Protein 2EHW (pdb70)

Foldseek 3Di:
DLLVLLQVLQVCVVVVPDVVVSVVSCVVNVVCCVVPVLSVQCNPPNDLVSNLVSLVVVLVVLVVVCVVCVPDCVSVVVSVVSVVSVVSVVVVVVVVVVVVVVVVVVVVVVVVPD/DLLVLLQCLQVCVVVPPDCVVSVVSCVVNVPCCVVPVLSVQCNVPNDLVSVLVSLVVVLVVLVVVCVVCVVDCVSVVVSVVSVVSVVSVVVVVVVVVVVVVVVVVVVVCVVPPD/DQLLVLLQVLQVCVVVPHDPVVSVVSVVVCVVCCVVPVLSVQCNVPNDLVSNLVSSVVVLVVLVVVCVVPVPDVVSVVSSVVSVVSVVSVVVVVVVVVVVVVVVVVVVVVVVVPD/DLLLVLLQVQQVCVVVVHDVVVSVVSCVVNVVCCVPQVLSVQCSPPNDLVSVLVSLVVVLVVLVVVCVVCVVDVVSVVSSVVSVVSVVSVVVVVVVVVVVVVVVVVVVVCVVVPD

InterPro domains:
  IPR021577 Protein of unknown function DUF3209 [PF11483] (1-118)

Radius of gyration: 28.46 Å; Cα contacts (8 Å, |Δi|>4): 358; chains: 4; bounding box: 67×84×66 Å

B-factor: mean 35.96, std 12.29, range [9.9, 96.64]

CATH classification: 6.10.140.1220

Nearest PDB structures (foldseek):
  2ehw-assembly4_D  TM=9.996E-01  e=1.198E-13  Thermus thermophilus HB8
  2ehw-assembly3_C  TM=9.979E-01  e=2.001E-13  Thermus thermophilus HB8
  2ehw-assembly4_D  TM=1.009E+00  e=3.141E-15  Thermus thermophilus HB8
  2ehw-assembly3_C  TM=1.000E+00  e=1.182E-13  Thermus thermophilus HB8
  2ehw-assembly4_D  TM=9.993E-01  e=1.026E-13  Thermus thermophilus HB8

Solvent-accessible surface area: 28907 Å² total

Organism: Thermus thermophilus (strain ATCC 27634 / DSM 579 / HB8) (NCBI:txid300852)

Structure (mmCIF, N/CA/C/O backbone):
data_2EHW
#
_entry.id   2EHW
#
_cell.length_a   58.450
_cell.length_b   132.460
_cell.length_c   117.770
_cell.angle_alpha   90.000
_cell.angle_beta   90.000
_cell.angle_gamma   90.000
#
_symmetry.space_group_name_H-M   'C 2 2 21'
#
loop_
_entity.id
_entity.type
_entity.pdbx_description
1 polymer 'Hypothetical protein TTHB059'
2 water water
#
loop_
_atom_site.group_PDB
_atom_site.id
_atom_site.type_symbol
_atom_site.label_atom_id
_atom_site.label_alt_id
_atom_site.label_comp_id
_atom_site.label_asym_id
_atom_site.label_entity_id
_atom_site.label_seq_id
_atom_site.pdbx_PDB_ins_code
_atom_site.Cartn_x
_atom_site.Cartn_y
_atom_site.Cartn_z
_atom_site.occupancy
_atom_site.B_iso_or_equiv
_atom_site.auth_seq_id
_atom_site.auth_comp_id
_atom_site.auth_asym_id
_atom_site.auth_atom_id
_atom_site.pdbx_PDB_model_num
ATOM 1 N N . CYS A 1 3 ? 45.722 52.205 27.163 1.00 44.90 3 CYS A N 1
ATOM 2 C CA . CYS A 1 3 ? 46.236 53.599 27.058 1.00 43.34 3 CYS A CA 1
ATOM 3 C C . CYS A 1 3 ? 45.119 54.578 27.396 1.00 47.57 3 CYS A C 1
ATOM 4 O O . CYS A 1 3 ? 45.158 55.749 27.010 1.00 45.80 3 CYS A O 1
ATOM 7 N N . HIS A 1 4 ? 44.117 54.086 28.117 1.00 38.74 4 HIS A N 1
ATOM 8 C CA . HIS A 1 4 ? 42.986 54.912 28.517 1.00 42.36 4 HIS A CA 1
ATOM 9 C C . HIS A 1 4 ? 43.442 56.148 29.279 1.00 32.67 4 HIS A C 1
ATOM 10 O O . HIS A 1 4 ? 42.793 57.190 29.229 1.00 30.32 4 HIS A O 1
ATOM 17 N N . GLU A 1 5 ? 44.565 56.024 29.979 1.00 34.50 5 GLU A N 1
ATOM 18 C CA . GLU A 1 5 ? 45.115 57.133 30.748 1.00 28.80 5 GLU A CA 1
ATOM 19 C C . GLU A 1 5 ? 45.652 58.212 29.809 1.00 33.14 5 GLU A C 1
ATOM 20 O O . GLU A 1 5 ? 45.488 59.408 30.053 1.00 32.58 5 GLU A O 1
ATOM 26 N N . LEU A 1 6 ? 46.312 57.784 28.740 1.00 28.55 6 LEU A N 1
ATOM 27 C CA . LEU A 1 6 ? 46.863 58.724 27.778 1.00 33.58 6 LEU A CA 1
ATOM 28 C C . LEU A 1 6 ? 45.740 59.442 27.031 1.00 28.62 6 LEU A C 1
ATOM 29 O O . LEU A 1 6 ? 45.813 60.645 26.812 1.00 33.68 6 LEU A O 1
ATOM 34 N N . SER A 1 7 ? 44.698 58.707 26.651 1.00 31.51 7 SER A N 1
ATOM 35 C CA . SER A 1 7 ? 43.562 59.305 25.951 1.00 33.05 7 SER A CA 1
ATOM 36 C C . SER A 1 7 ? 42.896 60.380 26.808 1.00 33.98 7 SER A C 1
ATOM 37 O O . SER A 1 7 ? 42.803 61.543 26.404 1.00 40.01 7 SER A O 1
ATOM 40 N N . ALA A 1 8 ? 42.434 59.981 27.990 1.00 27.77 8 ALA A N 1
ATOM 41 C CA . ALA A 1 8 ? 41.763 60.892 28.911 1.00 22.27 8 ALA A CA 1
ATOM 42 C C . ALA A 1 8 ? 42.587 62.152 29.086 1.00 24.69 8 ALA A C 1
ATOM 43 O O . ALA A 1 8 ? 42.063 63.261 29.064 1.00 31.18 8 ALA A O 1
ATOM 45 N N . LEU A 1 9 ? 43.887 61.971 29.254 1.00 28.82 9 LEU A N 1
ATOM 46 C CA . LEU A 1 9 ? 44.792 63.092 29.436 1.00 29.54 9 LEU A CA 1
ATOM 47 C C . LEU A 1 9 ? 44.859 63.933 28.171 1.00 27.88 9 LEU A C 1
ATOM 48 O O . LEU A 1 9 ? 44.904 65.160 28.240 1.00 25.68 9 LEU A O 1
ATOM 53 N N . ARG A 1 10 ? 44.856 63.283 27.011 1.00 24.99 10 ARG A N 1
ATOM 54 C CA . ARG A 1 10 ? 44.916 64.047 25.779 1.00 23.07 10 ARG A CA 1
ATOM 55 C C . ARG A 1 10 ? 43.638 64.873 25.626 1.00 28.95 10 ARG A C 1
ATOM 56 O O . ARG A 1 10 ? 43.655 65.995 25.116 1.00 22.45 10 ARG A O 1
ATOM 64 N N . ILE A 1 11 ? 42.523 64.318 26.081 1.00 30.43 11 ILE A N 1
ATOM 65 C CA . ILE A 1 11 ? 41.255 65.025 25.992 1.00 28.58 11 ILE A CA 1
ATOM 66 C C . ILE A 1 11 ? 41.281 66.313 26.808 1.00 27.62 11 ILE A C 1
ATOM 67 O O . ILE A 1 11 ? 40.939 67.378 26.301 1.00 30.20 11 ILE A O 1
ATOM 72 N N . ALA A 1 12 ? 41.708 66.224 28.062 1.00 24.69 12 ALA A N 1
ATOM 73 C CA . ALA A 1 12 ? 41.743 67.404 28.925 1.00 24.16 12 ALA A CA 1
ATOM 74 C C . ALA A 1 12 ? 42.653 68.488 28.349 1.00 29.95 12 ALA A C 1
ATOM 75 O O . ALA A 1 12 ? 42.314 69.670 28.357 1.00 26.90 12 ALA A O 1
ATOM 77 N N . ILE A 1 13 ? 43.819 68.089 27.862 1.00 25.38 13 ILE A N 1
ATOM 78 C CA . ILE A 1 13 ? 44.725 69.063 27.301 1.00 28.65 13 ILE A CA 1
ATOM 79 C C . ILE A 1 13 ? 44.107 69.663 26.047 1.00 30.14 13 ILE A C 1
ATOM 80 O O . ILE A 1 13 ? 44.318 70.839 25.744 1.00 26.78 13 ILE A O 1
ATOM 85 N N . GLY A 1 14 ? 43.337 68.842 25.331 1.00 29.33 14 GLY A N 1
ATOM 86 C CA . GLY A 1 14 ? 42.677 69.289 24.118 1.00 29.21 14 GLY A CA 1
ATOM 87 C C . GLY A 1 14 ? 41.635 70.348 24.425 1.00 32.45 14 GLY A C 1
ATOM 88 O O . GLY A 1 14 ? 41.575 71.384 23.762 1.00 31.07 14 GLY A O 1
ATOM 89 N N . GLU A 1 15 ? 40.813 70.089 25.436 1.00 25.96 15 GLU A N 1
ATOM 90 C CA . GLU A 1 15 ? 39.776 71.029 25.844 1.00 24.30 15 GLU A CA 1
ATOM 91 C C . GLU A 1 15 ? 40.440 72.351 26.234 1.00 28.45 15 GLU A C 1
ATOM 92 O O . GLU A 1 15 ? 39.954 73.431 25.900 1.00 31.18 15 GLU A O 1
ATOM 98 N N . LEU A 1 16 ? 41.561 72.255 26.942 1.00 27.33 16 LEU A N 1
ATOM 99 C CA . LEU A 1 16 ? 42.309 73.431 27.371 1.00 31.86 16 LEU A CA 1
ATOM 100 C C . LEU A 1 16 ? 42.846 74.224 26.168 1.00 35.47 16 LEU A C 1
ATOM 101 O O . LEU A 1 16 ? 43.081 75.437 26.259 1.00 26.79 16 LEU A O 1
ATOM 106 N N . LEU A 1 17 ? 43.043 73.521 25.053 1.00 28.29 17 LEU A N 1
ATOM 107 C CA . LEU A 1 17 ? 43.542 74.108 23.811 1.00 26.80 17 LEU A CA 1
ATOM 108 C C . LEU A 1 17 ? 42.394 74.297 22.826 1.00 30.77 17 LEU A C 1
ATOM 109 O O . LEU A 1 17 ? 42.607 74.639 21.656 1.00 28.74 17 LEU A O 1
ATOM 114 N N . GLU A 1 18 ? 41.178 74.055 23.304 1.00 30.07 18 GLU A N 1
ATOM 115 C CA . GLU A 1 18 ? 39.990 74.196 22.478 1.00 36.44 18 GLU A CA 1
ATOM 116 C C . GLU A 1 18 ? 40.081 73.467 21.144 1.00 39.79 18 GLU A C 1
ATOM 117 O O . GLU A 1 18 ? 39.817 74.060 20.105 1.00 42.49 18 GLU A O 1
ATOM 123 N N . LYS A 1 19 ? 40.465 72.197 21.155 1.00 39.22 19 LYS A N 1
ATOM 124 C CA . LYS A 1 19 ? 40.551 71.453 19.905 1.00 37.42 19 LYS A CA 1
ATOM 125 C C . LYS A 1 19 ? 39.139 71.233 19.364 1.00 36.49 19 LYS A C 1
ATOM 126 O O . LYS A 1 19 ? 38.168 71.208 20.120 1.00 35.01 19 LYS A O 1
ATOM 132 N N . GLU A 1 20 ? 39.022 71.105 18.048 1.00 43.23 20 GLU A N 1
ATOM 133 C CA . GLU A 1 20 ? 37.726 70.868 17.434 1.00 41.04 20 GLU A CA 1
ATOM 134 C C . GLU A 1 20 ? 37.331 69.464 17.916 1.00 40.19 20 GLU A C 1
ATOM 135 O O . GLU A 1 20 ? 38.171 68.559 17.968 1.00 40.94 20 GLU A O 1
ATOM 141 N N . ALA A 1 21 ? 36.064 69.294 18.280 1.00 33.30 21 ALA A N 1
ATOM 142 C CA . ALA A 1 21 ? 35.568 68.018 18.799 1.00 37.17 21 ALA A CA 1
ATOM 143 C C . ALA A 1 21 ? 35.992 66.763 18.037 1.00 42.30 21 ALA A C 1
ATOM 144 O O . ALA A 1 21 ? 36.372 65.759 18.648 1.00 41.78 21 ALA A O 1
ATOM 146 N N . HIS A 1 22 ? 35.932 66.810 16.710 1.00 34.04 22 HIS A N 1
ATOM 147 C CA . HIS A 1 22 ? 36.307 65.648 15.919 1.00 36.86 22 HIS A CA 1
ATOM 148 C C . HIS A 1 22 ? 37.749 65.218 16.150 1.00 31.84 22 HIS A C 1
ATOM 149 O O . HIS A 1 22 ? 38.073 64.051 15.981 1.00 36.03 22 HIS A O 1
ATOM 156 N N . ASP A 1 23 ? 38.612 66.155 16.525 1.00 35.46 23 ASP A N 1
ATOM 157 C CA . ASP A 1 23 ? 40.016 65.835 16.782 1.00 36.52 23 ASP A CA 1
ATOM 158 C C . ASP A 1 23 ? 40.195 64.859 17.952 1.00 36.93 23 ASP A C 1
ATOM 159 O O . ASP A 1 23 ? 41.190 64.139 18.020 1.00 35.15 23 ASP A O 1
ATOM 164 N N . LEU A 1 24 ? 39.232 64.837 18.866 1.00 29.79 24 LEU A N 1
ATOM 165 C CA . LEU A 1 24 ? 39.308 63.959 20.029 1.00 38.55 24 LEU A CA 1
ATOM 166 C C . LEU A 1 24 ? 38.309 62.813 19.947 1.00 40.34 24 LEU A C 1
ATOM 167 O O . LEU A 1 24 ? 38.051 62.131 20.934 1.00 44.23 24 LEU A O 1
ATOM 172 N N . LEU A 1 25 ? 37.756 62.602 18.760 1.00 47.15 25 LEU A N 1
ATOM 173 C CA . LEU A 1 25 ? 36.764 61.555 18.544 1.00 44.11 25 LEU A CA 1
ATOM 174 C C . LEU A 1 25 ? 37.142 60.153 19.030 1.00 43.22 25 LEU A C 1
ATOM 175 O O . LEU A 1 25 ? 36.495 59.602 19.915 1.00 38.46 25 LEU A O 1
ATOM 180 N N . HIS A 1 26 ? 38.180 59.569 18.449 1.00 36.86 26 HIS A N 1
ATOM 181 C CA . HIS A 1 26 ? 38.557 58.215 18.826 1.00 47.77 26 HIS A CA 1
ATOM 182 C C . HIS A 1 26 ? 39.026 58.054 20.261 1.00 44.88 26 HIS A C 1
ATOM 183 O O . HIS A 1 26 ? 38.985 56.952 20.812 1.00 42.94 26 HIS A O 1
ATOM 190 N N . GLU A 1 27 ? 39.463 59.145 20.877 1.00 44.35 27 GLU A N 1
ATOM 191 C CA . GLU A 1 27 ? 39.904 59.046 22.253 1.00 40.80 27 GLU A CA 1
ATOM 192 C C . GLU A 1 27 ? 38.690 58.977 23.163 1.00 34.59 27 GLU A C 1
ATOM 193 O O . GLU A 1 27 ? 38.725 58.313 24.194 1.00 34.85 27 GLU A O 1
ATOM 199 N N . ARG A 1 28 ? 37.611 59.652 22.780 1.00 32.80 28 ARG A N 1
ATOM 200 C CA . ARG A 1 28 ? 36.404 59.620 23.596 1.00 34.97 28 ARG A CA 1
ATOM 201 C C . ARG A 1 28 ? 35.676 58.293 23.399 1.00 36.85 28 ARG A C 1
ATOM 202 O O . ARG A 1 28 ? 34.943 57.844 24.282 1.00 39.58 28 ARG A O 1
ATOM 210 N N . GLU A 1 29 ? 35.885 57.659 22.248 1.00 35.38 29 GLU A N 1
ATOM 211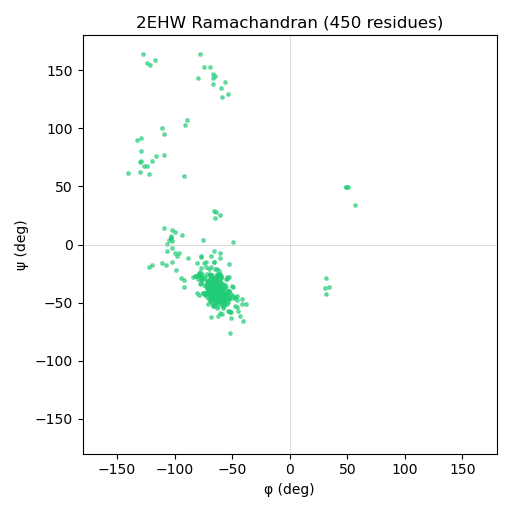 C CA . GLU A 1 29 ? 35.231 56.387 21.965 1.00 42.12 29 GLU A CA 1
ATOM 212 C C . GLU A 1 29 ? 35.870 55.235 22.726 1.00 45.43 29 GLU A C 1
ATOM 213 O O . GLU A 1 29 ? 35.168 54.369 23.247 1.00 49.27 29 GLU A O 1
ATOM 219 N N . GLU A 1 30 ? 37.200 55.225 22.788 1.00 49.48 30 GLU A N 1
ATOM 220 C CA . GLU A 1 30 ? 37.928 54.179 23.505 1.00 46.23 30 GLU A CA 1
ATOM 221 C C . GLU A 1 30 ? 37.640 54.248 24.996 1.00 36.89 30 GLU A C 1
ATOM 222 O O . GLU A 1 30 ? 37.506 53.230 25.670 1.00 43.26 30 GLU A O 1
ATOM 228 N N . LEU A 1 31 ? 37.547 55.468 25.497 1.00 35.64 31 LEU A N 1
ATOM 229 C CA . LEU A 1 31 ? 37.322 55.724 26.914 1.00 38.30 31 LEU A CA 1
ATOM 230 C C . LEU A 1 31 ? 35.892 55.481 27.392 1.00 36.32 31 LEU A C 1
ATOM 231 O O . LEU A 1 31 ? 35.672 54.937 28.474 1.00 40.22 31 LEU A O 1
ATOM 236 N N . ALA A 1 32 ? 34.930 55.899 26.581 1.00 31.14 32 ALA A N 1
ATOM 237 C CA . ALA A 1 32 ? 33.514 55.779 26.904 1.00 34.75 32 ALA A CA 1
ATOM 238 C C . ALA A 1 32 ? 33.070 54.506 27.630 1.00 38.92 32 ALA A C 1
ATOM 239 O O . ALA A 1 32 ? 32.395 54.574 28.657 1.00 33.82 32 ALA A O 1
ATOM 241 N N . PRO A 1 33 ? 33.441 53.327 27.108 1.00 39.58 33 PRO A N 1
ATOM 242 C CA . PRO A 1 33 ? 33.043 52.068 27.745 1.00 42.72 33 PRO A CA 1
ATOM 243 C C . PRO A 1 33 ? 33.644 51.741 29.113 1.00 44.57 33 PRO A C 1
ATOM 244 O O . PRO A 1 33 ? 33.021 51.033 29.906 1.00 44.35 33 PRO A O 1
ATOM 248 N N . VAL A 1 34 ? 34.840 52.247 29.403 1.00 39.54 34 VAL A N 1
ATOM 249 C CA . VAL A 1 34 ? 35.467 51.936 30.684 1.00 44.60 34 VAL A CA 1
ATOM 250 C C . VAL A 1 34 ? 35.255 52.981 31.784 1.00 37.77 34 VAL A C 1
ATOM 251 O O . VAL A 1 34 ? 35.617 52.746 32.934 1.00 42.19 34 VAL A O 1
ATOM 255 N N . LEU A 1 35 ? 34.665 54.122 31.439 1.00 39.11 35 LEU A N 1
ATOM 256 C CA . LEU A 1 35 ? 34.430 55.183 32.419 1.00 38.95 35 LEU A CA 1
ATOM 257 C C . LEU A 1 35 ? 33.534 54.731 33.565 1.00 43.22 35 LEU A C 1
ATOM 258 O O . LEU A 1 35 ? 33.601 55.276 34.673 1.00 39.68 35 LEU A O 1
ATOM 263 N N . GLY A 1 36 ? 32.685 53.746 33.288 1.00 40.52 36 GLY A N 1
ATOM 264 C CA . GLY A 1 36 ? 31.804 53.233 34.315 1.00 41.80 36 GLY A CA 1
ATOM 265 C C . GLY A 1 36 ? 32.616 52.617 35.440 1.00 40.81 36 GLY A C 1
ATOM 266 O O . GLY A 1 36 ? 32.461 52.991 36.601 1.00 36.64 36 GLY A O 1
ATOM 267 N N . GLN A 1 37 ? 33.492 51.679 35.090 1.00 39.08 37 GLN A N 1
ATOM 268 C CA . GLN A 1 37 ? 34.335 51.007 36.068 1.00 40.11 37 GLN A CA 1
ATOM 269 C C . GLN A 1 37 ? 35.459 51.903 36.570 1.00 49.75 37 GLN A C 1
ATOM 270 O O . GLN A 1 37 ? 36.070 51.610 37.605 1.00 49.40 37 GLN A O 1
ATOM 276 N N . ARG A 1 38 ? 35.729 52.997 35.853 1.00 45.54 38 ARG A N 1
ATOM 277 C CA . ARG A 1 38 ? 36.796 53.915 36.256 1.00 46.39 38 ARG A CA 1
ATOM 278 C C . ARG A 1 38 ? 36.418 55.403 36.255 1.00 42.96 38 ARG A C 1
ATOM 279 O O . ARG A 1 38 ? 36.607 56.109 35.260 1.00 40.88 38 ARG A O 1
ATOM 287 N N . PRO A 1 39 ? 35.917 55.900 37.397 1.00 41.61 39 PRO A N 1
ATOM 288 C CA . PRO A 1 39 ? 35.490 57.288 37.598 1.00 39.47 39 PRO A CA 1
ATOM 289 C C . PRO A 1 39 ? 36.617 58.307 37.459 1.00 36.52 39 PRO A C 1
ATOM 290 O O . PRO A 1 39 ? 36.390 59.441 37.046 1.00 32.85 39 PRO A O 1
ATOM 294 N N . GLU A 1 40 ? 37.829 57.902 37.820 1.00 30.25 40 GLU A N 1
ATOM 295 C CA . GLU A 1 40 ? 38.961 58.811 37.754 1.00 38.84 40 GLU A CA 1
ATOM 296 C C . GLU A 1 40 ? 39.244 59.217 36.308 1.00 29.50 40 GLU A C 1
ATOM 297 O O . GLU A 1 40 ? 39.641 60.350 36.044 1.00 33.98 40 GLU A O 1
ATOM 303 N N . LEU A 1 41 ? 39.028 58.295 35.374 1.00 26.93 41 LEU A N 1
ATOM 304 C CA . LEU A 1 41 ? 39.259 58.591 33.967 1.00 27.83 41 LEU A CA 1
ATOM 305 C C . LEU A 1 41 ? 38.298 59.686 33.535 1.00 23.27 41 LEU A C 1
ATOM 306 O O . LEU A 1 41 ? 38.666 60.587 32.779 1.00 35.79 41 LEU A O 1
ATOM 311 N N . LYS A 1 42 ? 37.067 59.621 34.029 1.00 33.25 42 LYS A N 1
ATOM 312 C CA . LYS A 1 42 ? 36.077 60.635 33.691 1.00 31.12 42 LYS A CA 1
ATOM 313 C C . LYS A 1 42 ? 36.494 61.970 34.281 1.00 27.23 42 LYS A C 1
ATOM 314 O O . LYS A 1 42 ? 36.430 62.998 33.614 1.00 25.41 42 LYS A O 1
ATOM 320 N N . ARG A 1 43 ? 36.908 61.954 35.543 1.00 29.44 43 ARG A N 1
ATOM 321 C CA . ARG A 1 43 ? 37.347 63.182 36.200 1.00 29.01 43 ARG A CA 1
ATOM 322 C C . ARG A 1 43 ? 38.564 63.766 35.485 1.00 33.08 43 ARG A C 1
ATOM 323 O O . ARG A 1 43 ? 38.710 64.984 35.401 1.00 26.98 43 ARG A O 1
ATOM 331 N N . LEU A 1 44 ? 39.436 62.890 34.989 1.00 23.44 44 LEU A N 1
ATOM 332 C CA . LEU A 1 44 ? 40.643 63.313 34.280 1.00 22.34 44 LEU A CA 1
ATOM 333 C C . LEU A 1 44 ? 40.303 64.004 32.951 1.00 29.13 44 LEU A C 1
ATOM 334 O O . LEU A 1 44 ? 40.757 65.117 32.688 1.00 26.06 44 LEU A O 1
ATOM 339 N N . ALA A 1 45 ? 39.492 63.346 32.125 1.00 26.32 45 ALA A N 1
ATOM 340 C CA . ALA A 1 45 ? 39.113 63.908 30.833 1.00 27.53 45 ALA A CA 1
ATOM 341 C C . ALA A 1 45 ? 38.389 65.250 30.929 1.00 26.24 45 ALA A C 1
ATOM 342 O O . ALA A 1 45 ? 38.499 66.076 30.027 1.00 30.82 45 ALA A O 1
ATOM 344 N N . GLU A 1 46 ? 37.670 65.483 32.020 1.00 26.76 46 GLU A N 1
ATOM 345 C CA . GLU A 1 46 ? 36.918 66.725 32.160 1.00 24.47 46 GLU A CA 1
ATOM 346 C C . GLU A 1 46 ? 37.512 67.765 33.104 1.00 24.97 46 GLU A C 1
ATOM 347 O O . GLU A 1 46 ? 36.922 68.819 33.326 1.00 27.78 46 GLU A O 1
ATOM 353 N N . ALA A 1 47 ? 38.689 67.485 33.648 1.00 25.51 47 ALA A N 1
ATOM 354 C CA . ALA A 1 47 ? 39.319 68.440 34.544 1.00 27.87 47 ALA A CA 1
ATOM 355 C C . ALA A 1 47 ? 39.446 69.763 33.779 1.00 31.64 47 ALA A C 1
ATOM 356 O O . ALA A 1 47 ? 39.752 69.766 32.580 1.00 31.32 47 ALA A O 1
ATOM 358 N N . LYS A 1 48 ? 39.199 70.872 34.469 1.00 25.41 48 LYS A N 1
ATOM 359 C CA . LYS A 1 48 ? 39.265 72.196 33.856 1.00 32.88 48 LYS A CA 1
ATOM 360 C C . LYS A 1 48 ? 40.443 73.024 34.372 1.00 38.30 48 LYS A C 1
ATOM 361 O O . LYS A 1 48 ? 40.803 74.033 33.769 1.00 38.37 48 LYS A O 1
ATOM 367 N N . THR A 1 49 ? 41.032 72.606 35.488 1.00 26.99 49 THR A N 1
ATOM 368 C CA . THR A 1 49 ? 42.164 73.330 36.067 1.00 31.59 49 THR A CA 1
ATOM 369 C C . THR A 1 49 ? 43.356 72.388 36.148 1.00 28.98 49 THR A C 1
ATOM 370 O O . THR A 1 49 ? 43.181 71.178 36.225 1.00 26.67 49 THR A O 1
ATOM 374 N N . LEU A 1 50 ? 44.562 72.942 36.145 1.00 26.50 50 LEU A N 1
ATOM 375 C CA . LEU A 1 50 ? 45.759 72.119 36.208 1.00 29.06 50 LEU A CA 1
ATOM 376 C C . LEU A 1 50 ? 45.778 71.267 37.478 1.00 27.59 50 LEU A C 1
ATOM 377 O O . LEU A 1 50 ? 45.985 70.050 37.418 1.00 28.45 50 LEU A O 1
ATOM 382 N N . PRO A 1 51 ? 45.529 71.884 38.641 1.00 23.69 51 PRO A N 1
ATOM 383 C CA . PRO A 1 51 ? 45.538 71.086 39.873 1.00 29.18 51 PRO A CA 1
ATOM 384 C C . PRO A 1 51 ? 44.612 69.877 39.776 1.00 23.98 51 PRO A C 1
ATOM 385 O O . PRO A 1 51 ? 45.006 68.749 40.092 1.00 27.11 51 PRO A O 1
ATOM 389 N N . ALA A 1 52 ? 43.378 70.114 39.344 1.00 26.43 52 ALA A N 1
ATOM 390 C CA . ALA A 1 52 ? 42.409 69.030 39.208 1.00 21.61 52 ALA A CA 1
ATOM 391 C C . ALA A 1 52 ? 42.909 68.020 38.190 1.00 20.36 52 ALA A C 1
ATOM 392 O O . ALA A 1 52 ? 42.629 66.826 38.286 1.00 25.67 52 ALA A O 1
ATOM 394 N N . LEU A 1 53 ? 43.648 68.499 37.198 1.00 24.42 53 LEU A N 1
ATOM 395 C CA . LEU A 1 53 ? 44.163 67.595 36.183 1.00 23.95 53 LEU A CA 1
ATOM 396 C C . LEU A 1 53 ? 45.196 66.659 36.817 1.00 22.05 53 LEU A C 1
ATOM 397 O O . LEU A 1 53 ? 45.114 65.448 36.670 1.00 25.71 53 LEU A O 1
ATOM 402 N N . GLU A 1 54 ? 46.155 67.230 37.537 1.00 25.38 54 GLU A N 1
ATOM 403 C CA . GLU A 1 54 ? 47.177 66.434 38.199 1.00 22.48 54 GLU A CA 1
ATOM 404 C C . GLU A 1 54 ? 46.546 65.475 39.209 1.00 21.25 54 GLU A C 1
ATOM 405 O O . GLU A 1 54 ? 46.928 64.314 39.282 1.00 25.19 54 GLU A O 1
ATOM 411 N N . GLU A 1 55 ? 45.577 65.956 39.981 1.00 19.96 55 GLU A N 1
ATOM 412 C CA . GLU A 1 55 ? 44.936 65.098 40.966 1.00 25.43 55 GLU A CA 1
ATOM 413 C C . GLU A 1 55 ? 44.299 63.881 40.299 1.00 22.94 55 GLU A C 1
ATOM 414 O O . GLU A 1 55 ? 44.553 62.750 40.705 1.00 23.23 55 GLU A O 1
ATOM 420 N N . ALA A 1 56 ? 43.486 64.101 39.272 1.00 23.27 56 ALA A N 1
ATOM 421 C CA . ALA A 1 56 ? 42.857 62.979 38.585 1.00 22.34 56 ALA A CA 1
ATOM 422 C C . ALA A 1 56 ? 43.903 62.031 37.997 1.00 27.07 56 ALA A C 1
ATOM 423 O O . ALA A 1 56 ? 43.701 60.811 37.960 1.00 22.97 56 ALA A O 1
ATOM 425 N N . LEU A 1 57 ? 45.022 62.588 37.540 1.00 24.10 57 LEU A N 1
ATOM 426 C CA . LEU A 1 57 ? 46.074 61.760 36.953 1.00 22.41 57 LEU A CA 1
ATOM 427 C C . LEU A 1 57 ? 46.707 60.862 38.014 1.00 24.33 57 LEU A C 1
ATOM 428 O O . LEU A 1 57 ? 46.994 59.695 37.750 1.00 23.89 57 LEU A O 1
ATOM 433 N N . ARG A 1 58 ? 46.917 61.411 39.210 1.00 19.35 58 ARG A N 1
ATOM 434 C CA . ARG A 1 58 ? 47.502 60.638 40.303 1.00 25.51 58 ARG A CA 1
ATOM 435 C C . ARG A 1 58 ? 46.594 59.461 40.635 1.00 21.56 58 ARG A C 1
ATOM 436 O O . ARG A 1 58 ? 47.067 58.356 40.927 1.00 21.01 58 ARG A O 1
ATOM 444 N N . GLU A 1 59 ? 45.288 59.699 40.569 1.00 25.64 59 GLU A N 1
ATOM 445 C CA . GLU A 1 59 ? 44.312 58.645 40.827 1.00 27.03 59 GLU A CA 1
ATOM 446 C C . GLU A 1 59 ? 44.494 57.539 39.795 1.00 25.17 59 GLU A C 1
ATOM 447 O O . GLU A 1 59 ? 44.545 56.357 40.133 1.00 27.74 59 GLU A O 1
ATOM 453 N N . ALA A 1 60 ? 44.601 57.931 38.529 1.00 28.38 60 ALA A N 1
ATOM 454 C CA . ALA A 1 60 ? 44.763 56.966 37.451 1.00 24.20 60 ALA A CA 1
ATOM 455 C C . ALA A 1 60 ? 46.057 56.172 37.587 1.00 25.35 60 ALA A C 1
ATOM 456 O O . ALA A 1 60 ? 46.104 54.992 37.227 1.00 30.06 60 ALA A O 1
ATOM 458 N N . LEU A 1 61 ? 47.105 56.803 38.110 1.00 20.89 61 LEU A N 1
ATOM 459 C CA . LEU A 1 61 ? 48.374 56.105 38.276 1.00 22.97 61 LEU A CA 1
ATOM 460 C C . LEU A 1 61 ? 48.247 55.027 39.354 1.00 22.10 61 LEU A C 1
ATOM 461 O O . LEU A 1 61 ? 48.898 53.991 39.280 1.00 25.02 61 LEU A O 1
ATOM 466 N N . LEU A 1 62 ? 47.395 55.257 40.347 1.00 25.96 62 LEU A N 1
ATOM 467 C CA . LEU A 1 62 ? 47.209 54.259 41.386 1.00 28.80 62 LEU A CA 1
ATOM 468 C C . LEU A 1 62 ? 46.615 53.014 40.741 1.00 30.39 62 LEU A C 1
ATOM 469 O O . LEU A 1 62 ? 47.118 51.906 40.926 1.00 31.81 62 LEU A O 1
ATOM 474 N N . HIS A 1 63 ? 45.554 53.201 39.964 1.00 30.50 63 HIS A N 1
ATOM 475 C CA . HIS A 1 63 ? 44.900 52.074 39.303 1.00 29.48 63 HIS A CA 1
ATOM 476 C C . HIS A 1 63 ? 45.884 51.317 38.420 1.00 21.25 63 HIS A C 1
ATOM 477 O O . HIS A 1 63 ? 45.976 50.096 38.471 1.00 30.24 63 HIS A O 1
ATOM 484 N N . LEU A 1 64 ? 46.633 52.060 37.618 1.00 31.73 64 LEU A N 1
ATOM 485 C CA . LEU A 1 64 ? 47.611 51.472 36.724 1.00 25.31 64 LEU A CA 1
ATOM 486 C C . LEU A 1 64 ? 48.679 50.734 37.528 1.00 27.26 64 LEU A C 1
ATOM 487 O O . LEU A 1 64 ? 49.123 49.649 37.151 1.00 29.16 64 LEU A O 1
ATOM 492 N N . GLU A 1 65 ? 49.088 51.321 38.644 1.00 24.99 65 GLU A N 1
ATOM 493 C CA . GLU A 1 65 ? 50.100 50.694 39.476 1.00 25.74 65 GLU A CA 1
ATOM 494 C C . GLU A 1 65 ? 49.546 49.339 39.935 1.00 28.84 65 GLU A C 1
ATOM 495 O O . GLU A 1 65 ? 50.238 48.326 39.859 1.00 29.90 65 GLU A O 1
ATOM 501 N N . GLU A 1 66 ? 48.291 49.329 40.389 1.00 29.83 66 GLU A N 1
ATOM 502 C CA . GLU A 1 66 ? 47.645 48.102 40.852 1.00 31.23 66 GLU A CA 1
ATOM 503 C C . GLU A 1 66 ? 47.596 47.071 39.728 1.00 34.13 66 GLU A C 1
ATOM 504 O O . GLU A 1 66 ? 47.996 45.922 39.912 1.00 31.88 66 GLU A O 1
ATOM 510 N N . ARG A 1 67 ? 47.106 47.482 38.562 1.00 35.69 67 ARG A N 1
ATOM 511 C CA . ARG A 1 67 ? 47.021 46.562 37.432 1.00 35.91 67 ARG A CA 1
ATOM 512 C C . ARG A 1 67 ? 48.370 45.921 37.145 1.00 31.23 67 ARG A C 1
ATOM 513 O O . ARG A 1 67 ? 48.454 44.717 36.956 1.00 40.29 67 ARG A O 1
ATOM 521 N N . ALA A 1 68 ? 49.422 46.731 37.118 1.00 38.84 68 ALA A N 1
ATOM 522 C CA . ALA A 1 68 ? 50.774 46.243 36.849 1.00 33.38 68 ALA A CA 1
ATOM 523 C C . ALA A 1 68 ? 51.287 45.263 37.901 1.00 38.40 68 ALA A C 1
ATOM 524 O O . ALA A 1 68 ? 52.100 44.388 37.596 1.00 38.50 68 ALA A O 1
ATOM 526 N N . ALA A 1 69 ? 50.827 45.408 39.138 1.00 34.78 69 ALA A N 1
ATOM 527 C CA . ALA A 1 69 ? 51.259 44.508 40.204 1.00 31.57 69 ALA A CA 1
ATOM 528 C C . ALA A 1 69 ? 50.484 43.198 40.123 1.00 30.78 69 ALA A C 1
ATOM 529 O O . ALA A 1 69 ? 50.967 42.154 40.550 1.00 34.19 69 ALA A O 1
ATOM 531 N N . GLN A 1 70 ? 49.281 43.262 39.564 1.00 37.51 70 GLN A N 1
ATOM 532 C CA . GLN A 1 70 ? 48.425 42.090 39.432 1.00 38.49 70 GLN A CA 1
ATOM 533 C C . GLN A 1 70 ? 48.812 41.185 38.264 1.00 42.03 70 GLN A C 1
ATOM 534 O O . GLN A 1 70 ? 48.550 39.985 38.308 1.00 40.44 70 GLN A O 1
ATOM 540 N N . GLU A 1 71 ? 49.431 41.755 37.231 1.00 36.88 71 GLU A N 1
ATOM 541 C CA . GLU A 1 71 ? 49.820 40.991 36.040 1.00 38.44 71 GLU A CA 1
ATOM 542 C C . GLU A 1 71 ? 51.289 41.244 35.674 1.00 43.14 71 GLU A C 1
ATOM 543 O O . GLU A 1 71 ? 51.594 41.732 34.581 1.00 38.23 71 GLU A O 1
ATOM 549 N N . PRO A 1 72 ? 52.217 40.885 36.581 1.00 45.21 72 PRO A N 1
ATOM 550 C CA . PRO A 1 72 ? 53.676 41.033 36.461 1.00 46.51 72 PRO A CA 1
ATOM 551 C C . PRO A 1 72 ? 54.316 40.453 35.203 1.00 51.20 72 PRO A C 1
ATOM 552 O O . PRO A 1 72 ? 55.454 40.782 34.872 1.00 57.03 72 PRO A O 1
ATOM 556 N N . GLU A 1 73 ? 53.594 39.579 34.512 1.00 51.06 73 GLU A N 1
ATOM 557 C CA . GLU A 1 73 ? 54.113 38.957 33.300 1.00 50.31 73 GLU A CA 1
ATOM 558 C C . GLU A 1 73 ? 53.958 39.839 32.070 1.00 48.71 73 GLU A C 1
ATOM 559 O O . GLU A 1 73 ? 54.736 39.730 31.119 1.00 43.84 73 GLU A O 1
ATOM 565 N N . GLU A 1 74 ? 52.956 40.712 32.091 1.00 40.65 74 GLU A N 1
ATOM 566 C CA . GLU A 1 74 ? 52.725 41.607 30.970 1.00 40.70 74 GLU A CA 1
ATOM 567 C C . GLU A 1 74 ? 53.477 42.909 31.192 1.00 43.34 74 GLU A C 1
ATOM 568 O O . GLU A 1 74 ? 53.062 43.746 31.990 1.00 46.81 74 GLU A O 1
ATOM 574 N N . PRO A 1 75 ? 54.613 43.087 30.498 1.00 34.52 75 PRO A N 1
ATOM 575 C CA . PRO A 1 75 ? 55.423 44.300 30.629 1.00 30.61 75 PRO A CA 1
ATOM 576 C C . PRO A 1 75 ? 54.763 45.552 30.062 1.00 37.68 75 PRO A C 1
ATOM 577 O O . PRO A 1 75 ? 55.248 46.667 30.272 1.00 40.21 75 PRO A O 1
ATOM 581 N N . TYR A 1 76 ? 53.652 45.366 29.357 1.00 38.06 76 TYR A N 1
ATOM 582 C CA . TYR A 1 76 ? 52.920 46.484 28.777 1.00 35.32 76 TYR A CA 1
ATOM 583 C C . TYR A 1 76 ? 52.462 47.447 29.868 1.00 30.96 76 TYR A C 1
ATOM 584 O O . TYR A 1 76 ? 52.592 48.655 29.724 1.00 32.49 76 TYR A O 1
ATOM 593 N N . TRP A 1 77 ? 51.919 46.910 30.954 1.00 33.33 77 TRP A N 1
ATOM 594 C CA . TRP A 1 77 ? 51.444 47.748 32.051 1.00 36.74 77 TRP A CA 1
ATOM 595 C C . TRP A 1 77 ? 52.574 48.574 32.637 1.00 35.67 77 TRP A C 1
ATOM 596 O O . TRP A 1 77 ? 52.386 49.736 32.984 1.00 35.61 77 TRP A O 1
ATOM 607 N N . ARG A 1 78 ? 53.747 47.960 32.752 1.00 29.04 78 ARG A N 1
ATOM 608 C CA . ARG A 1 78 ? 54.904 48.638 33.310 1.00 27.67 78 ARG A CA 1
ATOM 609 C C . ARG A 1 78 ? 55.421 49.672 32.313 1.00 32.60 78 ARG A C 1
ATOM 610 O O . ARG A 1 78 ? 56.036 50.675 32.692 1.00 33.57 78 ARG A O 1
ATOM 618 N N . GLY A 1 79 ? 55.138 49.436 31.039 1.00 25.65 79 GLY A N 1
ATOM 619 C CA . GLY A 1 79 ? 55.529 50.379 30.015 1.00 29.77 79 GLY A CA 1
ATOM 620 C C . GLY A 1 79 ? 54.550 51.542 30.032 1.00 27.05 79 GLY A C 1
ATOM 621 O O . GLY A 1 79 ? 54.923 52.688 29.784 1.00 24.42 79 GLY A O 1
ATOM 622 N N . LEU A 1 80 ? 53.287 51.253 30.332 1.00 26.30 80 LEU A N 1
ATOM 623 C CA . LEU A 1 80 ? 52.275 52.305 30.381 1.00 30.09 80 LEU A CA 1
ATOM 624 C C . LEU A 1 80 ? 52.560 53.188 31.600 1.00 26.15 80 LEU A C 1
ATOM 625 O O . LEU A 1 80 ? 52.474 54.411 31.527 1.00 29.99 80 LEU A O 1
ATOM 630 N N . LEU A 1 81 ? 52.936 52.565 32.710 1.00 24.93 81 LEU A N 1
ATOM 631 C CA . LEU A 1 81 ? 53.249 53.309 33.928 1.00 27.36 81 LEU A CA 1
ATOM 632 C C . LEU A 1 81 ? 54.357 54.334 33.687 1.00 19.59 81 LEU A C 1
ATOM 633 O O . LEU A 1 81 ? 54.219 55.503 34.021 1.00 25.84 81 LEU A O 1
ATOM 638 N N . LEU A 1 82 ? 55.451 53.879 33.093 1.00 24.91 82 LEU A N 1
ATOM 639 C CA . LEU A 1 82 ? 56.597 54.722 32.794 1.00 26.10 82 LEU A CA 1
ATOM 640 C C . LEU A 1 82 ? 56.185 55.874 31.866 1.00 28.60 82 LEU A C 1
ATOM 641 O O . LEU A 1 82 ? 56.639 57.005 32.016 1.00 24.31 82 LEU A O 1
ATOM 646 N N . ALA A 1 83 ? 55.309 55.577 30.914 1.00 26.33 83 ALA A N 1
ATOM 647 C CA . ALA A 1 83 ? 54.834 56.578 29.972 1.00 23.65 83 ALA A CA 1
ATOM 648 C C . ALA A 1 83 ? 53.900 57.600 30.630 1.00 26.70 83 ALA A C 1
ATOM 649 O O . ALA A 1 83 ? 53.986 58.799 30.357 1.00 26.71 83 ALA A O 1
ATOM 651 N N . VAL A 1 84 ? 52.993 57.136 31.478 1.00 26.80 84 VAL A N 1
ATOM 652 C CA . VAL A 1 84 ? 52.078 58.063 32.131 1.00 25.31 84 VAL A CA 1
ATOM 653 C C . VAL A 1 84 ? 52.850 58.964 33.092 1.00 26.64 84 VAL A C 1
ATOM 654 O O . VAL A 1 84 ? 52.577 60.161 33.194 1.00 28.16 84 VAL A O 1
ATOM 658 N N . GLU A 1 85 ? 53.833 58.386 33.773 1.00 26.86 85 GLU A N 1
ATOM 659 C CA . GLU A 1 85 ? 54.654 59.130 34.722 1.00 30.10 85 GLU A CA 1
ATOM 660 C C . GLU A 1 85 ? 55.529 60.178 34.047 1.00 27.14 85 GLU A C 1
ATOM 661 O O . GLU A 1 85 ? 55.782 61.237 34.611 1.00 26.80 85 GLU A O 1
ATOM 667 N N . ALA A 1 86 ? 56.008 59.875 32.846 1.00 34.80 86 ALA A N 1
ATOM 668 C CA . ALA A 1 86 ? 56.838 60.824 32.113 1.00 31.35 86 ALA A CA 1
ATOM 669 C C . ALA A 1 86 ? 55.966 62.027 31.802 1.00 23.56 86 ALA A C 1
ATOM 670 O O . ALA A 1 86 ? 56.392 63.172 31.941 1.00 33.06 86 ALA A O 1
ATOM 680 N N . GLU A 1 88 ? 53.282 62.905 33.416 1.00 20.70 88 GLU A N 1
ATOM 681 C CA . GLU A 1 88 ? 52.920 63.593 34.641 1.00 20.33 88 GLU A CA 1
ATOM 682 C C . GLU A 1 88 ? 54.011 64.620 34.871 1.00 23.18 88 GLU A C 1
ATOM 683 O O . GLU A 1 88 ? 53.743 65.765 35.230 1.00 28.29 88 GLU A O 1
ATOM 689 N N . GLY A 1 89 ? 55.251 64.202 34.656 1.00 22.09 89 GLY A N 1
ATOM 690 C CA . GLY A 1 89 ? 56.359 65.117 34.836 1.00 27.30 89 GLY A CA 1
ATOM 691 C C . GLY A 1 89 ? 56.198 66.337 33.951 1.00 24.15 89 GLY A C 1
ATOM 692 O O . GLY A 1 89 ? 56.454 67.459 34.384 1.00 27.19 89 GLY A O 1
ATOM 693 N N . ARG A 1 90 ? 55.763 66.134 32.711 1.00 21.40 90 ARG A N 1
ATOM 694 C CA . ARG A 1 90 ? 55.598 67.266 31.817 1.00 17.07 90 ARG A CA 1
ATOM 695 C C . ARG A 1 90 ? 54.421 68.128 32.225 1.00 23.01 90 ARG A C 1
ATOM 696 O O . ARG A 1 90 ? 54.448 69.345 32.052 1.00 30.21 90 ARG A O 1
ATOM 704 N N . LEU A 1 91 ? 53.390 67.500 32.779 1.00 26.31 91 LEU A N 1
ATOM 705 C CA . LEU A 1 91 ? 52.218 68.241 33.224 1.00 30.83 91 LEU A CA 1
ATOM 706 C C . LEU A 1 91 ? 52.615 69.140 34.396 1.00 24.22 91 LEU A C 1
ATOM 707 O O . LEU A 1 91 ? 52.203 70.302 34.463 1.00 28.24 91 LEU A O 1
ATOM 712 N N . LYS A 1 92 ? 53.419 68.609 35.312 1.00 21.92 92 LYS A N 1
ATOM 713 C CA . LYS A 1 92 ? 53.860 69.395 36.457 1.00 21.41 92 LYS A CA 1
ATOM 714 C C . LYS A 1 92 ? 54.705 70.570 35.968 1.00 21.74 92 LYS A C 1
ATOM 715 O O . LYS A 1 92 ? 54.644 71.666 36.522 1.00 22.63 92 LYS A O 1
ATOM 721 N N . ALA A 1 93 ? 55.488 70.326 34.924 1.00 26.62 93 ALA A N 1
ATOM 722 C CA . ALA A 1 93 ? 56.333 71.352 34.332 1.00 26.17 93 ALA A CA 1
ATOM 723 C C . ALA A 1 93 ? 55.450 72.466 33.759 1.00 28.95 93 ALA A C 1
ATOM 724 O O . ALA A 1 93 ? 55.743 73.651 33.922 1.00 25.75 93 ALA A O 1
ATOM 726 N N . LEU A 1 94 ? 54.369 72.081 33.091 1.00 22.77 94 LEU A N 1
ATOM 727 C CA . LEU A 1 94 ? 53.469 73.069 32.513 1.00 28.57 94 LEU A CA 1
ATOM 728 C C . LEU A 1 94 ? 52.863 73.927 33.633 1.00 27.42 94 LEU A C 1
ATOM 729 O O . LEU A 1 94 ? 52.748 75.154 33.512 1.00 26.48 94 LEU A O 1
ATOM 734 N N . ARG A 1 95 ? 52.494 73.281 34.732 1.00 22.47 95 ARG A N 1
ATOM 735 C CA . ARG A 1 95 ? 51.904 73.997 35.855 1.00 26.19 95 ARG A CA 1
ATOM 736 C C . ARG A 1 95 ? 52.890 74.963 36.501 1.00 19.70 95 ARG A C 1
ATOM 737 O O . ARG A 1 95 ? 52.521 76.084 36.855 1.00 19.34 95 ARG A O 1
ATOM 745 N N . ALA A 1 96 ? 54.140 74.528 36.654 1.00 24.61 96 ALA A N 1
ATOM 746 C CA . ALA A 1 96 ? 55.171 75.375 37.257 1.00 23.41 96 ALA A CA 1
ATOM 747 C C . ALA A 1 96 ? 55.354 76.631 36.412 1.00 23.17 96 ALA A C 1
ATOM 748 O O . ALA A 1 96 ? 55.623 77.723 36.935 1.00 18.41 96 ALA A O 1
ATOM 750 N N . GLU A 1 97 ? 55.201 76.463 35.102 1.00 21.77 97 GLU A N 1
ATOM 751 C CA . GLU A 1 97 ? 55.337 77.569 34.161 1.00 23.98 97 GLU A CA 1
ATOM 752 C C . GLU A 1 97 ? 54.204 78.557 34.319 1.00 21.35 97 GLU A C 1
ATOM 753 O O . GLU A 1 97 ? 54.436 79.767 34.330 1.00 28.63 97 GLU A O 1
ATOM 759 N N . ALA A 1 98 ? 52.981 78.047 34.436 1.00 19.46 98 ALA A N 1
ATOM 760 C CA . ALA A 1 98 ? 51.812 78.902 34.627 1.00 18.16 98 ALA A CA 1
ATOM 761 C C . ALA A 1 98 ? 52.005 79.639 35.946 1.00 21.85 98 ALA A C 1
ATOM 762 O O . ALA A 1 98 ? 51.799 80.852 36.037 1.00 26.76 98 ALA A O 1
ATOM 764 N N . GLU A 1 99 ? 52.414 78.884 36.963 1.00 25.53 99 GLU A N 1
ATOM 765 C CA . GLU A 1 99 ? 52.664 79.417 38.300 1.00 21.57 99 GLU A CA 1
ATOM 766 C C . GLU A 1 99 ? 53.688 80.552 38.228 1.00 25.76 99 GLU A C 1
ATOM 767 O O . GLU A 1 99 ? 53.451 81.648 38.746 1.00 31.77 99 GLU A O 1
ATOM 773 N N . ALA A 1 100 ? 54.814 80.306 37.567 1.00 24.60 100 ALA A N 1
ATOM 774 C CA . ALA A 1 100 ? 55.839 81.334 37.441 1.00 25.68 100 ALA A CA 1
ATOM 775 C C . ALA A 1 100 ? 55.252 82.589 36.799 1.00 25.02 100 ALA A C 1
ATOM 776 O O . ALA A 1 100 ? 55.537 83.707 37.226 1.00 24.11 100 ALA A O 1
ATOM 778 N N . LEU A 1 101 ? 54.439 82.390 35.762 1.00 28.40 101 LEU A N 1
ATOM 779 C CA . LEU A 1 101 ? 53.802 83.487 35.047 1.00 21.67 101 LEU A CA 1
ATOM 780 C C . LEU A 1 101 ? 52.937 84.255 36.025 1.00 25.46 101 LEU A C 1
ATOM 781 O O . LEU A 1 101 ? 52.972 85.483 36.079 1.00 24.40 101 LEU A O 1
ATOM 786 N N . TYR A 1 102 ? 52.170 83.504 36.805 1.00 30.00 102 TYR A N 1
ATOM 787 C CA . TYR A 1 102 ? 51.279 84.060 37.814 1.00 25.74 102 TYR A CA 1
ATOM 788 C C . TYR A 1 102 ? 52.039 84.998 38.753 1.00 26.05 102 TYR A C 1
ATOM 789 O O . TYR A 1 102 ? 51.696 86.171 38.892 1.00 23.47 102 TYR A O 1
ATOM 798 N N . GLN A 1 103 ? 53.085 84.479 39.386 1.00 27.80 103 GLN A N 1
ATOM 799 C CA . GLN A 1 103 ? 53.875 85.276 40.316 1.00 28.39 103 GLN A CA 1
ATOM 800 C C . GLN A 1 103 ? 54.503 86.495 39.652 1.00 26.11 103 GLN A C 1
ATOM 801 O O . GLN A 1 103 ? 54.439 87.594 40.187 1.00 28.71 103 GLN A O 1
ATOM 807 N N . ASP A 1 104 ? 55.105 86.298 38.481 1.00 32.31 104 ASP A N 1
ATOM 808 C CA . ASP A 1 104 ? 55.753 87.395 37.774 1.00 30.23 104 ASP A CA 1
ATOM 809 C C . ASP A 1 104 ? 54.786 88.512 37.386 1.00 27.78 104 ASP A C 1
ATOM 810 O O . ASP A 1 104 ? 55.200 89.653 37.179 1.00 29.07 104 ASP A O 1
ATOM 815 N N . LEU A 1 105 ? 53.500 88.195 37.295 1.00 31.62 105 LEU A N 1
ATOM 816 C CA . LEU A 1 105 ? 52.518 89.217 36.955 1.00 35.47 105 LEU A CA 1
ATOM 817 C C . LEU A 1 105 ? 52.507 90.236 38.089 1.00 40.62 105 LEU A C 1
ATOM 818 O O . LEU A 1 105 ? 52.443 91.449 37.860 1.00 42.21 105 LEU A O 1
ATOM 823 N N . ASP A 1 106 ? 52.604 89.719 39.310 1.00 35.17 106 ASP A N 1
ATOM 824 C CA . ASP A 1 106 ? 52.595 90.526 40.518 1.00 37.03 106 ASP A CA 1
ATOM 825 C C . ASP A 1 106 ? 53.788 91.463 40.674 1.00 31.16 106 ASP A C 1
ATOM 826 O O . ASP A 1 106 ? 53.614 92.648 40.920 1.00 37.42 106 ASP A O 1
ATOM 831 N N . ALA A 1 107 ? 54.998 90.935 40.535 1.00 35.32 107 ALA A N 1
ATOM 832 C CA . ALA A 1 107 ? 56.200 91.752 40.664 1.00 33.95 107 ALA A CA 1
ATOM 833 C C . ALA A 1 107 ? 56.210 92.870 39.618 1.00 34.89 107 ALA A C 1
ATOM 834 O O . ALA A 1 107 ? 56.461 94.035 39.929 1.00 34.25 107 ALA A O 1
ATOM 836 N N . LEU A 1 108 ? 55.941 92.495 38.373 1.00 34.53 108 LEU A N 1
ATOM 837 C CA . LEU A 1 108 ? 55.908 93.434 37.258 1.00 37.91 108 LEU A CA 1
ATOM 838 C C . LEU A 1 108 ? 55.029 94.648 37.598 1.00 35.83 108 LEU A C 1
ATOM 839 O O . LEU A 1 108 ? 55.414 95.800 37.368 1.00 34.21 108 LEU A O 1
ATOM 844 N N . HIS A 1 109 ? 53.847 94.379 38.146 1.00 40.91 109 HIS A N 1
ATOM 845 C CA . HIS A 1 109 ? 52.916 95.429 38.546 1.00 35.71 109 HIS A CA 1
ATOM 846 C C . HIS A 1 109 ? 53.631 96.363 39.520 1.00 41.91 109 HIS A C 1
ATOM 847 O O . HIS A 1 109 ? 53.560 97.589 39.395 1.00 39.27 109 HIS A O 1
ATOM 854 N N . GLY A 1 110 ? 54.319 95.778 40.494 1.00 41.52 110 GLY A N 1
ATOM 855 C CA . GLY A 1 110 ? 55.039 96.584 41.463 1.00 38.70 110 GLY A CA 1
ATOM 856 C C . GLY A 1 110 ? 56.165 97.349 40.800 1.00 35.12 110 GLY A C 1
ATOM 857 O O . GLY A 1 110 ? 56.477 98.473 41.185 1.00 35.33 110 GLY A O 1
ATOM 858 N N . ARG A 1 111 ? 56.772 96.737 39.789 1.00 38.74 111 ARG A N 1
ATOM 859 C CA . ARG A 1 111 ? 57.875 97.362 39.071 1.00 37.11 111 ARG A CA 1
ATOM 860 C C . ARG A 1 111 ? 57.417 98.593 38.286 1.00 35.65 111 ARG A C 1
ATOM 861 O O . ARG A 1 111 ? 58.108 99.607 38.252 1.00 31.55 111 ARG A O 1
ATOM 869 N N . LEU A 1 112 ? 56.253 98.499 37.655 1.00 25.42 112 LEU A N 1
ATOM 870 C CA . LEU A 1 112 ? 55.712 99.612 36.881 1.00 38.63 112 LEU A CA 1
ATOM 871 C C . LEU A 1 112 ? 55.472 100.808 37.774 1.00 37.36 112 LEU A C 1
ATOM 872 O O . LEU A 1 112 ? 55.704 101.952 37.387 1.00 37.89 112 LEU A O 1
ATOM 877 N N . HIS A 1 113 ? 54.982 100.523 38.973 1.00 41.19 113 HIS A N 1
ATOM 878 C CA . HIS A 1 113 ? 54.685 101.553 39.949 1.00 44.76 113 HIS A CA 1
ATOM 879 C C . HIS A 1 113 ? 55.928 102.374 40.269 1.00 42.41 113 HIS A C 1
ATOM 880 O O . HIS A 1 113 ? 55.889 103.602 40.245 1.00 50.94 113 HIS A O 1
ATOM 887 N N . ARG A 1 114 ? 57.031 101.692 40.560 1.00 35.24 114 ARG A N 1
ATOM 888 C CA . ARG A 1 114 ? 58.280 102.366 40.904 1.00 39.64 114 ARG A CA 1
ATOM 889 C C . ARG A 1 114 ? 58.921 103.154 39.761 1.00 42.23 114 ARG A C 1
ATOM 890 O O . ARG A 1 114 ? 59.460 104.238 39.978 1.00 44.42 114 ARG A O 1
ATOM 898 N N . LEU A 1 115 ? 58.864 102.619 38.548 1.00 41.40 115 LEU A N 1
ATOM 899 C CA . LEU A 1 115 ? 59.455 103.297 37.401 1.00 41.59 115 LEU A CA 1
ATOM 900 C C . LEU A 1 115 ? 58.581 104.448 36.909 1.00 47.29 115 LEU A C 1
ATOM 901 O O . LEU A 1 115 ? 59.002 105.243 36.069 1.00 35.12 115 LEU A O 1
ATOM 906 N N . PHE A 1 116 ? 57.364 104.537 37.436 1.00 50.65 116 PHE A N 1
ATOM 907 C CA . PHE A 1 116 ? 56.450 105.597 37.035 1.00 52.37 116 PHE A CA 1
ATOM 908 C C . PHE A 1 116 ? 55.665 106.149 38.224 1.00 57.51 116 PHE A C 1
ATOM 909 O O . PHE A 1 116 ? 54.435 106.081 38.254 1.00 59.70 116 PHE A O 1
ATOM 917 N N . PRO A 1 117 ? 56.372 106.715 39.219 1.00 58.93 117 PRO A N 1
ATOM 918 C CA . PRO A 1 117 ? 55.753 107.285 40.422 1.00 61.22 117 PRO A CA 1
ATOM 919 C C . PRO A 1 117 ? 54.664 108.316 40.124 1.00 59.32 117 PRO A C 1
ATOM 920 O O . PRO A 1 117 ? 54.463 108.610 38.924 1.00 57.97 117 PRO A O 1
ATOM 924 N N . CYS B 1 3 ? 70.113 99.690 23.092 1.00 52.58 3 CYS B N 1
ATOM 925 C CA . CYS B 1 3 ? 69.638 98.391 23.640 1.00 51.89 3 CYS B CA 1
ATOM 926 C C . CYS B 1 3 ? 70.693 97.315 23.430 1.00 55.10 3 CYS B C 1
ATOM 927 O O . CYS B 1 3 ? 70.430 96.282 22.813 1.00 59.63 3 CYS B O 1
ATOM 930 N N . HIS B 1 4 ? 71.891 97.565 23.949 1.00 57.67 4 HIS B N 1
ATOM 931 C CA . HIS B 1 4 ? 72.991 96.617 23.826 1.00 52.35 4 HIS B CA 1
ATOM 932 C C . HIS B 1 4 ? 72.794 95.393 24.722 1.00 48.33 4 HIS B C 1
ATOM 933 O O . HIS B 1 4 ? 73.416 94.351 24.502 1.00 45.67 4 HIS B O 1
ATOM 940 N N . GLU B 1 5 ? 71.938 95.517 25.733 1.00 41.12 5 GLU B N 1
ATOM 941 C CA . GLU B 1 5 ? 71.696 94.399 26.638 1.00 40.40 5 GLU B CA 1
ATOM 942 C C . GLU B 1 5 ? 70.896 93.291 25.960 1.00 36.48 5 GLU B C 1
ATOM 943 O O . GLU B 1 5 ? 71.111 92.111 26.229 1.00 35.08 5 GLU B O 1
ATOM 949 N N . LEU B 1 6 ? 69.995 93.670 25.061 1.00 36.29 6 LEU B N 1
ATOM 950 C CA . LEU B 1 6 ? 69.194 92.689 24.344 1.00 34.45 6 LEU B CA 1
ATOM 951 C C . LEU B 1 6 ? 70.079 92.015 23.292 1.00 30.15 6 LEU B C 1
ATOM 952 O O . LEU B 1 6 ? 69.949 90.818 23.018 1.00 30.30 6 LEU B O 1
ATOM 957 N N . SER B 1 7 ? 70.995 92.783 22.718 1.00 29.09 7 SER B N 1
ATOM 958 C CA . SER B 1 7 ? 71.888 92.238 21.701 1.00 32.38 7 SER B CA 1
ATOM 959 C C . SER B 1 7 ? 72.831 91.213 22.295 1.00 27.90 7 SER B C 1
ATOM 960 O O . SER B 1 7 ? 73.096 90.176 21.689 1.00 34.10 7 SER B O 1
ATOM 963 N N . ALA B 1 8 ? 73.341 91.509 23.482 1.00 24.59 8 ALA B N 1
ATOM 964 C CA . ALA B 1 8 ? 74.256 90.607 24.145 1.00 22.13 8 ALA B CA 1
ATOM 965 C C . ALA B 1 8 ? 73.534 89.352 24.607 1.00 26.69 8 ALA B C 1
ATOM 966 O O . ALA B 1 8 ? 74.083 88.261 24.537 1.00 32.06 8 ALA B O 1
ATOM 968 N N . LEU B 1 9 ? 72.304 89.501 25.083 1.00 35.90 9 LEU B N 1
ATOM 969 C CA . LEU B 1 9 ? 71.548 88.339 25.546 1.00 30.18 9 LEU B CA 1
ATOM 970 C C . LEU B 1 9 ? 71.145 87.478 24.354 1.00 29.09 9 LEU B C 1
ATOM 971 O O . LEU B 1 9 ? 71.051 86.263 24.465 1.00 31.31 9 LEU B O 1
ATOM 976 N N . ARG B 1 10 ? 70.919 88.111 23.210 1.00 27.79 10 ARG B N 1
ATOM 977 C CA . ARG B 1 10 ? 70.534 87.368 22.023 1.00 32.48 10 ARG B CA 1
ATOM 978 C C . ARG B 1 10 ? 71.723 86.542 21.539 1.00 30.13 10 ARG B C 1
ATOM 979 O O . ARG B 1 10 ? 71.557 85.420 21.064 1.00 29.97 10 ARG B O 1
ATOM 987 N N . ILE B 1 11 ? 72.926 87.087 21.674 1.00 26.55 11 ILE B N 1
ATOM 988 C CA . ILE B 1 11 ? 74.113 86.347 21.258 1.00 29.25 11 ILE B CA 1
ATOM 989 C C . ILE B 1 11 ? 74.387 85.161 22.187 1.00 29.99 11 ILE B C 1
ATOM 990 O O . ILE B 1 11 ? 74.806 84.099 21.735 1.00 30.07 11 ILE B O 1
ATOM 995 N N . ALA B 1 12 ? 74.150 85.336 23.480 1.00 17.15 12 ALA B N 1
ATOM 996 C CA . ALA B 1 12 ? 74.394 84.247 24.416 1.00 24.67 12 ALA B CA 1
ATOM 997 C C . ALA B 1 12 ? 73.448 83.079 24.110 1.00 24.83 12 ALA B C 1
ATOM 998 O O . ALA B 1 12 ? 73.889 81.940 23.963 1.00 31.84 12 ALA B O 1
ATOM 1000 N N . ILE B 1 13 ? 72.157 83.373 23.999 1.00 27.75 13 ILE B N 1
ATOM 1001 C CA . ILE B 1 13 ? 71.154 82.359 23.696 1.00 31.37 13 ILE B CA 1
ATOM 1002 C C . ILE B 1 13 ? 71.391 81.784 22.297 1.00 27.82 13 ILE B C 1
ATOM 1003 O O . ILE B 1 13 ? 71.155 80.600 22.052 1.00 31.52 13 ILE B O 1
ATOM 1008 N N . GLY B 1 14 ? 71.862 82.630 21.387 1.00 29.69 14 GLY B N 1
ATOM 1009 C CA . GLY B 1 14 ? 72.140 82.182 20.037 1.00 26.41 14 GLY B CA 1
ATOM 1010 C C . GLY B 1 14 ? 73.188 81.085 20.023 1.00 33.32 14 GLY B C 1
ATOM 1011 O O . GLY B 1 14 ? 73.099 80.143 19.235 1.00 32.32 14 GLY B O 1
ATOM 1012 N N . GLU B 1 15 ? 74.186 81.215 20.892 1.00 30.03 15 GLU B N 1
ATOM 1013 C CA . GLU B 1 15 ? 75.256 80.230 21.001 1.00 34.18 15 GLU B CA 1
ATOM 1014 C C . GLU B 1 15 ? 74.714 78.939 21.602 1.00 35.79 15 GLU B C 1
ATOM 1015 O O . GLU B 1 15 ? 75.159 77.842 21.267 1.00 26.90 15 GLU B O 1
ATOM 1021 N N . LEU B 1 16 ? 73.746 79.082 22.498 1.00 28.39 16 LEU B N 1
ATOM 1022 C CA . LEU B 1 16 ? 73.136 77.931 23.133 1.00 30.42 16 LEU B CA 1
ATOM 1023 C C . LEU B 1 16 ? 72.352 77.133 22.094 1.00 23.92 16 LEU B C 1
ATOM 1024 O O . LEU B 1 16 ? 72.200 75.924 22.209 1.00 27.57 16 LEU B O 1
ATOM 1029 N N . LEU B 1 17 ? 71.856 77.827 21.078 1.00 31.71 17 LEU B N 1
ATOM 1030 C CA . LEU B 1 17 ? 71.071 77.207 20.015 1.00 28.93 17 LEU B CA 1
ATOM 1031 C C . LEU B 1 17 ? 71.909 76.951 18.778 1.00 32.65 17 LEU B C 1
ATOM 1032 O O . LEU B 1 17 ? 71.371 76.611 17.716 1.00 25.82 17 LEU B O 1
ATOM 1037 N N . GLU B 1 18 ? 73.219 77.118 18.924 1.00 22.46 18 GLU B N 1
ATOM 1038 C CA . GLU B 1 18 ? 74.154 76.932 17.822 1.00 30.71 18 GLU B CA 1
ATOM 1039 C C . GLU B 1 18 ? 73.747 77.661 16.548 1.00 28.88 18 GLU B C 1
ATOM 1040 O O . GLU B 1 18 ? 73.723 77.064 15.478 1.00 36.73 18 GLU B O 1
ATOM 1046 N N . LYS B 1 19 ? 73.421 78.947 16.662 1.00 34.73 19 LYS B N 1
ATOM 1047 C CA . LYS B 1 19 ? 73.038 79.743 15.496 1.00 39.26 19 LYS B CA 1
ATOM 1048 C C . LYS B 1 19 ? 74.318 80.037 14.726 1.00 34.17 19 LYS B C 1
ATOM 1049 O O . LYS B 1 19 ? 75.397 80.077 15.306 1.00 46.35 19 LYS B O 1
ATOM 1055 N N . GLU B 1 20 ? 74.210 80.236 13.421 1.00 40.48 20 GLU B N 1
ATOM 1056 C CA . GLU B 1 20 ? 75.398 80.509 12.629 1.00 38.85 20 GLU B CA 1
ATOM 1057 C C . GLU B 1 20 ? 75.842 81.948 12.787 1.00 44.74 20 GLU B C 1
ATOM 1058 O O . GLU B 1 20 ? 75.084 82.798 13.253 1.00 39.75 20 GLU B O 1
ATOM 1064 N N . ALA B 1 21 ? 77.078 82.218 12.386 1.00 45.45 21 ALA B N 1
ATOM 1065 C CA . ALA B 1 21 ? 77.637 83.553 12.501 1.00 45.51 21 ALA B CA 1
ATOM 1066 C C . ALA B 1 21 ? 76.738 84.600 11.868 1.00 43.34 21 ALA B C 1
ATOM 1067 O O . ALA B 1 21 ? 76.518 85.667 12.438 1.00 53.23 21 ALA B O 1
ATOM 1069 N N . HIS B 1 22 ? 76.212 84.284 10.692 1.00 50.54 22 HIS B N 1
ATOM 1070 C CA . HIS B 1 22 ? 75.349 85.209 9.968 1.00 53.99 22 HIS B CA 1
ATOM 1071 C C . HIS B 1 22 ? 74.088 85.635 10.716 1.00 47.54 22 HIS B C 1
ATOM 1072 O O . HIS B 1 22 ? 73.644 86.773 10.579 1.00 47.60 22 HIS B O 1
ATOM 1079 N N . ASP B 1 23 ? 73.520 84.734 11.512 1.00 44.88 23 ASP B N 1
ATOM 1080 C CA . ASP B 1 23 ? 72.307 85.046 12.269 1.00 42.70 23 ASP B CA 1
ATOM 1081 C C . ASP B 1 23 ? 72.538 86.131 13.311 1.00 39.95 23 ASP B C 1
ATOM 1082 O O . ASP B 1 23 ? 71.640 86.918 13.601 1.00 41.66 23 ASP B O 1
ATOM 1087 N N . LEU B 1 24 ? 73.743 86.167 13.869 1.00 34.41 24 LEU B N 1
ATOM 1088 C CA . LEU B 1 24 ? 74.085 87.131 14.910 1.00 37.38 24 LEU B CA 1
ATOM 1089 C C . LEU B 1 24 ? 74.929 88.284 14.373 1.00 41.76 24 LEU B C 1
ATOM 1090 O O . LEU B 1 24 ? 75.390 89.144 15.124 1.00 43.80 24 LEU B O 1
ATOM 1095 N N . LEU B 1 25 ? 75.115 88.294 13.060 1.00 46.17 25 LEU B N 1
ATOM 1096 C CA . LEU B 1 25 ? 75.896 89.321 12.397 1.00 44.46 25 LEU B CA 1
ATOM 1097 C C . LEU B 1 25 ? 75.649 90.710 12.974 1.00 45.42 25 LEU B C 1
ATOM 1098 O O . LEU B 1 25 ? 76.548 91.310 13.568 1.00 47.52 25 LEU B O 1
ATOM 1103 N N . HIS B 1 26 ? 74.429 91.213 12.806 1.00 48.12 26 HIS B N 1
ATOM 1104 C CA . HIS B 1 26 ? 74.065 92.546 13.289 1.00 47.06 26 HIS B CA 1
ATOM 1105 C C . HIS B 1 26 ? 74.405 92.784 14.757 1.00 49.15 26 HIS B C 1
ATOM 1106 O O . HIS B 1 26 ? 75.145 93.716 15.081 1.00 47.57 26 HIS B O 1
ATOM 1113 N N . GLU B 1 27 ? 73.857 91.948 15.639 1.00 42.98 27 GLU B N 1
ATOM 1114 C CA . GLU B 1 27 ? 74.093 92.076 17.079 1.00 40.24 27 GLU B CA 1
ATOM 1115 C C . GLU B 1 27 ? 75.561 92.288 17.428 1.00 34.59 27 GLU B C 1
ATOM 1116 O O . GLU B 1 27 ? 75.904 93.172 18.213 1.00 44.51 27 GLU B O 1
ATOM 1122 N N . ARG B 1 28 ? 76.427 91.469 16.851 1.00 37.17 28 ARG B N 1
ATOM 1123 C CA . ARG B 1 28 ? 77.849 91.575 17.127 1.00 42.89 28 ARG B CA 1
ATOM 1124 C C . ARG B 1 28 ? 78.457 92.879 16.635 1.00 44.73 28 ARG B C 1
ATOM 1125 O O . ARG B 1 28 ? 79.307 93.458 17.310 1.00 42.69 28 ARG B O 1
ATOM 1133 N N . GLU B 1 29 ? 78.022 93.349 15.470 1.00 40.71 29 GLU B N 1
ATOM 1134 C CA . GLU B 1 29 ? 78.542 94.601 14.933 1.00 48.71 29 GLU B CA 1
ATOM 1135 C C . GLU B 1 29 ? 78.083 95.783 15.777 1.00 50.36 29 GLU B C 1
ATOM 1136 O O . GLU B 1 29 ? 78.871 96.674 16.094 1.00 54.81 29 GLU B O 1
ATOM 1142 N N . GLU B 1 30 ? 76.804 95.784 16.138 1.00 53.38 30 GLU B N 1
ATOM 1143 C CA . GLU B 1 30 ? 76.240 96.866 16.933 1.00 54.47 30 GLU B CA 1
ATOM 1144 C C . GLU B 1 30 ? 76.650 96.783 18.396 1.00 57.71 30 GLU B C 1
ATOM 1145 O O . GLU B 1 30 ? 76.208 97.589 19.215 1.00 66.17 30 GLU B O 1
ATOM 1147 N N . LEU B 1 31 ? 77.499 95.814 18.727 1.00 55.08 31 LEU B N 1
ATOM 1148 C CA . LEU B 1 31 ? 77.947 95.631 20.109 1.00 47.23 31 LEU B CA 1
ATOM 1149 C C . LEU B 1 31 ? 79.474 95.708 20.245 1.00 46.84 31 LEU B C 1
ATOM 1150 O O . LEU B 1 31 ? 79.996 95.933 21.333 1.00 45.99 31 LEU B O 1
ATOM 1155 N N . ALA B 1 32 ? 80.179 95.527 19.133 1.00 44.07 32 ALA B N 1
ATOM 1156 C CA . ALA B 1 32 ? 81.636 95.556 19.128 1.00 54.22 32 ALA B CA 1
ATOM 1157 C C . ALA B 1 32 ? 82.267 96.678 19.957 1.00 54.89 32 ALA B C 1
ATOM 1158 O O . ALA B 1 32 ? 83.004 96.410 20.906 1.00 58.05 32 ALA B O 1
ATOM 1160 N N . PRO B 1 33 ? 81.990 97.947 19.615 1.00 57.04 33 PRO B N 1
ATOM 1161 C CA . PRO B 1 33 ? 82.560 99.079 20.355 1.00 57.14 33 PRO B CA 1
ATOM 1162 C C . PRO B 1 33 ? 82.407 99.097 21.885 1.00 63.00 33 PRO B C 1
ATOM 1163 O O . PRO B 1 33 ? 83.364 98.815 22.614 1.00 64.31 33 PRO B O 1
ATOM 1167 N N . VAL B 1 34 ? 81.205 99.423 22.357 1.00 56.20 34 VAL B N 1
ATOM 1168 C CA . VAL B 1 34 ? 80.918 99.533 23.787 1.00 56.58 34 VAL B CA 1
ATOM 1169 C C . VAL B 1 34 ? 81.360 98.368 24.688 1.00 53.45 34 VAL B C 1
ATOM 1170 O O . VAL B 1 34 ? 81.108 98.382 25.898 1.00 52.40 34 VAL B O 1
ATOM 1174 N N . LEU B 1 35 ? 82.018 97.365 24.111 1.00 57.68 35 LEU B N 1
ATOM 1175 C CA . LEU B 1 35 ? 82.484 96.236 24.912 1.00 63.09 35 LEU B CA 1
ATOM 1176 C C . LEU B 1 35 ? 83.570 96.675 25.896 1.00 62.86 35 LEU B C 1
ATOM 1177 O O . LEU B 1 35 ? 83.657 96.157 27.017 1.00 56.78 35 LEU B O 1
ATOM 1182 N N . GLY B 1 36 ? 84.392 97.637 25.480 1.00 63.94 36 GLY B N 1
ATOM 1183 C CA . GLY B 1 36 ? 85.456 98.122 26.344 1.00 54.10 36 GLY B CA 1
ATOM 1184 C C . GLY B 1 36 ? 84.937 98.761 27.621 1.00 56.15 36 GLY B C 1
ATOM 1185 O O . GLY B 1 36 ? 85.232 98.298 28.728 1.00 54.80 36 GLY B O 1
ATOM 1186 N N . GLN B 1 37 ? 84.163 99.832 27.485 1.00 52.39 37 GLN B N 1
ATOM 1187 C CA . GLN B 1 37 ? 83.633 100.512 28.662 1.00 56.57 37 GLN B CA 1
ATOM 1188 C C . GLN B 1 37 ? 82.650 99.635 29.431 1.00 57.08 37 GLN B C 1
ATOM 1189 O O . GLN B 1 37 ? 82.326 99.927 30.582 1.00 62.18 37 GLN B O 1
ATOM 1195 N N . ARG B 1 38 ? 82.178 98.560 28.803 1.00 61.41 38 ARG B N 1
ATOM 1196 C CA . ARG B 1 38 ? 81.231 97.678 29.475 1.00 59.68 38 ARG B CA 1
ATOM 1197 C C . ARG B 1 38 ? 81.597 96.192 29.450 1.00 57.41 38 ARG B C 1
ATOM 1198 O O . ARG B 1 38 ? 81.235 95.464 28.525 1.00 63.35 38 ARG B O 1
ATOM 1206 N N . PRO B 1 39 ? 82.322 95.719 30.478 1.00 54.78 39 PRO B N 1
ATOM 1207 C CA . PRO B 1 39 ? 82.724 94.309 30.567 1.00 53.94 39 PRO B CA 1
ATOM 1208 C C . PRO B 1 39 ? 81.507 93.431 30.907 1.00 50.66 39 PRO B C 1
ATOM 1209 O O . PRO B 1 39 ? 81.520 92.206 30.747 1.00 53.18 39 PRO B O 1
ATOM 1213 N N . GLU B 1 40 ? 80.450 94.091 31.362 1.00 42.99 40 GLU B N 1
ATOM 1214 C CA . GLU B 1 40 ? 79.199 93.437 31.726 1.00 46.18 40 GLU B CA 1
ATOM 1215 C C . GLU B 1 40 ? 78.593 92.746 30.506 1.00 42.29 40 GLU B C 1
ATOM 1216 O O . GLU B 1 40 ? 78.217 91.577 30.557 1.00 45.84 40 GLU B O 1
ATOM 1222 N N . LEU B 1 41 ? 78.500 93.492 29.411 1.00 46.57 41 LEU B N 1
ATOM 1223 C CA . LEU B 1 41 ? 77.933 92.984 28.172 1.00 44.47 41 LEU B CA 1
ATOM 1224 C C . LEU B 1 41 ? 78.826 91.940 27.527 1.00 42.73 41 LEU B C 1
ATOM 1225 O O . LEU B 1 41 ? 78.339 91.058 26.827 1.00 51.93 41 LEU B O 1
ATOM 1230 N N . LYS B 1 42 ? 80.130 92.036 27.752 1.00 42.15 42 LYS B N 1
ATOM 1231 C CA . LYS B 1 42 ? 81.043 91.059 27.169 1.00 36.68 42 LYS B CA 1
ATOM 1232 C C . LYS B 1 42 ? 80.822 89.711 27.850 1.00 33.47 42 LYS B C 1
ATOM 1233 O O . LYS B 1 42 ? 80.673 88.688 27.187 1.00 33.95 42 LYS B O 1
ATOM 1239 N N . ARG B 1 43 ? 80.800 89.713 29.177 1.00 30.31 43 ARG B N 1
ATOM 1240 C CA . ARG B 1 43 ? 80.576 88.480 29.920 1.00 38.94 43 ARG B CA 1
ATOM 1241 C C . ARG B 1 43 ? 79.223 87.882 29.562 1.00 33.25 43 ARG B C 1
ATOM 1242 O O . ARG B 1 43 ? 79.099 86.678 29.378 1.00 34.63 43 ARG B O 1
ATOM 1250 N N . LEU B 1 44 ? 78.212 88.734 29.468 1.00 28.74 44 LEU B N 1
ATOM 1251 C CA . LEU B 1 44 ? 76.877 88.275 29.129 1.00 37.34 44 LEU B CA 1
ATOM 1252 C C . LEU B 1 44 ? 76.903 87.539 27.795 1.00 34.99 44 LEU B C 1
ATOM 1253 O O . LEU B 1 44 ? 76.444 86.406 27.690 1.00 37.79 44 LEU B O 1
ATOM 1258 N N . ALA B 1 45 ? 77.459 88.189 26.779 1.00 32.80 45 ALA B N 1
ATOM 1259 C CA . ALA B 1 45 ? 77.529 87.609 25.446 1.00 29.15 45 ALA B CA 1
ATOM 1260 C C . ALA B 1 45 ? 78.323 86.309 25.398 1.00 28.46 45 ALA B C 1
ATOM 1261 O O . ALA B 1 45 ? 78.088 85.468 24.530 1.00 30.28 45 ALA B O 1
ATOM 1263 N N . GLU B 1 46 ? 79.249 86.136 26.336 1.00 28.52 46 GLU B N 1
ATOM 1264 C CA . GLU B 1 46 ? 80.089 84.948 26.347 1.00 28.86 46 GLU B CA 1
ATOM 1265 C C . GLU B 1 46 ? 79.712 83.867 27.362 1.00 28.30 46 GLU B C 1
ATOM 1266 O O . GLU B 1 46 ? 80.348 82.811 27.414 1.00 32.90 46 GLU B O 1
ATOM 1272 N N . ALA B 1 47 ? 78.694 84.131 28.171 1.00 29.72 47 ALA B N 1
ATOM 1273 C CA . ALA B 1 47 ? 78.258 83.159 29.166 1.00 28.11 47 ALA B CA 1
ATOM 1274 C C . ALA B 1 47 ? 77.856 81.874 28.443 1.00 28.45 47 ALA B C 1
ATOM 1275 O O . ALA B 1 47 ? 77.047 81.911 27.515 1.00 27.48 47 ALA B O 1
ATOM 1277 N N . LYS B 1 48 ? 78.420 80.745 28.863 1.00 30.99 48 LYS B N 1
ATOM 1278 C CA . LYS B 1 48 ? 78.115 79.461 28.237 1.00 35.58 48 LYS B CA 1
ATOM 1279 C C . LYS B 1 48 ? 77.138 78.593 29.034 1.00 33.88 48 LYS B C 1
ATOM 1280 O O . LYS B 1 48 ? 76.598 77.625 28.503 1.00 35.21 48 LYS B O 1
ATOM 1286 N N . THR B 1 49 ? 76.920 78.929 30.303 1.00 33.03 49 THR B N 1
ATOM 1287 C CA . THR B 1 49 ? 76.019 78.151 31.157 1.00 28.69 49 THR B CA 1
ATOM 1288 C C . THR B 1 49 ? 74.826 78.976 31.626 1.00 29.79 49 THR B C 1
ATOM 1289 O O . THR B 1 49 ? 74.886 80.205 31.651 1.00 30.67 49 THR B O 1
ATOM 1293 N N . LEU B 1 50 ? 73.745 78.310 32.018 1.00 24.77 50 LEU B N 1
ATOM 1294 C CA . LEU B 1 50 ? 72.573 79.051 32.459 1.00 21.60 50 LEU B CA 1
ATOM 1295 C C . LEU B 1 50 ? 72.831 79.968 33.663 1.00 20.33 50 LEU B C 1
ATOM 1296 O O . LEU B 1 50 ? 72.443 81.136 33.636 1.00 29.87 50 LEU B O 1
ATOM 1301 N N . PRO B 1 51 ? 73.512 79.477 34.714 1.00 23.20 51 PRO B N 1
ATOM 1302 C CA . PRO B 1 51 ? 73.794 80.320 35.891 1.00 20.37 51 PRO B CA 1
ATOM 1303 C C . PRO B 1 51 ? 74.702 81.520 35.594 1.00 18.06 51 PRO B C 1
ATOM 1304 O O . PRO B 1 51 ? 74.518 82.603 36.151 1.00 21.25 51 PRO B O 1
ATOM 1308 N N . ALA B 1 52 ? 75.701 81.329 34.740 1.00 28.72 52 ALA B N 1
ATOM 1309 C CA . ALA B 1 52 ? 76.592 82.432 34.391 1.00 22.21 52 ALA B CA 1
ATOM 1310 C C . ALA B 1 52 ? 75.811 83.460 33.570 1.00 26.75 52 ALA B C 1
ATOM 1311 O O . ALA B 1 52 ? 76.043 84.664 33.664 1.00 31.10 52 ALA B O 1
ATOM 1313 N N . LEU B 1 53 ? 74.874 82.977 32.763 1.00 32.58 53 LEU B N 1
ATOM 1314 C CA . LEU B 1 53 ? 74.073 83.864 31.938 1.00 26.60 53 LEU B CA 1
ATOM 1315 C C . LEU B 1 53 ? 73.165 84.715 32.825 1.00 27.25 53 LEU B C 1
ATOM 1316 O O . LEU B 1 53 ? 72.931 85.889 32.540 1.00 27.61 53 LEU B O 1
ATOM 1321 N N . GLU B 1 54 ? 72.666 84.131 33.910 1.00 27.68 54 GLU B N 1
ATOM 1322 C CA . GLU B 1 54 ? 71.800 84.878 34.817 1.00 29.22 54 GLU B CA 1
ATOM 1323 C C . GLU B 1 54 ? 72.571 85.934 35.593 1.00 34.60 54 GLU B C 1
ATOM 1324 O O . GLU B 1 54 ? 72.089 87.051 35.786 1.00 35.05 54 GLU B O 1
ATOM 1330 N N . GLU B 1 55 ? 73.770 85.581 36.043 1.00 31.98 55 GLU B N 1
ATOM 1331 C CA . GLU B 1 55 ? 74.569 86.516 36.818 1.00 34.52 55 GLU B CA 1
ATOM 1332 C C . GLU B 1 55 ? 75.031 87.676 35.956 1.00 37.44 55 GLU B C 1
ATOM 1333 O O . GLU B 1 55 ? 75.069 88.812 36.410 1.00 38.03 55 GLU B O 1
ATOM 1339 N N . ALA B 1 56 ? 75.392 87.383 34.715 1.00 30.79 56 ALA B N 1
ATOM 1340 C CA . ALA B 1 56 ? 75.843 88.420 33.804 1.00 29.99 56 ALA B CA 1
ATOM 1341 C C . ALA B 1 56 ? 74.672 89.339 33.454 1.00 32.63 56 ALA B C 1
ATOM 1342 O O . ALA B 1 56 ? 74.810 90.565 33.478 1.00 31.20 56 ALA B O 1
ATOM 1344 N N . LEU B 1 57 ? 73.518 88.753 33.137 1.00 26.11 57 LEU B N 1
ATOM 1345 C CA . LEU B 1 57 ? 72.342 89.556 32.807 1.00 24.92 57 LEU B CA 1
ATOM 1346 C C . LEU B 1 57 ? 71.929 90.419 33.989 1.00 27.88 57 LEU B C 1
ATOM 1347 O O . LEU B 1 57 ? 71.547 91.578 33.819 1.00 26.16 57 LEU B O 1
ATOM 1352 N N . ARG B 1 58 ? 72.001 89.844 35.188 1.00 33.11 58 ARG B N 1
ATOM 1353 C CA . ARG B 1 58 ? 71.634 90.568 36.398 1.00 23.00 58 ARG B CA 1
ATOM 1354 C C . ARG B 1 58 ? 72.553 91.771 36.583 1.00 30.00 58 ARG B C 1
ATOM 1355 O O . ARG B 1 58 ? 72.105 92.858 36.929 1.00 24.38 58 ARG B O 1
ATOM 1363 N N . GLU B 1 59 ? 73.841 91.575 36.336 1.00 34.81 59 GLU B N 1
ATOM 1364 C CA . GLU B 1 59 ? 74.801 92.665 36.480 1.00 37.88 59 GLU B CA 1
ATOM 1365 C C . GLU B 1 59 ? 74.547 93.775 35.472 1.00 40.73 59 GLU B C 1
ATOM 1366 O O . GLU B 1 59 ? 74.759 94.950 35.771 1.00 45.17 59 GLU B O 1
ATOM 1372 N N . ALA B 1 60 ? 74.091 93.413 34.277 1.00 28.87 60 ALA B N 1
ATOM 1373 C CA . ALA B 1 60 ? 73.815 94.417 33.259 1.00 31.39 60 ALA B CA 1
ATOM 1374 C C . ALA B 1 60 ? 72.626 95.250 33.705 1.00 35.04 60 ALA B C 1
ATOM 1375 O O . ALA B 1 60 ? 72.601 96.471 33.527 1.00 32.62 60 ALA B O 1
ATOM 1377 N N . LEU B 1 61 ? 71.640 94.586 34.295 1.00 32.73 61 LEU B N 1
ATOM 1378 C CA . LEU B 1 61 ? 70.451 95.277 34.753 1.00 32.41 61 LEU B CA 1
ATOM 1379 C C . LEU B 1 61 ? 70.748 96.351 35.791 1.00 31.78 61 LEU B C 1
ATOM 1380 O O . LEU B 1 61 ? 70.103 97.400 35.806 1.00 28.37 61 LEU B O 1
ATOM 1385 N N . LEU B 1 62 ? 71.731 96.099 36.647 1.00 36.19 62 LEU B N 1
ATOM 1386 C CA . LEU B 1 62 ? 72.085 97.068 37.670 1.00 35.44 62 LEU B CA 1
ATOM 1387 C C . LEU B 1 62 ? 72.705 98.314 37.044 1.00 35.03 62 LEU B C 1
ATOM 1388 O O . LEU B 1 62 ? 72.569 99.410 37.576 1.00 37.33 62 LEU B O 1
ATOM 1393 N N . HIS B 1 63 ? 73.372 98.149 35.906 1.00 37.92 63 HIS B N 1
ATOM 1394 C CA . HIS B 1 63 ? 73.980 99.279 35.203 1.00 44.56 63 HIS B CA 1
ATOM 1395 C C . HIS B 1 63 ? 72.860 100.100 34.576 1.00 43.18 63 HIS B C 1
ATOM 1396 O O . HIS B 1 63 ? 72.860 101.329 34.628 1.00 44.79 63 HIS B O 1
ATOM 1403 N N . LEU B 1 64 ? 71.895 99.395 33.999 1.00 44.93 64 LEU B N 1
ATOM 1404 C CA . LEU B 1 64 ? 70.754 100.009 33.338 1.00 38.61 64 LEU B CA 1
ATOM 1405 C C . LEU B 1 64 ? 69.842 100.726 34.328 1.00 45.16 64 LEU B C 1
ATOM 1406 O O . LEU B 1 64 ? 69.279 101.780 34.022 1.00 43.03 64 LEU B O 1
ATOM 1411 N N . GLU B 1 65 ? 69.690 100.158 35.518 1.00 45.49 65 GLU B N 1
ATOM 1412 C CA . GLU B 1 65 ? 68.840 100.784 36.515 1.00 43.91 65 GLU B CA 1
ATOM 1413 C C . GLU B 1 65 ? 69.486 102.077 37.013 1.00 44.73 65 GLU B C 1
ATOM 1414 O O . GLU B 1 65 ? 68.799 103.074 37.241 1.00 40.99 65 GLU B O 1
ATOM 1420 N N . GLU B 1 66 ? 70.807 102.058 37.176 1.00 39.39 66 GLU B N 1
ATOM 1421 C CA . GLU B 1 66 ? 71.531 103.239 37.635 1.00 43.88 66 GLU B CA 1
ATOM 1422 C C . GLU B 1 66 ? 71.352 104.336 36.596 1.00 45.85 66 GLU B C 1
ATOM 1423 O O . GLU B 1 66 ? 71.066 105.488 36.932 1.00 40.63 66 GLU B O 1
ATOM 1429 N N . ARG B 1 67 ? 71.510 103.959 35.329 1.00 42.26 67 ARG B N 1
ATOM 1430 C CA . ARG B 1 67 ? 71.368 104.897 34.225 1.00 39.21 67 ARG B CA 1
ATOM 1431 C C . ARG B 1 67 ? 69.976 105.526 34.180 1.00 40.29 67 ARG B C 1
ATOM 1432 O O . ARG B 1 67 ? 69.831 106.682 33.798 1.00 42.28 67 ARG B O 1
ATOM 1440 N N . ALA B 1 68 ? 68.958 104.770 34.577 1.00 36.07 68 ALA B N 1
ATOM 1441 C CA . ALA B 1 68 ? 67.596 105.283 34.573 1.00 36.26 68 ALA B CA 1
ATOM 1442 C C . ALA B 1 68 ? 67.367 106.221 35.756 1.00 38.08 68 ALA B C 1
ATOM 1443 O O . ALA B 1 68 ? 66.534 107.126 35.693 1.00 36.23 68 ALA B O 1
ATOM 1445 N N . ALA B 1 69 ? 68.107 106.004 36.836 1.00 39.87 69 ALA B N 1
ATOM 1446 C CA . ALA B 1 69 ? 67.968 106.838 38.022 1.00 40.41 69 ALA B CA 1
ATOM 1447 C C . ALA B 1 69 ? 68.693 108.158 37.813 1.00 38.43 69 ALA B C 1
ATOM 1448 O O . ALA B 1 69 ? 68.375 109.162 38.443 1.00 40.54 69 ALA B O 1
ATOM 1450 N N . GLN B 1 70 ? 69.666 108.139 36.913 1.00 43.01 70 GLN B N 1
ATOM 1451 C CA . GLN B 1 70 ? 70.461 109.309 36.578 1.00 38.57 70 GLN B CA 1
ATOM 1452 C C . GLN B 1 70 ? 69.725 110.256 35.627 1.00 42.16 70 GLN B C 1
ATOM 1453 O O . GLN B 1 70 ? 69.748 111.476 35.806 1.00 42.81 70 GLN B O 1
ATOM 1459 N N . GLU B 1 71 ? 69.077 109.688 34.613 1.00 43.03 71 GLU B N 1
ATOM 1460 C CA . GLU B 1 71 ? 68.356 110.477 33.622 1.00 38.05 71 GLU B CA 1
ATOM 1461 C C . GLU B 1 71 ? 66.856 110.209 33.617 1.00 44.11 71 GLU B C 1
ATOM 1462 O O . GLU B 1 71 ? 66.346 109.529 32.729 1.00 48.39 71 GLU B O 1
ATOM 1468 N N . PRO B 1 72 ? 66.126 110.757 34.601 1.00 43.55 72 PRO B N 1
ATOM 1469 C CA . PRO B 1 72 ? 64.675 110.583 34.720 1.00 44.24 72 PRO B CA 1
ATOM 1470 C C . PRO B 1 72 ? 63.897 111.195 33.556 1.00 49.03 72 PRO B C 1
ATOM 1471 O O . PRO B 1 72 ? 62.806 110.738 33.220 1.00 55.43 72 PRO B O 1
ATOM 1475 N N . GLU B 1 73 ? 64.460 112.232 32.948 1.00 50.13 73 GLU B N 1
ATOM 1476 C CA . GLU B 1 73 ? 63.812 112.920 31.834 1.00 51.69 73 GLU B CA 1
ATOM 1477 C C . GLU B 1 73 ? 63.668 112.048 30.587 1.00 50.11 73 GLU B C 1
ATOM 1478 O O . GLU B 1 73 ? 62.924 112.391 29.663 1.00 46.43 73 GLU B O 1
ATOM 1484 N N . GLU B 1 74 ? 64.396 110.936 30.556 1.00 50.30 74 GLU B N 1
ATOM 1485 C CA . GLU B 1 74 ? 64.347 110.022 29.422 1.00 40.42 74 GLU B CA 1
ATOM 1486 C C . GLU B 1 74 ? 63.635 108.711 29.757 1.00 39.94 74 GLU B C 1
ATOM 1487 O O . GLU B 1 74 ? 64.245 107.776 30.281 1.00 40.22 74 GLU B O 1
ATOM 1493 N N . PRO B 1 75 ? 62.329 108.624 29.449 1.00 39.83 75 PRO B N 1
ATOM 1494 C CA . PRO B 1 75 ? 61.528 107.426 29.717 1.00 38.85 75 PRO B CA 1
ATOM 1495 C C . PRO B 1 75 ? 62.015 106.162 29.004 1.00 40.59 75 PRO B C 1
ATOM 1496 O O . PRO B 1 75 ? 61.557 105.063 29.309 1.00 43.81 75 PRO B O 1
ATOM 1500 N N . TYR B 1 76 ? 62.934 106.315 28.058 1.00 39.44 76 TYR B N 1
ATOM 1501 C CA . TYR B 1 76 ? 63.461 105.161 27.325 1.00 40.74 76 TYR B CA 1
ATOM 1502 C C . TYR B 1 76 ? 64.186 104.175 28.235 1.00 40.67 76 TYR B C 1
ATOM 1503 O O . TYR B 1 76 ? 64.099 102.961 28.049 1.00 37.95 76 TYR B O 1
ATOM 1512 N N . TRP B 1 77 ? 64.921 104.707 29.205 1.00 43.93 77 TRP B N 1
ATOM 1513 C CA . TRP B 1 77 ? 65.676 103.877 30.133 1.00 40.83 77 TRP B CA 1
ATOM 1514 C C . TRP B 1 77 ? 64.758 102.942 30.900 1.00 37.37 77 TRP B C 1
ATOM 1515 O O . TRP B 1 77 ? 65.046 101.760 31.065 1.00 31.81 77 TRP B O 1
ATOM 1526 N N . ARG B 1 78 ? 63.638 103.477 31.361 1.00 34.23 78 ARG B N 1
ATOM 1527 C CA . ARG B 1 78 ? 62.695 102.677 32.125 1.00 36.26 78 ARG B CA 1
ATOM 1528 C C . ARG B 1 78 ? 61.999 101.650 31.237 1.00 40.41 78 ARG B C 1
ATOM 1529 O O . ARG B 1 78 ? 61.664 100.560 31.691 1.00 37.44 78 ARG B O 1
ATOM 1537 N N . GLY B 1 79 ? 61.805 101.989 29.964 1.00 41.16 79 GLY B N 1
ATOM 1538 C CA . GLY B 1 79 ? 61.184 101.048 29.050 1.00 36.22 79 GLY B CA 1
ATOM 1539 C C . GLY B 1 79 ? 62.110 99.856 28.846 1.00 35.61 79 GLY B C 1
ATOM 1540 O O . GLY B 1 79 ? 61.715 98.698 29.029 1.00 39.94 79 GLY B O 1
ATOM 1541 N N . LEU B 1 80 ? 63.351 100.143 28.475 1.00 21.96 80 LEU B N 1
ATOM 1542 C CA . LEU B 1 80 ? 64.353 99.110 28.252 1.00 30.17 80 LEU B CA 1
ATOM 1543 C C . LEU B 1 80 ? 64.559 98.285 29.521 1.00 32.94 80 LEU B C 1
ATOM 1544 O O . LEU B 1 80 ? 64.572 97.055 29.484 1.00 39.15 80 LEU B O 1
ATOM 1549 N N . LEU B 1 81 ? 64.729 98.974 30.643 1.00 33.84 81 LEU B N 1
ATOM 1550 C CA . LEU B 1 81 ? 64.933 98.315 31.925 1.00 37.26 81 LEU B CA 1
ATOM 1551 C C . LEU B 1 81 ? 63.806 97.310 32.156 1.00 34.31 81 LEU B C 1
ATOM 1552 O O . LEU B 1 81 ? 64.038 96.161 32.517 1.00 36.34 81 LEU B O 1
ATOM 1557 N N . LEU B 1 82 ? 62.582 97.758 31.923 1.00 32.45 82 LEU B N 1
ATOM 1558 C CA . LEU B 1 82 ? 61.410 96.921 32.104 1.00 38.44 82 LEU B CA 1
ATOM 1559 C C . LEU B 1 82 ? 61.473 95.696 31.201 1.00 34.70 82 LEU B C 1
ATOM 1560 O O . LEU B 1 82 ? 61.228 94.580 31.648 1.00 36.76 82 LEU B O 1
ATOM 1565 N N . ALA B 1 83 ? 61.820 95.915 29.935 1.00 33.77 83 ALA B N 1
ATOM 1566 C CA . ALA B 1 83 ? 61.915 94.842 28.949 1.00 32.49 83 ALA B CA 1
ATOM 1567 C C . ALA B 1 83 ? 62.990 93.791 29.250 1.00 35.75 83 ALA B C 1
ATOM 1568 O O . ALA B 1 83 ? 62.769 92.593 29.053 1.00 33.80 83 ALA B O 1
ATOM 1570 N N . VAL B 1 84 ? 64.157 94.225 29.706 1.00 28.08 84 VAL B N 1
ATOM 1571 C CA . VAL B 1 84 ? 65.212 93.274 30.020 1.00 29.77 84 VAL B CA 1
ATOM 1572 C C . VAL B 1 84 ? 64.816 92.471 31.260 1.00 36.51 84 VAL B C 1
ATOM 1573 O O . VAL B 1 84 ? 65.095 91.266 31.349 1.00 26.83 84 VAL B O 1
ATOM 1577 N N . GLU B 1 85 ? 64.149 93.134 32.204 1.00 26.71 85 GLU B N 1
ATOM 1578 C CA . GLU B 1 85 ? 63.700 92.469 33.425 1.00 29.11 85 GLU B CA 1
ATOM 1579 C C . GLU B 1 85 ? 62.707 91.384 33.077 1.00 29.06 85 GLU B C 1
ATOM 1580 O O . GLU B 1 85 ? 62.759 90.291 33.625 1.00 30.58 85 GLU B O 1
ATOM 1586 N N . ALA B 1 86 ? 61.794 91.694 32.167 1.00 36.52 86 ALA B N 1
ATOM 1587 C CA . ALA B 1 86 ? 60.804 90.720 31.737 1.00 35.19 86 ALA B CA 1
ATOM 1588 C C . ALA B 1 86 ? 61.532 89.528 31.127 1.00 29.85 86 ALA B C 1
ATOM 1589 O O . ALA B 1 86 ? 61.197 88.379 31.408 1.00 40.82 86 ALA B O 1
ATOM 1599 N N . GLU B 1 88 ? 64.474 88.671 31.790 1.00 30.83 88 GLU B N 1
ATOM 1600 C CA . GLU B 1 88 ? 65.229 88.040 32.868 1.00 31.29 88 GLU B CA 1
ATOM 1601 C C . GLU B 1 88 ? 64.314 87.014 33.502 1.00 29.88 88 GLU B C 1
ATOM 1602 O O . GLU B 1 88 ? 64.748 85.942 33.906 1.00 24.06 88 GLU B O 1
ATOM 1608 N N . GLY B 1 89 ? 63.035 87.366 33.579 1.00 26.47 89 GLY B N 1
ATOM 1609 C CA . GLY B 1 89 ? 62.054 86.468 34.145 1.00 23.64 89 GLY B CA 1
ATOM 1610 C C . GLY B 1 89 ? 61.953 85.238 33.270 1.00 31.89 89 GLY B C 1
ATOM 1611 O O . GLY B 1 89 ? 61.815 84.121 33.774 1.00 32.84 89 GLY B O 1
ATOM 1612 N N . ARG B 1 90 ? 62.036 85.426 31.957 1.00 23.98 90 ARG B N 1
ATOM 1613 C CA . ARG B 1 90 ? 61.938 84.284 31.065 1.00 34.17 90 ARG B CA 1
ATOM 1614 C C . ARG B 1 90 ? 63.183 83.410 31.135 1.00 31.16 90 ARG B C 1
ATOM 1615 O O . ARG B 1 90 ? 63.101 82.200 30.950 1.00 35.64 90 ARG B O 1
ATOM 1623 N N . LEU B 1 91 ? 64.335 84.015 31.396 1.00 30.77 91 LEU B N 1
ATOM 1624 C CA . LEU B 1 91 ? 65.560 83.235 31.499 1.00 27.68 91 LEU B CA 1
ATOM 1625 C C . LEU B 1 91 ? 65.436 82.331 32.729 1.00 28.50 91 LEU B C 1
ATOM 1626 O O . LEU B 1 91 ? 65.739 81.143 32.651 1.00 24.67 91 LEU B O 1
ATOM 1631 N N . LYS B 1 92 ? 64.977 82.898 33.849 1.00 22.05 92 LYS B N 1
ATOM 1632 C CA . LYS B 1 92 ? 64.772 82.140 35.083 1.00 21.33 92 LYS B CA 1
ATOM 1633 C C . LYS B 1 92 ? 63.845 80.967 34.808 1.00 21.49 92 LYS B C 1
ATOM 1634 O O . LYS B 1 92 ? 64.107 79.851 35.240 1.00 26.01 92 LYS B O 1
ATOM 1640 N N . ALA B 1 93 ? 62.749 81.238 34.100 1.00 21.31 93 ALA B N 1
ATOM 1641 C CA . ALA B 1 93 ? 61.777 80.207 33.769 1.00 27.86 93 ALA B CA 1
ATOM 1642 C C . ALA B 1 93 ? 62.467 79.065 33.027 1.00 23.61 93 ALA B C 1
ATOM 1643 O O . ALA B 1 93 ? 62.251 77.892 33.332 1.00 29.08 93 ALA B O 1
ATOM 1645 N N . LEU B 1 94 ? 63.310 79.424 32.064 1.00 31.11 94 LEU B N 1
ATOM 1646 C CA . LEU B 1 94 ? 64.052 78.450 31.265 1.00 29.58 94 LEU B CA 1
ATOM 1647 C C . LEU B 1 94 ? 65.020 77.612 32.107 1.00 30.10 94 LEU B C 1
ATOM 1648 O O . LEU B 1 94 ? 65.148 76.408 31.905 1.00 29.81 94 LEU B O 1
ATOM 1653 N N . ARG B 1 95 ? 65.722 78.248 33.040 1.00 28.69 95 ARG B N 1
ATOM 1654 C CA . ARG B 1 95 ? 66.644 77.508 33.891 1.00 23.78 95 ARG B CA 1
ATOM 1655 C C . ARG B 1 95 ? 65.846 76.590 34.795 1.00 20.96 95 ARG B C 1
ATOM 1656 O O . ARG B 1 95 ? 66.253 75.458 35.047 1.00 26.90 95 ARG B O 1
ATOM 1664 N N . ALA B 1 96 ? 64.718 77.085 35.295 1.00 22.59 96 ALA B N 1
ATOM 1665 C CA . ALA B 1 96 ? 63.864 76.282 36.170 1.00 24.41 96 ALA B CA 1
ATOM 1666 C C . ALA B 1 96 ? 63.397 75.047 35.401 1.00 24.06 96 ALA B C 1
ATOM 1667 O O . ALA B 1 96 ? 63.300 73.956 35.960 1.00 24.60 96 ALA B O 1
ATOM 1669 N N . GLU B 1 97 ? 63.119 75.224 34.112 1.00 22.22 97 GLU B N 1
ATOM 1670 C CA . GLU B 1 97 ? 62.689 74.116 33.264 1.00 22.55 97 GLU B CA 1
ATOM 1671 C C . GLU B 1 97 ? 63.824 73.097 33.141 1.00 19.11 97 GLU B C 1
ATOM 1672 O O . GLU B 1 97 ? 63.601 71.899 33.257 1.00 22.68 97 GLU B O 1
ATOM 1678 N N . ALA B 1 98 ? 65.043 73.585 32.930 1.00 23.35 98 ALA B N 1
ATOM 1679 C CA . ALA B 1 98 ? 66.226 72.725 32.806 1.00 20.79 98 ALA B CA 1
ATOM 1680 C C . ALA B 1 98 ? 66.493 72.036 34.133 1.00 22.83 98 ALA B C 1
ATOM 1681 O O . ALA B 1 98 ? 66.913 70.874 34.181 1.00 21.31 98 ALA B O 1
ATOM 1683 N N . GLU B 1 99 ? 66.255 72.776 35.210 1.00 20.33 99 GLU B N 1
ATOM 1684 C CA . GLU B 1 99 ? 66.443 72.271 36.565 1.00 20.77 99 GLU B CA 1
ATOM 1685 C C . GLU B 1 99 ? 65.473 71.108 36.797 1.00 24.50 99 GLU B C 1
ATOM 1686 O O . GLU B 1 99 ? 65.859 70.060 37.308 1.00 23.90 99 GLU B O 1
ATOM 1692 N N . ALA B 1 100 ? 64.214 71.285 36.407 1.00 24.48 100 ALA B N 1
ATOM 1693 C CA . ALA B 1 100 ? 63.218 70.225 36.573 1.00 24.88 100 ALA B CA 1
ATOM 1694 C C . ALA B 1 100 ? 63.579 68.964 35.768 1.00 24.67 100 ALA B C 1
ATOM 1695 O O . ALA B 1 100 ? 63.462 67.837 36.258 1.00 23.69 100 ALA B O 1
ATOM 1697 N N . LEU B 1 101 ? 64.003 69.161 34.526 1.00 23.26 101 LEU B N 1
ATOM 1698 C CA . LEU B 1 101 ? 64.369 68.045 33.664 1.00 25.31 101 LEU B CA 1
ATOM 1699 C C . LEU B 1 101 ? 65.519 67.252 34.275 1.00 17.60 101 LEU B C 1
ATOM 1700 O O . LEU B 1 101 ? 65.518 66.023 34.261 1.00 25.56 101 LEU B O 1
ATOM 1705 N N . TYR B 1 102 ? 66.491 67.969 34.821 1.00 26.44 102 TYR B N 1
ATOM 1706 C CA . TYR B 1 102 ? 67.650 67.355 35.455 1.00 22.39 102 TYR B CA 1
ATOM 1707 C C . TYR B 1 102 ? 67.227 66.470 36.629 1.00 27.14 102 TYR B C 1
ATOM 1708 O O . TYR B 1 102 ? 67.766 65.378 36.819 1.00 26.98 102 TYR B O 1
ATOM 1717 N N . GLN B 1 103 ? 66.259 66.931 37.415 1.00 26.80 103 GLN B N 1
ATOM 1718 C CA . GLN B 1 103 ? 65.791 66.147 38.556 1.00 32.65 103 GLN B CA 1
ATOM 1719 C C . GLN B 1 103 ? 64.975 64.933 38.128 1.00 26.21 103 GLN B C 1
ATOM 1720 O O . GLN B 1 103 ? 65.169 63.839 38.644 1.00 28.02 103 GLN B O 1
ATOM 1726 N N . ASP B 1 104 ? 64.059 65.114 37.184 1.00 27.35 104 ASP B N 1
ATOM 1727 C CA . ASP B 1 104 ? 63.245 63.988 36.746 1.00 30.02 104 ASP B CA 1
ATOM 1728 C C . ASP B 1 104 ? 64.103 62.905 36.079 1.00 30.22 104 ASP B C 1
ATOM 1729 O O . ASP B 1 104 ? 63.796 61.715 36.193 1.00 30.73 104 ASP B O 1
ATOM 1734 N N . LEU B 1 105 ? 65.181 63.312 35.406 1.00 23.08 105 LEU B N 1
ATOM 1735 C CA . LEU B 1 105 ? 66.082 62.352 34.773 1.00 27.28 105 LEU B CA 1
ATOM 1736 C C . LEU B 1 105 ? 66.500 61.327 35.814 1.00 30.64 105 LEU B C 1
ATOM 1737 O O . LEU B 1 105 ? 66.494 60.123 35.550 1.00 35.59 105 LEU B O 1
ATOM 1742 N N . ASP B 1 106 ? 66.864 61.813 36.999 1.00 30.01 106 ASP B N 1
ATOM 1743 C CA . ASP B 1 106 ? 67.282 60.942 38.094 1.00 26.23 106 ASP B CA 1
ATOM 1744 C C . ASP B 1 106 ? 66.105 60.110 38.609 1.00 26.74 106 ASP B C 1
ATOM 1745 O O . ASP B 1 106 ? 66.226 58.906 38.799 1.00 24.53 106 ASP B O 1
ATOM 1750 N N . ALA B 1 107 ? 64.967 60.753 38.852 1.00 30.19 107 ALA B N 1
ATOM 1751 C CA . ALA B 1 107 ? 63.809 60.010 39.336 1.00 35.17 107 ALA B CA 1
ATOM 1752 C C . ALA B 1 107 ? 63.482 58.890 38.347 1.00 33.27 107 ALA B C 1
ATOM 1753 O O . ALA B 1 107 ? 63.249 57.752 38.753 1.00 44.38 107 ALA B O 1
ATOM 1755 N N . LEU B 1 108 ? 63.484 59.215 37.055 1.00 33.78 108 LEU B N 1
ATOM 1756 C CA . LEU B 1 108 ? 63.189 58.238 36.004 1.00 36.37 108 LEU B CA 1
ATOM 1757 C C . LEU B 1 108 ? 64.137 57.046 36.099 1.00 33.16 108 LEU B C 1
ATOM 1758 O O . LEU B 1 108 ? 63.762 55.905 35.822 1.00 42.74 108 LEU B O 1
ATOM 1763 N N . HIS B 1 109 ? 65.372 57.316 36.488 1.00 36.11 109 HIS B N 1
ATOM 1764 C CA . HIS B 1 109 ? 66.362 56.259 36.655 1.00 45.39 109 HIS B CA 1
ATOM 1765 C C . HIS B 1 109 ? 65.848 55.294 37.728 1.00 45.41 109 HIS B C 1
ATOM 1766 O O . HIS B 1 109 ? 65.998 54.079 37.613 1.00 47.83 109 HIS B O 1
ATOM 1773 N N . GLY B 1 110 ? 65.232 55.848 38.768 1.00 49.45 110 GLY B N 1
ATOM 1774 C CA . GLY B 1 110 ? 64.705 55.027 39.846 1.00 44.61 110 GLY B CA 1
ATOM 1775 C C . GLY B 1 110 ? 63.562 54.145 39.388 1.00 42.85 110 GLY B C 1
ATOM 1776 O O . GLY B 1 110 ? 63.580 52.932 39.593 1.00 37.42 110 GLY B O 1
ATOM 1777 N N . ARG B 1 111 ? 62.567 54.766 38.762 1.00 43.96 111 ARG B N 1
ATOM 1778 C CA . ARG B 1 111 ? 61.391 54.060 38.251 1.00 42.82 111 ARG B CA 1
ATOM 1779 C C . ARG B 1 111 ? 61.775 52.889 37.360 1.00 36.78 111 ARG B C 1
ATOM 1780 O O . ARG B 1 111 ? 61.384 51.753 37.596 1.00 35.18 111 ARG B O 1
ATOM 1788 N N . LEU B 1 112 ? 62.532 53.196 36.317 1.00 42.19 112 LEU B N 1
ATOM 1789 C CA . LEU B 1 112 ? 62.969 52.206 35.349 1.00 43.90 112 LEU B CA 1
ATOM 1790 C C . LEU B 1 112 ? 63.534 50.953 36.006 1.00 46.90 112 LEU B C 1
ATOM 1791 O O . LEU B 1 112 ? 63.183 49.834 35.627 1.00 50.20 112 LEU B O 1
ATOM 1796 N N . HIS B 1 113 ? 64.393 51.132 37.005 1.00 48.52 113 HIS B N 1
ATOM 1797 C CA . HIS B 1 113 ? 64.988 49.989 37.680 1.00 47.97 113 HIS B CA 1
ATOM 1798 C C . HIS B 1 113 ? 64.073 49.273 38.672 1.00 51.16 113 HIS B C 1
ATOM 1799 O O . HIS B 1 113 ? 64.398 48.187 39.147 1.00 53.18 113 HIS B O 1
ATOM 1806 N N . ARG B 1 114 ? 62.927 49.869 38.982 1.00 49.63 114 ARG B N 1
ATOM 1807 C CA . ARG B 1 114 ? 61.973 49.231 39.885 1.00 48.73 114 ARG B CA 1
ATOM 1808 C C . ARG B 1 114 ? 60.989 48.410 39.054 1.00 48.84 114 ARG B C 1
ATOM 1809 O O . ARG B 1 114 ? 60.574 47.328 39.453 1.00 44.83 114 ARG B O 1
ATOM 1817 N N . LEU B 1 115 ? 60.640 48.939 37.884 1.00 48.55 115 LEU B N 1
ATOM 1818 C CA . LEU B 1 115 ? 59.700 48.293 36.973 1.00 47.16 115 LEU B CA 1
ATOM 1819 C C . LEU B 1 115 ? 60.322 47.179 36.130 1.00 48.65 115 LEU B C 1
ATOM 1820 O O . LEU B 1 115 ? 59.707 46.133 35.929 1.00 42.02 115 LEU B O 1
ATOM 1825 N N . PHE B 1 116 ? 61.531 47.408 35.624 1.00 46.73 116 PHE B N 1
ATOM 1826 C CA . PHE B 1 116 ? 62.188 46.402 34.804 1.00 51.17 116 PHE B CA 1
ATOM 1827 C C . PHE B 1 116 ? 63.552 45.962 35.328 1.00 52.66 116 PHE B C 1
ATOM 1828 O O . PHE B 1 116 ? 64.564 46.114 34.639 1.00 53.67 116 PHE B O 1
ATOM 1836 N N . PRO B 1 117 ? 63.598 45.407 36.551 1.00 53.93 117 PRO B N 1
ATOM 1837 C CA . PRO B 1 117 ? 64.867 44.954 37.130 1.00 55.79 117 PRO B CA 1
ATOM 1838 C C . PRO B 1 117 ? 65.601 44.003 36.190 1.00 58.16 117 PRO B C 1
ATOM 1839 O O . PRO B 1 117 ? 64.907 43.118 35.635 1.00 57.05 117 PRO B O 1
ATOM 1851 N N . ALA C 1 2 ? 58.008 93.789 61.111 1.00 62.95 2 ALA C N 1
ATOM 1852 C CA . ALA C 1 2 ? 57.916 92.482 61.742 1.00 60.39 2 ALA C CA 1
ATOM 1853 C C . ALA C 1 2 ? 58.483 91.422 60.804 1.00 56.88 2 ALA C C 1
ATOM 1854 O O . ALA C 1 2 ? 58.759 91.693 59.633 1.00 55.96 2 ALA C O 1
ATOM 1856 N N . CYS C 1 3 ? 58.656 90.216 61.329 1.00 44.02 3 CYS C N 1
ATOM 1857 C CA . CYS C 1 3 ? 59.191 89.109 60.550 1.00 37.41 3 CYS C CA 1
ATOM 1858 C C . CYS C 1 3 ? 58.164 87.990 60.502 1.00 33.87 3 CYS C C 1
ATOM 1859 O O . CYS C 1 3 ? 58.337 86.946 61.140 1.00 36.68 3 CYS C O 1
ATOM 1862 N N . HIS C 1 4 ? 57.091 88.216 59.749 1.00 29.37 4 HIS C N 1
ATOM 1863 C CA . HIS C 1 4 ? 56.028 87.230 59.626 1.00 27.92 4 HIS C CA 1
ATOM 1864 C C . HIS C 1 4 ? 56.557 85.935 59.022 1.00 25.35 4 HIS C C 1
ATOM 1865 O O . HIS C 1 4 ? 56.107 84.857 59.379 1.00 28.99 4 HIS C O 1
ATOM 1872 N N . GLU C 1 5 ? 57.523 86.040 58.119 1.00 25.62 5 GLU C N 1
ATOM 1873 C CA . GLU C 1 5 ? 58.063 84.852 57.488 1.00 21.21 5 GLU C CA 1
ATOM 1874 C C . GLU C 1 5 ? 58.686 83.897 58.491 1.00 24.16 5 GLU C C 1
ATOM 1875 O O . GLU C 1 5 ? 58.486 82.683 58.387 1.00 31.91 5 GLU C O 1
ATOM 1881 N N . LEU C 1 6 ? 59.441 84.423 59.452 1.00 22.24 6 LEU C N 1
ATOM 1882 C CA . LEU C 1 6 ? 60.067 83.558 60.449 1.00 25.81 6 LEU C CA 1
ATOM 1883 C C . LEU C 1 6 ? 59.008 82.902 61.327 1.00 25.63 6 LEU C C 1
ATOM 1884 O O . LEU C 1 6 ? 59.046 81.691 61.563 1.00 28.02 6 LEU C O 1
ATOM 1889 N N . SER C 1 7 ? 58.062 83.712 61.795 1.00 26.21 7 SER C N 1
ATOM 1890 C CA . SER C 1 7 ? 56.976 83.234 62.647 1.00 29.00 7 SER C CA 1
ATOM 1891 C C . SER C 1 7 ? 56.197 82.095 61.979 1.00 25.59 7 SER C C 1
ATOM 1892 O O . SER C 1 7 ? 55.924 81.079 62.609 1.00 34.69 7 SER C O 1
ATOM 1895 N N . ALA C 1 8 ? 55.834 82.276 60.711 1.00 22.41 8 ALA C N 1
ATOM 1896 C CA . ALA C 1 8 ? 55.077 81.259 59.986 1.00 19.95 8 ALA C CA 1
ATOM 1897 C C . ALA C 1 8 ? 55.895 79.984 59.841 1.00 21.38 8 ALA C C 1
ATOM 1898 O O . ALA C 1 8 ? 55.392 78.887 60.053 1.00 25.85 8 ALA C O 1
ATOM 1900 N N . LEU C 1 9 ? 57.162 80.133 59.480 1.00 19.53 9 LEU C N 1
ATOM 1901 C CA . LEU C 1 9 ? 58.035 78.982 59.329 1.00 18.14 9 LEU C CA 1
ATOM 1902 C C . LEU C 1 9 ? 58.208 78.270 60.670 1.00 16.43 9 LEU C C 1
ATOM 1903 O O . LEU C 1 9 ? 58.214 77.049 60.727 1.00 20.68 9 LEU C O 1
ATOM 1908 N N . ARG C 1 10 ? 58.330 79.034 61.750 1.00 19.28 10 ARG C N 1
ATOM 1909 C CA . ARG C 1 10 ? 58.513 78.438 63.069 1.00 22.09 10 ARG C CA 1
ATOM 1910 C C . ARG C 1 10 ? 57.276 77.651 63.482 1.00 20.57 10 ARG C C 1
ATOM 1911 O O . ARG C 1 10 ? 57.366 76.593 64.097 1.00 24.48 10 ARG C O 1
ATOM 1919 N N . ILE C 1 11 ? 56.111 78.166 63.129 1.00 27.00 11 ILE C N 1
ATOM 1920 C CA . ILE C 1 11 ? 54.883 77.478 63.461 1.00 23.52 11 ILE C CA 1
ATOM 1921 C C . ILE C 1 11 ? 54.805 76.146 62.737 1.00 20.23 11 ILE C C 1
ATOM 1922 O O . ILE C 1 11 ? 54.494 75.127 63.355 1.00 28.31 11 ILE C O 1
ATOM 1927 N N . ALA C 1 12 ? 55.109 76.157 61.440 1.00 14.57 12 ALA C N 1
ATOM 1928 C CA . ALA C 1 12 ? 55.075 74.949 60.618 1.00 22.56 12 ALA C CA 1
ATOM 1929 C C . ALA C 1 12 ? 56.018 73.896 61.173 1.00 16.90 12 ALA C C 1
ATOM 1930 O O . ALA C 1 12 ? 55.658 72.744 61.306 1.00 23.35 12 ALA C O 1
ATOM 1932 N N . ILE C 1 13 ? 57.234 74.298 61.498 1.00 20.44 13 ILE C N 1
ATOM 1933 C CA . ILE C 1 13 ? 58.183 73.360 62.052 1.00 15.07 13 ILE C CA 1
ATOM 1934 C C . ILE C 1 13 ? 57.709 72.929 63.440 1.00 15.57 13 ILE C C 1
ATOM 1935 O O . ILE C 1 13 ? 57.911 71.790 63.845 1.00 22.48 13 ILE C O 1
ATOM 1940 N N . GLY C 1 14 ? 57.052 73.833 64.157 1.00 16.84 14 GLY C N 1
ATOM 1941 C CA . GLY C 1 14 ? 56.541 73.482 65.467 1.00 14.52 14 GLY C CA 1
ATOM 1942 C C . GLY C 1 14 ? 55.507 72.364 65.392 1.00 21.31 14 GLY C C 1
ATOM 1943 O O . GLY C 1 14 ? 55.528 71.438 66.203 1.00 19.78 14 GLY C O 1
ATOM 1944 N N . GLU C 1 15 ? 54.595 72.449 64.425 1.00 19.99 15 GLU C N 1
ATOM 1945 C CA . GLU C 1 15 ? 53.567 71.426 64.257 1.00 25.05 15 GLU C CA 1
ATOM 1946 C C . GLU C 1 15 ? 54.177 70.083 63.866 1.00 21.61 15 GLU C C 1
ATOM 1947 O O . GLU C 1 15 ? 53.671 69.035 64.233 1.00 25.62 15 GLU C O 1
ATOM 1953 N N . LEU C 1 16 ? 55.271 70.120 63.120 1.00 25.18 16 LEU C N 1
ATOM 1954 C CA . LEU C 1 16 ? 55.933 68.889 62.712 1.00 27.06 16 LEU C CA 1
ATOM 1955 C C . LEU C 1 16 ? 56.564 68.257 63.949 1.00 25.93 16 LEU C C 1
ATOM 1956 O O . LEU C 1 16 ? 56.692 67.034 64.062 1.00 22.10 16 LEU C O 1
ATOM 1961 N N . LEU C 1 17 ? 56.955 69.108 64.883 1.00 27.54 17 LEU C N 1
ATOM 1962 C CA . LEU C 1 17 ? 57.564 68.636 66.113 1.00 28.30 17 LEU C CA 1
ATOM 1963 C C . LEU C 1 17 ? 56.510 68.474 67.201 1.00 27.37 17 LEU C C 1
ATOM 1964 O O . LEU C 1 17 ? 56.833 68.234 68.359 1.00 18.06 17 LEU C O 1
ATOM 1969 N N . GLU C 1 18 ? 55.246 68.617 66.813 1.00 27.16 18 GLU C N 1
ATOM 1970 C CA . GLU C 1 18 ? 54.142 68.471 67.750 1.00 28.87 18 GLU C CA 1
ATOM 1971 C C . GLU C 1 18 ? 54.249 69.418 68.957 1.00 29.73 18 GLU C C 1
ATOM 1972 O O . GLU C 1 18 ? 53.850 69.063 70.062 1.00 25.19 18 GLU C O 1
ATOM 1978 N N . LYS C 1 19 ? 54.790 70.619 68.742 1.00 29.46 19 LYS C N 1
ATOM 1979 C CA . LYS C 1 19 ? 54.923 71.597 69.821 1.00 30.91 19 LYS C CA 1
ATOM 1980 C C . LYS C 1 19 ? 53.532 72.058 70.262 1.00 25.27 19 LYS C C 1
ATOM 1981 O O . LYS C 1 19 ? 52.623 72.210 69.445 1.00 31.47 19 LYS C O 1
ATOM 1987 N N . GLU C 1 20 ? 53.374 72.292 71.555 1.00 22.39 20 GLU C N 1
ATOM 1988 C CA . GLU C 1 20 ? 52.092 72.715 72.110 1.00 29.89 20 GLU C CA 1
ATOM 1989 C C . GLU C 1 20 ? 51.653 74.099 71.659 1.00 26.44 20 GLU C C 1
ATOM 1990 O O . GLU C 1 20 ? 52.478 74.984 71.450 1.00 31.94 20 GLU C O 1
ATOM 1996 N N . ALA C 1 21 ? 50.343 74.280 71.527 1.00 28.67 21 ALA C N 1
ATOM 1997 C CA . ALA C 1 21 ? 49.780 75.553 71.078 1.00 30.29 21 ALA C CA 1
ATOM 1998 C C . ALA C 1 21 ? 50.219 76.762 71.902 1.00 26.47 21 ALA C C 1
ATOM 1999 O O . ALA C 1 21 ? 50.313 77.869 71.376 1.00 31.43 21 ALA C O 1
ATOM 2001 N N . HIS C 1 22 ? 50.502 76.567 73.185 1.00 26.79 22 HIS C N 1
ATOM 2002 C CA . HIS C 1 22 ? 50.912 77.698 74.002 1.00 26.09 22 HIS C CA 1
ATOM 2003 C C . HIS C 1 22 ? 52.366 78.113 73.767 1.00 25.22 22 HIS C C 1
ATOM 2004 O O . HIS C 1 22 ? 52.751 79.233 74.081 1.00 29.59 22 HIS C O 1
ATOM 2011 N N . ASP C 1 23 ? 53.176 77.214 73.221 1.00 29.19 23 ASP C N 1
ATOM 2012 C CA . ASP C 1 23 ? 54.564 77.553 72.913 1.00 26.79 23 ASP C CA 1
ATOM 2013 C C . ASP C 1 23 ? 54.592 78.335 71.587 1.00 31.85 23 ASP C C 1
ATOM 2014 O O . ASP C 1 23 ? 55.582 78.987 71.254 1.00 29.21 23 ASP C O 1
ATOM 2019 N N . LEU C 1 24 ? 53.498 78.266 70.837 1.00 23.37 24 LEU C N 1
ATOM 2020 C CA . LEU C 1 24 ? 53.409 78.948 69.549 1.00 24.67 24 LEU C CA 1
ATOM 2021 C C . LEU C 1 24 ? 52.511 80.183 69.574 1.00 29.45 24 LEU C C 1
ATOM 2022 O O . LEU C 1 24 ? 52.345 80.850 68.556 1.00 36.48 24 LEU C O 1
ATOM 2027 N N . LEU C 1 25 ? 51.936 80.484 70.734 1.00 36.26 25 LEU C N 1
ATOM 2028 C CA . LEU C 1 25 ? 51.035 81.624 70.882 1.00 34.71 25 LEU C CA 1
ATOM 2029 C C . LEU C 1 25 ? 51.498 82.929 70.243 1.00 29.31 25 LEU C C 1
ATOM 2030 O O . LEU C 1 25 ? 50.793 83.498 69.411 1.00 28.19 25 LEU C O 1
ATOM 2035 N N . HIS C 1 26 ? 52.673 83.410 70.639 1.00 35.26 26 HIS C N 1
ATOM 2036 C CA . HIS C 1 26 ? 53.189 84.669 70.110 1.00 33.80 26 HIS C CA 1
ATOM 2037 C C . HIS C 1 26 ? 53.319 84.683 68.592 1.00 41.15 26 HIS C C 1
ATOM 2038 O O . HIS C 1 26 ? 52.956 85.673 67.944 1.00 34.62 26 HIS C O 1
ATOM 2045 N N . GLU C 1 27 ? 53.830 83.591 68.022 1.00 36.17 27 GLU C N 1
ATOM 2046 C CA . GLU C 1 27 ? 53.982 83.508 66.580 1.00 31.91 27 GLU C CA 1
ATOM 2047 C C . GLU C 1 27 ? 52.613 83.651 65.946 1.00 26.87 27 GLU C C 1
ATOM 2048 O O . GLU C 1 27 ? 52.446 84.379 64.977 1.00 29.95 27 GLU C O 1
ATOM 2054 N N . ARG C 1 28 ? 51.626 82.963 66.508 1.00 29.53 28 ARG C N 1
ATOM 2055 C CA . ARG C 1 28 ? 50.275 83.025 65.975 1.00 28.36 28 ARG C CA 1
ATOM 2056 C C . ARG C 1 28 ? 49.611 84.388 66.155 1.00 31.02 28 ARG C C 1
ATOM 2057 O O . ARG C 1 28 ? 48.839 84.808 65.303 1.00 32.97 28 ARG C O 1
ATOM 2065 N N . GLU C 1 29 ? 49.902 85.082 67.249 1.00 29.45 29 GLU C N 1
ATOM 2066 C CA . GLU C 1 29 ? 49.291 86.392 67.458 1.00 38.48 29 GLU C CA 1
ATOM 2067 C C . GLU C 1 29 ? 49.917 87.416 66.517 1.00 35.83 29 GLU C C 1
ATOM 2068 O O . GLU C 1 29 ? 49.240 88.308 66.018 1.00 37.96 29 GLU C O 1
ATOM 2074 N N . GLU C 1 30 ? 51.213 87.273 66.270 1.00 37.15 30 GLU C N 1
ATOM 2075 C CA . GLU C 1 30 ? 51.926 88.196 65.398 1.00 40.94 30 GLU C CA 1
ATOM 2076 C C . GLU C 1 30 ? 51.526 88.082 63.921 1.00 41.16 30 GLU C C 1
ATOM 2077 O O . GLU C 1 30 ? 51.663 89.045 63.169 1.00 46.14 30 GLU C O 1
ATOM 2083 N N . LEU C 1 31 ? 51.032 86.911 63.515 1.00 42.55 31 LEU C N 1
ATOM 2084 C CA . LEU C 1 31 ? 50.625 86.660 62.127 1.00 35.60 31 LEU C CA 1
ATOM 2085 C C . LEU C 1 31 ? 49.163 86.942 61.800 1.00 34.46 31 LEU C C 1
ATOM 2086 O O . LEU C 1 31 ? 48.828 87.288 60.665 1.00 39.35 31 LEU C O 1
ATOM 2091 N N . ALA C 1 32 ? 48.295 86.772 62.789 1.00 35.22 32 ALA C N 1
ATOM 2092 C CA . ALA C 1 32 ? 46.858 86.970 62.615 1.00 40.37 32 ALA C CA 1
ATOM 2093 C C . ALA C 1 32 ? 46.450 88.192 61.783 1.00 43.46 32 ALA C C 1
ATOM 2094 O O . ALA C 1 32 ? 45.595 88.087 60.895 1.00 47.12 32 ALA C O 1
ATOM 2096 N N . PRO C 1 33 ? 47.046 89.367 62.057 1.00 46.83 33 PRO C N 1
ATOM 2097 C CA . PRO C 1 33 ? 46.707 90.585 61.304 1.00 49.22 33 PRO C CA 1
ATOM 2098 C C . PRO C 1 33 ? 47.112 90.616 59.832 1.00 45.14 33 PRO C C 1
ATOM 2099 O O . PRO C 1 33 ? 46.477 91.304 59.032 1.00 47.68 33 PRO C O 1
ATOM 2103 N N . VAL C 1 34 ? 48.152 89.872 59.468 1.00 44.18 34 VAL C N 1
ATOM 2104 C CA . VAL C 1 34 ? 48.613 89.863 58.083 1.00 41.37 34 VAL C CA 1
ATOM 2105 C C . VAL C 1 34 ? 48.124 88.691 57.230 1.00 42.50 34 VAL C C 1
ATOM 2106 O O . VAL C 1 34 ? 48.307 88.700 56.010 1.00 45.90 34 VAL C O 1
ATOM 2110 N N . LEU C 1 35 ? 47.499 87.696 57.856 1.00 40.08 35 LEU C N 1
ATOM 2111 C CA . LEU C 1 35 ? 47.026 86.520 57.123 1.00 41.28 35 LEU C CA 1
ATOM 2112 C C . LEU C 1 35 ? 46.012 86.791 56.016 1.00 45.91 35 LEU C C 1
ATOM 2113 O O . LEU C 1 35 ? 46.062 86.159 54.960 1.00 49.96 35 LEU C O 1
ATOM 2118 N N . GLY C 1 36 ? 45.083 87.710 56.252 1.00 48.79 36 GLY C N 1
ATOM 2119 C CA . GLY C 1 36 ? 44.103 88.013 55.224 1.00 47.30 36 GLY C CA 1
ATOM 2120 C C . GLY C 1 36 ? 44.784 88.660 54.034 1.00 44.56 36 GLY C C 1
ATOM 2121 O O . GLY C 1 36 ? 44.447 88.394 52.882 1.00 49.22 36 GLY C O 1
ATOM 2122 N N . GLN C 1 37 ? 45.765 89.507 54.319 1.00 43.85 37 GLN C N 1
ATOM 2123 C CA . GLN C 1 37 ? 46.501 90.202 53.278 1.00 38.98 37 GLN C CA 1
ATOM 2124 C C . GLN C 1 37 ? 47.530 89.290 52.617 1.00 44.36 37 GLN C C 1
ATOM 2125 O O . GLN C 1 37 ? 47.888 89.486 51.451 1.00 41.11 37 GLN C O 1
ATOM 2128 N N . ARG C 1 38 ? 48.002 88.286 53.353 1.00 37.06 38 ARG C N 1
ATOM 2129 C CA . ARG C 1 38 ? 49.021 87.397 52.818 1.00 33.34 38 ARG C CA 1
ATOM 2130 C C . ARG C 1 38 ? 48.718 85.912 52.927 1.00 37.39 38 ARG C C 1
ATOM 2131 O O . ARG C 1 38 ? 49.217 85.229 53.818 1.00 32.66 38 ARG C O 1
ATOM 2139 N N . PRO C 1 39 ? 47.901 85.389 51.998 1.00 38.17 39 PRO C N 1
ATOM 2140 C CA . PRO C 1 39 ? 47.509 83.976 51.958 1.00 34.45 39 PRO C CA 1
ATOM 2141 C C . PRO C 1 39 ? 48.704 83.025 52.111 1.00 35.76 39 PRO C C 1
ATOM 2142 O O . PRO C 1 39 ? 48.649 82.051 52.866 1.00 25.47 39 PRO C O 1
ATOM 2146 N N . GLU C 1 40 ? 49.781 83.318 51.385 1.00 31.27 40 GLU C N 1
ATOM 2147 C CA . GLU C 1 40 ? 50.976 82.482 51.411 1.00 34.98 40 GLU C CA 1
ATOM 2148 C C . GLU C 1 40 ? 51.510 82.251 52.824 1.00 32.04 40 GLU C C 1
ATOM 2149 O O . GLU C 1 40 ? 51.940 81.147 53.149 1.00 34.39 40 GLU C O 1
ATOM 2155 N N . LEU C 1 41 ? 51.483 83.280 53.662 1.00 28.67 41 LEU C N 1
ATOM 2156 C CA . LEU C 1 41 ? 51.955 83.138 55.039 1.00 24.11 41 LEU C CA 1
ATOM 2157 C C . LEU C 1 41 ? 51.083 82.147 55.807 1.00 30.87 41 LEU C C 1
ATOM 2158 O O . LEU C 1 41 ? 51.565 81.419 56.682 1.00 31.39 41 LEU C O 1
ATOM 2163 N N . LYS C 1 42 ? 49.796 82.128 55.481 1.00 20.94 42 LYS C N 1
ATOM 2164 C CA . LYS C 1 42 ? 48.864 81.216 56.130 1.00 31.56 42 LYS C CA 1
ATOM 2165 C C . LYS C 1 42 ? 49.135 79.795 55.651 1.00 24.40 42 LYS C C 1
ATOM 2166 O O . LYS C 1 42 ? 49.035 78.856 56.427 1.00 26.95 42 LYS C O 1
ATOM 2172 N N . ARG C 1 43 ? 49.476 79.640 54.373 1.00 26.38 43 ARG C N 1
ATOM 2173 C CA . ARG C 1 43 ? 49.773 78.314 53.827 1.00 30.43 43 ARG C CA 1
ATOM 2174 C C . ARG C 1 43 ? 51.082 77.792 54.408 1.00 23.32 43 ARG C C 1
ATOM 2175 O O . ARG C 1 43 ? 51.264 76.588 54.546 1.00 29.50 43 ARG C O 1
ATOM 2183 N N . LEU C 1 44 ? 51.994 78.701 54.737 1.00 23.55 44 LEU C N 1
ATOM 2184 C CA . LEU C 1 44 ? 53.280 78.319 55.316 1.00 22.96 44 LEU C CA 1
ATOM 2185 C C . LEU C 1 44 ? 53.040 77.758 56.708 1.00 22.73 44 LEU C C 1
ATOM 2186 O O . LEU C 1 44 ? 53.330 76.594 56.982 1.00 19.49 44 LEU C O 1
ATOM 2191 N N . ALA C 1 45 ? 52.500 78.604 57.583 1.00 25.38 45 ALA C N 1
ATOM 2192 C CA . ALA C 1 45 ? 52.218 78.216 58.961 1.00 23.38 45 ALA C CA 1
ATOM 2193 C C . ALA C 1 45 ? 51.395 76.943 59.047 1.00 18.64 45 ALA C C 1
ATOM 2194 O O . ALA C 1 45 ? 51.492 76.204 60.022 1.00 23.92 45 ALA C O 1
ATOM 2196 N N . GLU C 1 46 ? 50.593 76.681 58.022 1.00 17.73 46 GLU C N 1
ATOM 2197 C CA . GLU C 1 46 ? 49.735 75.499 58.025 1.00 24.51 46 GLU C CA 1
ATOM 2198 C C . GLU C 1 46 ? 50.243 74.330 57.178 1.00 26.78 46 GLU C C 1
ATOM 2199 O O . GLU C 1 46 ? 49.563 73.314 57.059 1.00 27.99 46 GLU C O 1
ATOM 2205 N N . ALA C 1 47 ? 51.428 74.474 56.588 1.00 25.68 47 ALA C N 1
ATOM 2206 C CA . ALA C 1 47 ? 51.998 73.416 55.756 1.00 18.66 47 ALA C CA 1
ATOM 2207 C C . ALA C 1 47 ? 52.167 72.158 56.612 1.00 22.77 47 ALA C C 1
ATOM 2208 O O . ALA C 1 47 ? 52.649 72.238 57.740 1.00 27.62 47 ALA C O 1
ATOM 2210 N N . LYS C 1 48 ? 51.763 71.004 56.085 1.00 23.16 48 LYS C N 1
ATOM 2211 C CA . LYS C 1 48 ? 51.857 69.748 56.823 1.00 25.17 48 LYS C CA 1
ATOM 2212 C C . LYS C 1 48 ? 52.946 68.782 56.341 1.00 31.69 48 LYS C C 1
ATOM 2213 O O . LYS C 1 48 ? 53.308 67.852 57.060 1.00 34.28 48 LYS C O 1
ATOM 2219 N N . THR C 1 49 ? 53.443 68.992 55.122 1.00 26.16 49 THR C N 1
ATOM 2220 C CA . THR C 1 49 ? 54.491 68.156 54.544 1.00 25.88 49 THR C CA 1
ATOM 2221 C C . THR C 1 49 ? 55.676 69.035 54.140 1.00 25.03 49 THR C C 1
ATOM 2222 O O . THR C 1 49 ? 55.513 70.231 53.877 1.00 27.30 49 THR C O 1
ATOM 2226 N N . LEU C 1 50 ? 56.863 68.446 54.068 1.00 16.64 50 LEU C N 1
ATOM 2227 C CA . LEU C 1 50 ? 58.037 69.224 53.704 1.00 23.74 50 LEU C CA 1
ATOM 2228 C C . LEU C 1 50 ? 57.907 69.923 52.360 1.00 23.07 50 LEU C C 1
ATOM 2229 O O . LEU C 1 50 ? 58.296 71.082 52.231 1.00 27.06 50 LEU C O 1
ATOM 2234 N N . PRO C 1 51 ? 57.347 69.243 51.348 1.00 24.39 51 PRO C N 1
ATOM 2235 C CA . PRO C 1 51 ? 57.197 69.875 50.035 1.00 16.57 51 PRO C CA 1
ATOM 2236 C C . PRO C 1 51 ? 56.252 71.069 50.073 1.00 19.21 51 PRO C C 1
ATOM 2237 O O . PRO C 1 51 ? 56.527 72.104 49.480 1.00 19.99 51 PRO C O 1
ATOM 2241 N N . ALA C 1 52 ? 55.127 70.922 50.766 1.00 26.24 52 ALA C N 1
ATOM 2242 C CA . ALA C 1 52 ? 54.166 72.012 50.865 1.00 23.48 52 ALA C CA 1
ATOM 2243 C C . ALA C 1 52 ? 54.797 73.163 51.634 1.00 22.46 52 ALA C C 1
ATOM 2244 O O . ALA C 1 52 ? 54.505 74.325 51.386 1.00 21.75 52 ALA C O 1
ATOM 2246 N N . LEU C 1 53 ? 55.666 72.828 52.577 1.00 21.37 53 LEU C N 1
ATOM 2247 C CA . LEU C 1 53 ? 56.317 73.838 53.387 1.00 20.09 53 LEU C CA 1
ATOM 2248 C C . LEU C 1 53 ? 57.327 74.595 52.538 1.00 21.52 53 LEU C C 1
ATOM 2249 O O . LEU C 1 53 ? 57.459 75.806 52.646 1.00 21.77 53 LEU C O 1
ATOM 2254 N N . GLU C 1 54 ? 58.023 73.875 51.668 1.00 27.25 54 GLU C N 1
ATOM 2255 C CA . GLU C 1 54 ? 59.007 74.505 50.798 1.00 24.33 54 GLU C CA 1
ATOM 2256 C C . GLU C 1 54 ? 58.334 75.426 49.802 1.00 24.12 54 GLU C C 1
ATOM 2257 O O . GLU C 1 54 ? 58.797 76.536 49.565 1.00 21.34 54 GLU C O 1
ATOM 2263 N N . GLU C 1 55 ? 57.223 74.968 49.230 1.00 25.10 55 GLU C N 1
ATOM 2264 C CA . GLU C 1 55 ? 56.493 75.770 48.259 1.00 23.11 55 GLU C CA 1
ATOM 2265 C C . GLU C 1 55 ? 55.931 77.065 48.852 1.00 26.25 55 GLU C C 1
ATOM 2266 O O . GLU C 1 55 ? 55.985 78.113 48.214 1.00 29.26 55 GLU C O 1
ATOM 2272 N N . ALA C 1 56 ? 55.385 77.001 50.061 1.00 23.42 56 ALA C N 1
ATOM 2273 C CA . ALA C 1 56 ? 54.841 78.200 50.688 1.00 19.69 56 ALA C CA 1
ATOM 2274 C C . ALA C 1 56 ? 55.976 79.167 51.070 1.00 27.21 56 ALA C C 1
ATOM 2275 O O . ALA C 1 56 ? 55.849 80.382 50.911 1.00 24.52 56 ALA C O 1
ATOM 2277 N N . LEU C 1 57 ? 57.084 78.627 51.573 1.00 23.86 57 LEU C N 1
ATOM 2278 C CA . LEU C 1 57 ? 58.211 79.470 51.953 1.00 24.52 57 LEU C CA 1
ATOM 2279 C C . LEU C 1 57 ? 58.810 80.172 50.726 1.00 22.28 57 LEU C C 1
ATOM 2280 O O . LEU C 1 57 ? 59.170 81.349 50.790 1.00 24.45 57 LEU C O 1
ATOM 2285 N N . ARG C 1 58 ? 58.932 79.446 49.620 1.00 21.33 58 ARG C N 1
ATOM 2286 C CA . ARG C 1 58 ? 59.462 80.023 48.385 1.00 25.03 58 ARG C CA 1
ATOM 2287 C C . ARG C 1 58 ? 58.562 81.205 48.026 1.00 25.27 58 ARG C C 1
ATOM 2288 O O . ARG C 1 58 ? 59.031 82.290 47.697 1.00 21.98 58 ARG C O 1
ATOM 2296 N N . GLU C 1 59 ? 57.254 80.977 48.100 1.00 28.38 59 GLU C N 1
ATOM 2297 C CA . GLU C 1 59 ? 56.275 82.007 47.792 1.00 27.14 59 GLU C CA 1
ATOM 2298 C C . GLU C 1 59 ? 56.437 83.216 48.721 1.00 29.95 59 GLU C C 1
ATOM 2299 O O . GLU C 1 59 ? 56.457 84.363 48.268 1.00 25.60 59 GLU C O 1
ATOM 2305 N N . ALA C 1 60 ? 56.545 82.950 50.021 1.00 23.62 60 ALA C N 1
ATOM 2306 C CA . ALA C 1 60 ? 56.700 84.011 51.010 1.00 22.36 60 ALA C CA 1
ATOM 2307 C C . ALA C 1 60 ? 57.948 84.831 50.755 1.00 22.27 60 ALA C C 1
ATOM 2308 O O . ALA C 1 60 ? 57.946 86.041 50.954 1.00 23.85 60 ALA C O 1
ATOM 2310 N N . LEU C 1 61 ? 59.018 84.172 50.319 1.00 23.22 61 LEU C N 1
ATOM 2311 C CA . LEU C 1 61 ? 60.275 84.867 50.066 1.00 17.18 61 LEU C CA 1
ATOM 2312 C C . LEU C 1 61 ? 60.230 85.853 48.907 1.00 22.34 61 LEU C C 1
ATOM 2313 O O . LEU C 1 61 ? 60.762 86.948 49.014 1.00 26.41 61 LEU C O 1
ATOM 2318 N N . LEU C 1 62 ? 59.605 85.490 47.792 1.00 30.43 62 LEU C N 1
ATOM 2319 C CA . LEU C 1 62 ? 59.581 86.440 46.690 1.00 31.70 62 LEU C CA 1
ATOM 2320 C C . LEU C 1 62 ? 58.708 87.646 47.010 1.00 32.86 62 LEU C C 1
ATOM 2321 O O . LEU C 1 62 ? 58.925 88.736 46.482 1.00 33.55 62 LEU C O 1
ATOM 2326 N N . HIS C 1 63 ? 57.730 87.463 47.893 1.00 36.97 63 HIS C N 1
ATOM 2327 C CA . HIS C 1 63 ? 56.899 88.587 48.297 1.00 28.13 63 HIS C CA 1
ATOM 2328 C C . HIS C 1 63 ? 57.806 89.488 49.127 1.00 28.49 63 HIS C C 1
ATOM 2329 O O . HIS C 1 63 ? 57.780 90.710 48.993 1.00 31.70 63 HIS C O 1
ATOM 2336 N N . LEU C 1 64 ? 58.623 88.867 49.970 1.00 23.59 64 LEU C N 1
ATOM 2337 C CA . LEU C 1 64 ? 59.568 89.591 50.809 1.00 29.51 64 LEU C CA 1
ATOM 2338 C C . LEU C 1 64 ? 60.551 90.376 49.935 1.00 26.57 64 LEU C C 1
ATOM 2339 O O . LEU C 1 64 ? 60.870 91.538 50.220 1.00 26.00 64 LEU C O 1
ATOM 2344 N N . GLU C 1 65 ? 61.026 89.739 48.868 1.00 30.14 65 GLU C N 1
ATOM 2345 C CA . GLU C 1 65 ? 61.962 90.383 47.948 1.00 33.23 65 GLU C CA 1
ATOM 2346 C C . GLU C 1 65 ? 61.289 91.607 47.319 1.00 35.22 65 GLU C C 1
ATOM 2347 O O . GLU C 1 65 ? 61.918 92.648 47.120 1.00 31.00 65 GLU C O 1
ATOM 2353 N N . GLU C 1 66 ? 60.002 91.468 47.014 1.00 37.95 66 GLU C N 1
ATOM 2354 C CA . GLU C 1 66 ? 59.210 92.552 46.437 1.00 39.52 66 GLU C CA 1
ATOM 2355 C C . GLU C 1 66 ? 59.116 93.675 47.466 1.00 35.85 66 GLU C C 1
ATOM 2356 O O . GLU C 1 66 ? 59.309 94.844 47.144 1.00 37.19 66 GLU C O 1
ATOM 2362 N N . ARG C 1 67 ? 58.833 93.311 48.713 1.00 30.55 67 ARG C N 1
ATOM 2363 C CA . ARG C 1 67 ? 58.727 94.302 49.776 1.00 31.90 67 ARG C CA 1
ATOM 2364 C C . ARG C 1 67 ? 60.040 95.055 49.982 1.00 32.71 67 ARG C C 1
ATOM 2365 O O . ARG C 1 67 ? 60.040 96.191 50.456 1.00 38.45 67 ARG C O 1
ATOM 2373 N N . ALA C 1 68 ? 61.153 94.419 49.625 1.00 33.68 68 ALA C N 1
ATOM 2374 C CA . ALA C 1 68 ? 62.476 95.026 49.763 1.00 32.58 68 ALA C CA 1
ATOM 2375 C C . ALA C 1 68 ? 62.770 95.967 48.604 1.00 29.79 68 ALA C C 1
ATOM 2376 O O . ALA C 1 68 ? 63.552 96.899 48.736 1.00 34.88 68 ALA C O 1
ATOM 2378 N N . ALA C 1 69 ? 62.156 95.711 47.458 1.00 37.64 69 ALA C N 1
ATOM 2379 C CA . ALA C 1 69 ? 62.369 96.564 46.295 1.00 36.65 69 ALA C CA 1
ATOM 2380 C C . ALA C 1 69 ? 61.559 97.844 46.478 1.00 38.94 69 ALA C C 1
ATOM 2381 O O . ALA C 1 69 ? 61.952 98.911 46.011 1.00 34.82 69 ALA C O 1
ATOM 2383 N N . GLN C 1 70 ? 60.426 97.716 47.169 1.00 34.34 70 GLN C N 1
ATOM 2384 C CA . GLN C 1 70 ? 59.529 98.835 47.437 1.00 36.24 70 GLN C CA 1
ATOM 2385 C C . GLN C 1 70 ? 60.158 99.835 48.402 1.00 39.76 70 GLN C C 1
ATOM 2386 O O . GLN C 1 70 ? 59.983 101.046 48.254 1.00 40.85 70 GLN C O 1
ATOM 2392 N N . GLU C 1 71 ? 60.882 99.333 49.396 1.00 36.27 71 GLU C N 1
ATOM 2393 C CA . GLU C 1 71 ? 61.521 100.213 50.371 1.00 30.99 71 GLU C CA 1
ATOM 2394 C C . GLU C 1 71 ? 63.013 99.916 50.405 1.00 32.13 71 GLU C C 1
ATOM 2395 O O . GLU C 1 71 ? 63.534 99.424 51.400 1.00 39.74 71 GLU C O 1
ATOM 2401 N N . PRO C 1 72 ? 63.719 100.224 49.304 1.00 34.67 72 PRO C N 1
ATOM 2402 C CA . PRO C 1 72 ? 65.158 100.026 49.103 1.00 41.27 72 PRO C CA 1
ATOM 2403 C C . PRO C 1 72 ? 66.030 100.575 50.223 1.00 40.32 72 PRO C C 1
ATOM 2404 O O . PRO C 1 72 ? 67.061 99.993 50.559 1.00 39.77 72 PRO C O 1
ATOM 2408 N N . GLU C 1 73 ? 65.608 101.696 50.796 1.00 42.04 73 GLU C N 1
ATOM 2409 C CA . GLU C 1 73 ? 66.356 102.349 51.865 1.00 38.84 73 GLU C CA 1
ATOM 2410 C C . GLU C 1 73 ? 66.372 101.616 53.210 1.00 43.55 73 GLU C C 1
ATOM 2411 O O . GLU C 1 73 ? 67.255 101.860 54.036 1.00 43.43 73 GLU C O 1
ATOM 2417 N N . GLU C 1 74 ? 65.408 100.730 53.444 1.00 35.33 74 GLU C N 1
ATOM 2418 C CA . GLU C 1 74 ? 65.362 100.019 54.717 1.00 37.93 74 GLU C CA 1
ATOM 2419 C C . GLU C 1 74 ? 66.165 98.715 54.698 1.00 38.34 74 GLU C C 1
ATOM 2420 O O . GLU C 1 74 ? 65.762 97.725 54.084 1.00 32.70 74 GLU C O 1
ATOM 2426 N N . PRO C 1 75 ? 67.325 98.709 55.374 1.00 37.65 75 PRO C N 1
ATOM 2427 C CA . PRO C 1 75 ? 68.212 97.545 55.454 1.00 33.28 75 PRO C CA 1
ATOM 2428 C C . PRO C 1 75 ? 67.519 96.316 56.026 1.00 33.50 75 PRO C C 1
ATOM 2429 O O . PRO C 1 75 ? 67.755 95.193 55.573 1.00 33.26 75 PRO C O 1
ATOM 2433 N N . TYR C 1 76 ? 66.668 96.536 57.025 1.00 33.64 76 TYR C N 1
ATOM 2434 C CA . TYR C 1 76 ? 65.945 95.446 57.676 1.00 30.91 76 TYR C CA 1
ATOM 2435 C C . TYR C 1 76 ? 65.422 94.411 56.688 1.00 37.47 76 TYR C C 1
ATOM 2436 O O . TYR C 1 76 ? 65.658 93.214 56.854 1.00 35.35 76 TYR C O 1
ATOM 2445 N N . TRP C 1 77 ? 64.715 94.879 55.663 1.00 33.34 77 TRP C N 1
ATOM 2446 C CA . TRP C 1 77 ? 64.128 93.999 54.659 1.00 32.78 77 TRP C CA 1
ATOM 2447 C C . TRP C 1 77 ? 65.134 93.056 54.027 1.00 31.35 77 TRP C C 1
ATOM 2448 O O . TRP C 1 77 ? 64.856 91.874 53.838 1.00 32.07 77 TRP C O 1
ATOM 2459 N N . ARG C 1 78 ? 66.303 93.583 53.696 1.00 29.54 78 ARG C N 1
ATOM 2460 C CA . ARG C 1 78 ? 67.334 92.771 53.085 1.00 24.68 78 ARG C CA 1
ATOM 2461 C C . ARG C 1 78 ? 68.018 91.872 54.114 1.00 24.14 78 ARG C C 1
ATOM 2462 O O . ARG C 1 78 ? 68.481 90.777 53.787 1.00 26.06 78 ARG C O 1
ATOM 2470 N N . GLY C 1 79 ? 68.075 92.334 55.359 1.00 27.10 79 GLY C N 1
ATOM 2471 C CA . GLY C 1 79 ? 68.671 91.534 56.412 1.00 22.77 79 GLY C CA 1
ATOM 2472 C C . GLY C 1 79 ? 67.738 90.354 56.648 1.00 28.89 79 GLY C C 1
ATOM 2473 O O . GLY C 1 79 ? 68.177 89.222 56.858 1.00 26.87 79 GLY C O 1
ATOM 2474 N N . LEU C 1 80 ? 66.438 90.630 56.597 1.00 22.44 80 LEU C N 1
ATOM 2475 C CA . LEU C 1 80 ? 65.413 89.609 56.787 1.00 22.21 80 LEU C CA 1
ATOM 2476 C C . LEU C 1 80 ? 65.441 88.605 55.632 1.00 25.61 80 LEU C C 1
ATOM 2477 O O . LEU C 1 80 ? 65.364 87.391 55.834 1.00 21.94 80 LEU C O 1
ATOM 2482 N N . LEU C 1 81 ? 65.558 89.119 54.413 1.00 23.65 81 LEU C N 1
ATOM 2483 C CA . LEU C 1 81 ? 65.590 88.260 53.240 1.00 24.62 81 LEU C CA 1
ATOM 2484 C C . LEU C 1 81 ? 66.818 87.356 53.248 1.00 24.92 81 LEU C C 1
ATOM 2485 O O . LEU C 1 81 ? 66.723 86.154 52.976 1.00 22.00 81 LEU C O 1
ATOM 2490 N N . LEU C 1 82 ? 67.971 87.936 53.564 1.00 17.92 82 LEU C N 1
ATOM 2491 C CA . LEU C 1 82 ? 69.207 87.177 53.589 1.00 19.33 82 LEU C CA 1
ATOM 2492 C C . LEU C 1 82 ? 69.074 86.018 54.569 1.00 20.34 82 LEU C C 1
ATOM 2493 O O . LEU C 1 82 ? 69.480 84.904 54.280 1.00 25.48 82 LEU C O 1
ATOM 2498 N N . ALA C 1 83 ? 68.481 86.288 55.725 1.00 25.70 83 ALA C N 1
ATOM 2499 C CA . ALA C 1 83 ? 68.312 85.281 56.763 1.00 25.83 83 ALA C CA 1
ATOM 2500 C C . ALA C 1 83 ? 67.244 84.216 56.480 1.00 31.88 83 ALA C C 1
ATOM 2501 O O . ALA C 1 83 ? 67.454 83.031 56.743 1.00 28.93 83 ALA C O 1
ATOM 2503 N N . VAL C 1 84 ? 66.087 84.617 55.974 1.00 22.82 84 VAL C N 1
ATOM 2504 C CA . VAL C 1 84 ? 65.071 83.615 55.715 1.00 23.99 84 VAL C CA 1
ATOM 2505 C C . VAL C 1 84 ? 65.536 82.680 54.605 1.00 21.55 84 VAL C C 1
ATOM 2506 O O . VAL C 1 84 ? 65.274 81.480 54.656 1.00 20.73 84 VAL C O 1
ATOM 2510 N N . GLU C 1 85 ? 66.243 83.224 53.615 1.00 20.19 85 GLU C N 1
ATOM 2511 C CA . GLU C 1 85 ? 66.749 82.397 52.523 1.00 17.25 85 GLU C CA 1
ATOM 2512 C C . GLU C 1 85 ? 67.724 81.376 53.108 1.00 25.99 85 GLU C C 1
ATOM 2513 O O . GLU C 1 85 ? 67.749 80.222 52.685 1.00 24.81 85 GLU C O 1
ATOM 2519 N N . ALA C 1 86 ? 68.522 81.797 54.092 1.00 26.10 86 ALA C N 1
ATOM 2520 C CA . ALA C 1 86 ? 69.469 80.884 54.725 1.00 24.02 86 ALA C CA 1
ATOM 2521 C C . ALA C 1 86 ? 68.689 79.776 55.427 1.00 24.26 86 ALA C C 1
ATOM 2522 O O . ALA C 1 86 ? 69.116 78.622 55.447 1.00 24.13 86 ALA C O 1
ATOM 2532 N N . GLU C 1 88 ? 65.745 78.762 54.461 1.00 14.20 88 GLU C N 1
ATOM 2533 C CA . GLU C 1 88 ? 65.163 77.957 53.396 1.00 16.76 88 GLU C CA 1
ATOM 2534 C C . GLU C 1 88 ? 66.214 76.917 53.016 1.00 19.50 88 GLU C C 1
ATOM 2535 O O . GLU C 1 88 ? 65.888 75.770 52.711 1.00 15.25 88 GLU C O 1
ATOM 2541 N N . GLY C 1 89 ? 67.477 77.337 53.039 1.00 14.31 89 GLY C N 1
ATOM 2542 C CA . GLY C 1 89 ? 68.563 76.427 52.735 1.00 13.46 89 GLY C CA 1
ATOM 2543 C C . GLY C 1 89 ? 68.587 75.287 53.741 1.00 21.68 89 GLY C C 1
ATOM 2544 O O . GLY C 1 89 ? 68.821 74.129 53.380 1.00 26.43 89 GLY C O 1
ATOM 2545 N N . ARG C 1 90 ? 68.330 75.600 55.006 1.00 19.23 90 ARG C N 1
ATOM 2546 C CA . ARG C 1 90 ? 68.326 74.564 56.037 1.00 23.22 90 ARG C CA 1
ATOM 2547 C C . ARG C 1 90 ? 67.134 73.620 55.882 1.00 19.91 90 ARG C C 1
ATOM 2548 O O . ARG C 1 90 ? 67.255 72.416 56.082 1.00 24.70 90 ARG C O 1
ATOM 2556 N N . LEU C 1 91 ? 65.983 74.173 55.524 1.00 24.70 91 LEU C N 1
ATOM 2557 C CA . LEU C 1 91 ? 64.783 73.373 55.319 1.00 19.45 91 LEU C CA 1
ATOM 2558 C C . LEU C 1 91 ? 65.030 72.415 54.151 1.00 23.44 91 LEU C C 1
ATOM 2559 O O . LEU C 1 91 ? 64.642 71.246 54.192 1.00 17.66 91 LEU C O 1
ATOM 2564 N N . LYS C 1 92 ? 65.690 72.912 53.109 1.00 23.17 92 LYS C N 1
ATOM 2565 C CA . LYS C 1 92 ? 65.992 72.071 51.960 1.00 22.82 92 LYS C CA 1
ATOM 2566 C C . LYS C 1 92 ? 66.882 70.905 52.378 1.00 21.78 92 LYS C C 1
ATOM 2567 O O . LYS C 1 92 ? 66.701 69.788 51.901 1.00 23.10 92 LYS C O 1
ATOM 2573 N N . ALA C 1 93 ? 67.853 71.178 53.252 1.00 20.70 93 ALA C N 1
ATOM 2574 C CA . ALA C 1 93 ? 68.763 70.147 53.741 1.00 16.07 93 ALA C CA 1
ATOM 2575 C C . ALA C 1 93 ? 67.977 69.135 54.550 1.00 18.89 93 ALA C C 1
ATOM 2576 O O . ALA C 1 93 ? 68.239 67.936 54.479 1.00 23.22 93 ALA C O 1
ATOM 2578 N N . LEU C 1 94 ? 67.004 69.626 55.315 1.00 18.16 94 LEU C N 1
ATOM 2579 C CA . LEU C 1 94 ? 66.169 68.765 56.137 1.00 18.38 94 LEU C CA 1
ATOM 2580 C C . LEU C 1 94 ? 65.406 67.785 55.242 1.00 17.51 94 LEU C C 1
ATOM 2581 O O . LEU C 1 94 ? 65.381 66.580 55.499 1.00 18.41 94 LEU C O 1
ATOM 2586 N N . ARG C 1 95 ? 64.806 68.302 54.181 1.00 16.28 95 ARG C N 1
ATOM 2587 C CA . ARG C 1 95 ? 64.056 67.467 53.252 1.00 15.94 95 ARG C CA 1
ATOM 2588 C C . ARG C 1 95 ? 64.956 66.461 52.543 1.00 21.77 95 ARG C C 1
ATOM 2589 O O . ARG C 1 95 ? 64.574 65.299 52.362 1.00 25.85 95 ARG C O 1
ATOM 2597 N N . ALA C 1 96 ? 66.139 66.906 52.119 1.00 16.01 96 ALA C N 1
ATOM 2598 C CA . ALA C 1 96 ? 67.068 66.008 51.442 1.00 18.19 96 ALA C CA 1
ATOM 2599 C C . ALA C 1 96 ? 67.391 64.845 52.366 1.00 14.76 96 ALA C C 1
ATOM 2600 O O . ALA C 1 96 ? 67.496 63.714 51.933 1.00 21.89 96 ALA C O 1
ATOM 2602 N N . GLU C 1 97 ? 67.535 65.130 53.652 1.00 17.94 97 GLU C N 1
ATOM 2603 C CA . GLU C 1 97 ? 67.837 64.094 54.638 1.00 16.85 97 GLU C CA 1
ATOM 2604 C C . GLU C 1 97 ? 66.685 63.087 54.739 1.00 20.79 97 GLU C C 1
ATOM 2605 O O . GLU C 1 97 ? 66.907 61.879 54.811 1.00 19.86 97 GLU C O 1
ATOM 2611 N N . ALA C 1 98 ? 65.453 63.595 54.738 1.00 21.20 98 ALA C N 1
ATOM 2612 C CA . ALA C 1 98 ? 64.257 62.756 54.804 1.00 17.45 98 ALA C CA 1
ATOM 2613 C C . ALA C 1 98 ? 64.167 61.895 53.542 1.00 17.68 98 ALA C C 1
ATOM 2614 O O . ALA C 1 98 ? 63.771 60.733 53.601 1.00 23.85 98 ALA C O 1
ATOM 2616 N N . GLU C 1 99 ? 64.521 62.487 52.407 1.00 18.05 99 GLU C N 1
ATOM 2617 C CA . GLU C 1 99 ? 64.512 61.807 51.111 1.00 19.91 99 GLU C CA 1
ATOM 2618 C C . GLU C 1 99 ? 65.515 60.642 51.065 1.00 26.24 99 GLU C C 1
ATOM 2619 O O . GLU C 1 99 ? 65.222 59.571 50.522 1.00 24.22 99 GLU C O 1
ATOM 2625 N N . ALA C 1 100 ? 66.707 60.880 51.610 1.00 16.35 100 ALA C N 1
ATOM 2626 C CA . ALA C 1 100 ? 67.765 59.873 51.661 1.00 22.63 100 ALA C CA 1
ATOM 2627 C C . ALA C 1 100 ? 67.295 58.698 52.518 1.00 17.76 100 ALA C C 1
ATOM 2628 O O . ALA C 1 100 ? 67.424 57.543 52.127 1.00 25.18 100 ALA C O 1
ATOM 2630 N N . LEU C 1 101 ? 66.756 59.004 53.694 1.00 22.52 101 LEU C N 1
ATOM 2631 C CA . LEU C 1 101 ? 66.253 57.977 54.600 1.00 21.12 101 LEU C CA 1
ATOM 2632 C C . LEU C 1 101 ? 65.168 57.152 53.888 1.00 20.66 101 LEU C C 1
ATOM 2633 O O . LEU C 1 101 ? 65.156 55.920 53.934 1.00 18.11 101 LEU C O 1
ATOM 2638 N N . TYR C 1 102 ? 64.256 57.852 53.234 1.00 21.15 102 TYR C N 1
ATOM 2639 C CA . TYR C 1 102 ? 63.191 57.216 52.473 1.00 21.70 102 TYR C CA 1
ATOM 2640 C C . TYR C 1 102 ? 63.803 56.236 51.451 1.00 14.74 102 TYR C C 1
ATOM 2641 O O . TYR C 1 102 ? 63.424 55.075 51.393 1.00 13.26 102 TYR C O 1
ATOM 2650 N N . GLN C 1 103 ? 64.761 56.692 50.658 1.00 17.08 103 GLN C N 1
ATOM 2651 C CA . GLN C 1 103 ? 65.368 55.801 49.666 1.00 22.14 103 GLN C CA 1
ATOM 2652 C C . GLN C 1 103 ? 66.068 54.608 50.323 1.00 23.71 103 GLN C C 1
ATOM 2653 O O . GLN C 1 103 ? 65.880 53.459 49.909 1.00 22.25 103 GLN C O 1
ATOM 2659 N N . ASP C 1 104 ? 66.859 54.875 51.358 1.00 16.47 104 ASP C N 1
ATOM 2660 C CA . ASP C 1 104 ? 67.595 53.805 52.029 1.00 23.30 104 ASP C CA 1
ATOM 2661 C C . ASP C 1 104 ? 66.699 52.770 52.699 1.00 20.83 104 ASP C C 1
ATOM 2662 O O . ASP C 1 104 ? 67.073 51.605 52.816 1.00 21.06 104 ASP C O 1
ATOM 2667 N N . LEU C 1 105 ? 65.519 53.183 53.147 1.00 26.07 105 LEU C N 1
ATOM 2668 C CA . LEU C 1 105 ? 64.618 52.223 53.773 1.00 22.54 105 LEU C CA 1
ATOM 2669 C C . LEU C 1 105 ? 64.283 51.158 52.733 1.00 19.34 105 LEU C C 1
ATOM 2670 O O . LEU C 1 105 ? 64.295 49.966 53.031 1.00 28.12 105 LEU C O 1
ATOM 2675 N N . ASP C 1 106 ? 63.988 51.584 51.510 1.00 23.51 106 ASP C N 1
ATOM 2676 C CA . ASP C 1 106 ? 63.646 50.629 50.453 1.00 26.77 106 ASP C CA 1
ATOM 2677 C C . ASP C 1 106 ? 64.851 49.759 50.123 1.00 27.29 106 ASP C C 1
ATOM 2678 O O . ASP C 1 106 ? 64.729 48.543 49.947 1.00 28.32 106 ASP C O 1
ATOM 2683 N N . ALA C 1 107 ? 66.019 50.389 50.041 1.00 29.60 107 ALA C N 1
ATOM 2684 C CA . ALA C 1 107 ? 67.241 49.659 49.752 1.00 31.39 107 ALA C CA 1
ATOM 2685 C C . ALA C 1 107 ? 67.471 48.614 50.851 1.00 34.33 107 ALA C C 1
ATOM 2686 O O . ALA C 1 107 ? 67.786 47.457 50.563 1.00 31.87 107 ALA C O 1
ATOM 2688 N N . LEU C 1 108 ? 67.302 49.018 52.109 1.00 29.58 108 LEU C N 1
ATOM 2689 C CA . LEU C 1 108 ? 67.492 48.096 53.225 1.00 31.47 108 LEU C CA 1
ATOM 2690 C C . LEU C 1 108 ? 66.520 46.922 53.141 1.00 31.58 108 LEU C C 1
ATOM 2691 O O . LEU C 1 108 ? 66.835 45.814 53.577 1.00 27.20 108 LEU C O 1
ATOM 2696 N N . HIS C 1 109 ? 65.337 47.174 52.584 1.00 29.79 109 HIS C N 1
ATOM 2697 C CA . HIS C 1 109 ? 64.324 46.135 52.415 1.00 28.46 109 HIS C CA 1
ATOM 2698 C C . HIS C 1 109 ? 64.877 45.059 51.491 1.00 32.40 109 HIS C C 1
ATOM 2699 O O . HIS C 1 109 ? 64.766 43.865 51.767 1.00 40.76 109 HIS C O 1
ATOM 2706 N N . GLY C 1 110 ? 65.480 45.491 50.393 1.00 28.01 110 GLY C N 1
ATOM 2707 C CA . GLY C 1 110 ? 66.056 44.549 49.461 1.00 29.19 110 GLY C CA 1
ATOM 2708 C C . GLY C 1 110 ? 67.168 43.732 50.089 1.00 35.77 110 GLY C C 1
ATOM 2709 O O . GLY C 1 110 ? 67.130 42.503 50.042 1.00 41.23 110 GLY C O 1
ATOM 2710 N N . ARG C 1 111 ? 68.152 44.400 50.689 1.00 28.83 111 ARG C N 1
ATOM 2711 C CA . ARG C 1 111 ? 69.271 43.693 51.308 1.00 31.86 111 ARG C CA 1
ATOM 2712 C C . ARG C 1 111 ? 68.804 42.667 52.332 1.00 25.95 111 ARG C C 1
ATOM 2713 O O . ARG C 1 111 ? 69.380 41.589 52.467 1.00 30.52 111 ARG C O 1
ATOM 2721 N N . LEU C 1 112 ? 67.745 43.004 53.049 1.00 33.40 112 LEU C N 1
ATOM 2722 C CA . LEU C 1 112 ? 67.218 42.114 54.069 1.00 28.21 112 LEU C CA 1
ATOM 2723 C C . LEU C 1 112 ? 66.837 40.754 53.493 1.00 29.43 112 LEU C C 1
ATOM 2724 O O . LEU C 1 112 ? 67.296 39.721 53.976 1.00 29.02 112 LEU C O 1
ATOM 2729 N N . HIS C 1 113 ? 66.019 40.753 52.445 1.00 30.76 113 HIS C N 1
ATOM 2730 C CA . HIS C 1 113 ? 65.585 39.505 51.825 1.00 38.59 113 HIS C CA 1
ATOM 2731 C C . HIS C 1 113 ? 66.732 38.743 51.170 1.00 37.93 113 HIS C C 1
ATOM 2732 O O . HIS C 1 113 ? 66.706 37.518 51.087 1.00 37.94 113 HIS C O 1
ATOM 2739 N N . ARG C 1 114 ? 67.736 39.479 50.712 1.00 39.42 114 ARG C N 1
ATOM 2740 C CA . ARG C 1 114 ? 68.894 38.892 50.053 1.00 41.32 114 ARG C CA 1
ATOM 2741 C C . ARG C 1 114 ? 69.800 38.198 51.061 1.00 40.34 114 ARG C C 1
ATOM 2742 O O . ARG C 1 114 ? 70.304 37.104 50.808 1.00 40.15 114 ARG C O 1
ATOM 2750 N N . LEU C 1 115 ? 70.001 38.840 52.206 1.00 36.92 115 LEU C N 1
ATOM 2751 C CA . LEU C 1 115 ? 70.860 38.291 53.254 1.00 40.36 115 LEU C CA 1
ATOM 2752 C C . LEU C 1 115 ? 70.200 37.215 54.112 1.00 40.25 115 LEU C C 1
ATOM 2753 O O . LEU C 1 115 ? 70.872 36.325 54.626 1.00 35.23 115 LEU C O 1
ATOM 2758 N N . PHE C 1 116 ? 68.889 37.298 54.279 1.00 42.95 116 PHE C N 1
ATOM 2759 C CA .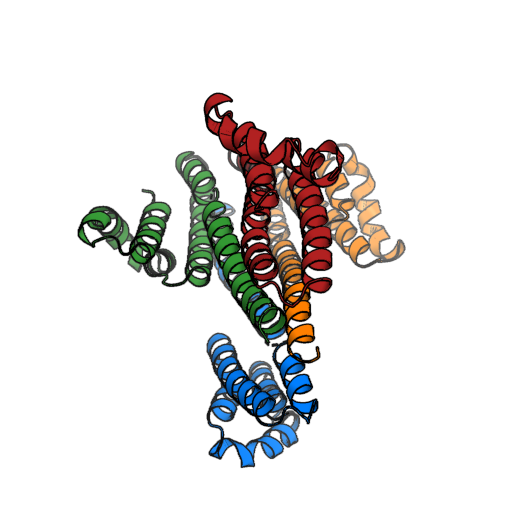 PHE C 1 116 ? 68.189 36.313 55.089 1.00 48.40 116 PHE C CA 1
ATOM 2760 C C . PHE C 1 116 ? 67.037 35.702 54.305 1.00 53.30 116 PHE C C 1
ATOM 2761 O O . PHE C 1 116 ? 65.866 35.915 54.629 1.00 51.80 116 PHE C O 1
ATOM 2769 N N . PRO C 1 117 ? 67.361 34.935 53.249 1.00 56.25 117 PRO C N 1
ATOM 2770 C CA . PRO C 1 117 ? 66.352 34.288 52.409 1.00 55.60 117 PRO C CA 1
ATOM 2771 C C . PRO C 1 117 ? 65.468 33.329 53.200 1.00 58.58 117 PRO C C 1
ATOM 2772 O O . PRO C 1 117 ? 64.558 32.754 52.562 1.00 67.88 117 PRO C O 1
ATOM 2776 N N . ALA D 1 2 ? 83.590 40.359 66.484 1.00 47.55 2 ALA D N 1
ATOM 2777 C CA . ALA D 1 2 ? 84.568 40.741 65.413 1.00 55.22 2 ALA D CA 1
ATOM 2778 C C . ALA D 1 2 ? 84.067 41.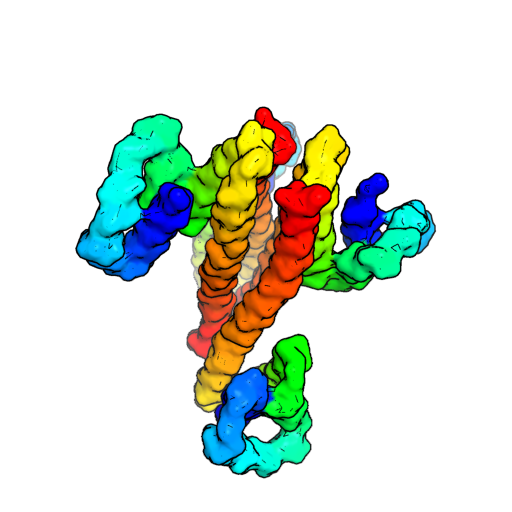919 64.580 1.00 51.70 2 ALA D C 1
ATOM 2779 O O . ALA D 1 2 ? 84.139 41.873 63.344 1.00 48.50 2 ALA D O 1
ATOM 2781 N N . CYS D 1 3 ? 83.577 42.968 65.245 1.00 50.70 3 CYS D N 1
ATOM 2782 C CA . CYS D 1 3 ? 83.068 44.144 64.546 1.00 46.26 3 CYS D CA 1
ATOM 2783 C C . CYS D 1 3 ? 84.136 45.204 64.338 1.00 43.93 3 CYS D C 1
ATOM 2784 O O . CYS D 1 3 ? 83.996 46.347 64.775 1.00 41.73 3 CYS D O 1
ATOM 2787 N N . HIS D 1 4 ? 85.199 44.816 63.644 1.00 40.09 4 HIS D N 1
ATOM 2788 C CA . HIS D 1 4 ? 86.308 45.713 63.360 1.00 38.99 4 HIS D CA 1
ATOM 2789 C C . HIS D 1 4 ? 85.899 46.904 62.492 1.00 38.61 4 HIS D C 1
ATOM 2790 O O . HIS D 1 4 ? 86.476 47.982 62.605 1.00 40.45 4 HIS D O 1
ATOM 2797 N N . GLU D 1 5 ? 84.899 46.713 61.636 1.00 38.14 5 GLU D N 1
ATOM 2798 C CA . GLU D 1 5 ? 84.438 47.788 60.769 1.00 35.60 5 GLU D CA 1
ATOM 2799 C C . GLU D 1 5 ? 83.921 48.968 61.583 1.00 33.00 5 GLU D C 1
ATOM 2800 O O . GLU D 1 5 ? 84.244 50.123 61.296 1.00 29.85 5 GLU D O 1
ATOM 2806 N N . LEU D 1 6 ? 83.113 48.675 62.600 1.00 32.87 6 LEU D N 1
ATOM 2807 C CA . LEU D 1 6 ? 82.543 49.719 63.448 1.00 31.80 6 LEU D CA 1
ATOM 2808 C C . LEU D 1 6 ? 83.607 50.422 64.281 1.00 30.10 6 LEU D C 1
ATOM 2809 O O . LEU D 1 6 ? 83.600 51.646 64.397 1.00 37.31 6 LEU D O 1
ATOM 2814 N N . SER D 1 7 ? 84.519 49.653 64.863 1.00 34.76 7 SER D N 1
ATOM 2815 C CA . SER D 1 7 ? 85.577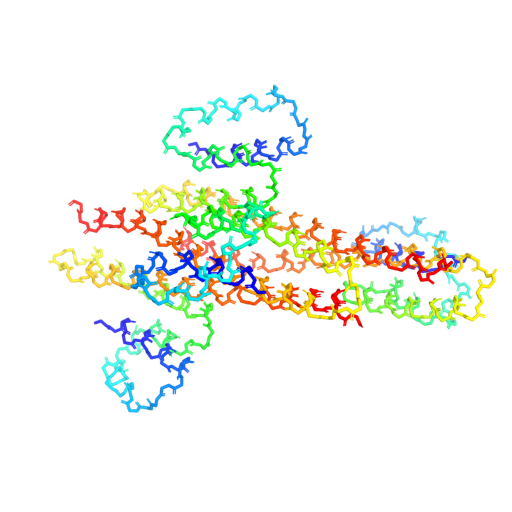 50.238 65.681 1.00 32.02 7 SER D CA 1
ATOM 2816 C C . SER D 1 7 ? 86.369 51.232 64.855 1.00 31.06 7 SER D C 1
ATOM 2817 O O . SER D 1 7 ? 86.609 52.358 65.288 1.00 27.23 7 SER D O 1
ATOM 2820 N N . ALA D 1 8 ? 86.766 50.813 63.658 1.00 26.91 8 ALA D N 1
ATOM 2821 C CA . ALA D 1 8 ? 87.553 51.672 62.774 1.00 24.27 8 ALA D CA 1
ATOM 2822 C C . ALA D 1 8 ? 86.805 52.948 62.437 1.00 27.16 8 ALA D C 1
ATOM 2823 O O . ALA D 1 8 ? 87.365 54.044 62.485 1.00 30.08 8 ALA D O 1
ATOM 2825 N N . LEU D 1 9 ? 85.536 52.794 62.084 1.00 30.53 9 LEU D N 1
ATOM 2826 C CA . LEU D 1 9 ? 84.709 53.926 61.737 1.00 26.19 9 LEU D CA 1
ATOM 2827 C C . LEU D 1 9 ? 84.556 54.817 62.965 1.00 33.75 9 LEU D C 1
ATOM 2828 O O . LEU D 1 9 ? 84.643 56.041 62.867 1.00 31.93 9 LEU D O 1
ATOM 2833 N N . ARG D 1 10 ? 84.363 54.205 64.130 1.00 29.96 10 ARG D N 1
ATOM 2834 C CA . ARG D 1 10 ? 84.211 54.980 65.359 1.00 30.55 10 ARG D CA 1
ATOM 2835 C C . ARG D 1 10 ? 85.470 55.776 65.668 1.00 28.08 10 ARG D C 1
ATOM 2836 O O . ARG D 1 10 ? 85.415 56.863 66.230 1.00 26.40 10 ARG D O 1
ATOM 2844 N N . ILE D 1 11 ? 86.614 55.225 65.295 1.00 33.98 11 ILE D N 1
ATOM 2845 C CA . ILE D 1 11 ? 87.884 55.894 65.530 1.00 22.11 11 ILE D CA 1
ATOM 2846 C C . ILE D 1 11 ? 88.039 57.106 64.620 1.00 22.31 11 ILE D C 1
ATOM 2847 O O . ILE D 1 11 ? 88.335 58.205 65.085 1.00 25.47 11 ILE D O 1
ATOM 2852 N N . ALA D 1 12 ? 87.828 56.899 63.326 1.00 17.78 12 ALA D N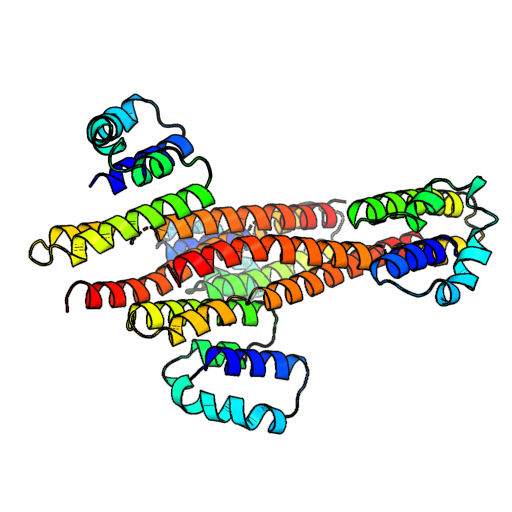 1
ATOM 2853 C CA . ALA D 1 12 ? 87.946 57.968 62.347 1.00 20.81 12 ALA D CA 1
ATOM 2854 C C . ALA D 1 12 ? 87.022 59.133 62.689 1.00 23.45 12 ALA D C 1
ATOM 2855 O O . ALA D 1 12 ? 87.409 60.294 62.580 1.00 20.85 12 ALA D O 1
ATOM 2857 N N . ILE D 1 13 ? 85.798 58.824 63.106 1.00 31.74 13 ILE D N 1
ATOM 2858 C CA . ILE D 1 13 ? 84.858 59.878 63.476 1.00 31.22 13 ILE D CA 1
ATOM 2859 C C . ILE D 1 13 ? 85.356 60.543 64.749 1.00 24.74 13 ILE D C 1
ATOM 2860 O O . ILE D 1 13 ? 85.295 61.771 64.890 1.00 30.67 13 ILE D O 1
ATOM 2865 N N . GLY D 1 14 ? 85.850 59.732 65.678 1.00 18.60 14 GLY D N 1
ATOM 2866 C CA . GLY D 1 14 ? 86.366 60.280 66.922 1.00 17.20 14 GLY D CA 1
ATOM 2867 C C . GLY D 1 14 ? 87.425 61.343 66.676 1.00 19.08 14 GLY D C 1
ATOM 2868 O O . GLY D 1 14 ? 87.453 62.376 67.344 1.00 24.35 14 GLY D O 1
ATOM 2869 N N . GLU D 1 15 ? 88.304 61.085 65.712 1.00 25.31 15 GLU D N 1
ATOM 2870 C CA . GLU D 1 15 ? 89.364 62.021 65.363 1.00 18.86 15 GLU D CA 1
ATOM 2871 C C . GLU D 1 15 ? 88.779 63.308 64.788 1.00 23.42 15 GLU D C 1
ATOM 2872 O O . GLU D 1 15 ? 89.212 64.404 65.135 1.00 22.03 15 GLU D O 1
ATOM 2878 N N . LEU D 1 16 ? 87.787 63.170 63.912 1.00 23.07 16 LEU D N 1
ATOM 2879 C CA . LEU D 1 16 ? 87.136 64.325 63.311 1.00 17.05 16 LEU D CA 1
ATOM 2880 C C . LEU D 1 16 ? 86.488 65.177 64.411 1.00 25.95 16 LEU D C 1
ATOM 2881 O O . LEU D 1 16 ? 86.329 66.384 64.259 1.00 23.53 16 LEU D O 1
ATOM 2886 N N . LEU D 1 17 ? 86.137 64.533 65.525 1.00 22.90 17 LEU D N 1
ATOM 2887 C CA . LEU D 1 17 ? 85.494 65.204 66.655 1.00 25.38 17 LEU D CA 1
ATOM 2888 C C . LEU D 1 17 ? 86.445 65.492 67.815 1.00 28.27 17 LEU D C 1
ATOM 2889 O O . LEU D 1 17 ? 86.000 65.844 68.910 1.00 27.85 17 LEU D O 1
ATOM 2894 N N . GLU D 1 18 ? 87.747 65.341 67.575 1.00 25.49 18 GLU D N 1
ATOM 2895 C CA . GLU D 1 18 ? 88.766 65.577 68.597 1.00 29.61 18 GLU D CA 1
ATOM 2896 C C . GLU D 1 18 ? 88.485 64.887 69.937 1.00 31.96 18 GLU D C 1
ATOM 2897 O O . GLU D 1 18 ? 88.558 65.507 70.996 1.00 38.05 18 GLU D O 1
ATOM 2903 N N . LYS D 1 19 ? 88.169 63.598 69.884 1.00 35.89 19 LYS D N 1
ATOM 2904 C CA . LYS D 1 19 ? 87.905 62.832 71.093 1.00 22.81 19 LYS D CA 1
ATOM 2905 C C . LYS D 1 19 ? 89.246 62.445 71.721 1.00 34.34 19 LYS D C 1
ATOM 2906 O O . LYS D 1 19 ? 90.218 62.164 71.011 1.00 35.08 19 LYS D O 1
ATOM 2912 N N . GLU D 1 20 ? 89.309 62.440 73.048 1.00 32.15 20 GLU D N 1
ATOM 2913 C CA . GLU D 1 20 ? 90.550 62.079 73.720 1.00 39.20 20 GLU D CA 1
ATOM 2914 C C . GLU D 1 20 ? 90.860 60.620 73.415 1.00 40.20 20 GLU D C 1
ATOM 2915 O O . GLU D 1 20 ? 89.953 59.798 73.293 1.00 39.23 20 GLU D O 1
ATOM 2921 N N . ALA D 1 21 ? 92.145 60.307 73.287 1.00 44.05 21 ALA D N 1
ATOM 2922 C CA . ALA D 1 21 ? 92.586 58.952 72.978 1.00 39.01 21 ALA D CA 1
ATOM 2923 C C . ALA D 1 21 ? 92.126 57.902 73.989 1.00 39.44 21 ALA D C 1
ATOM 2924 O O . ALA D 1 21 ? 91.857 56.761 73.617 1.00 35.67 21 ALA D O 1
ATOM 2926 N N . HIS D 1 22 ? 92.028 58.279 75.262 1.00 40.16 22 HIS D N 1
ATOM 2927 C CA . HIS D 1 22 ? 91.603 57.329 76.287 1.00 45.72 22 HIS D CA 1
ATOM 2928 C C . HIS D 1 22 ? 90.178 56.843 76.059 1.00 44.00 22 HIS D C 1
ATOM 2929 O O . HIS D 1 22 ? 89.789 55.794 76.564 1.00 49.03 22 HIS D O 1
ATOM 2936 N N . ASP D 1 23 ? 89.399 57.611 75.303 1.00 48.71 23 ASP D N 1
ATOM 2937 C CA . ASP D 1 23 ? 88.013 57.248 75.008 1.00 42.18 23 ASP D CA 1
ATOM 2938 C C . ASP D 1 23 ? 87.945 56.185 73.912 1.00 34.64 23 ASP D C 1
ATOM 2939 O O . ASP D 1 23 ? 86.983 55.427 73.830 1.00 34.87 23 ASP D O 1
ATOM 2944 N N . LEU D 1 24 ? 88.977 56.132 73.078 1.00 35.54 24 LEU D N 1
ATOM 2945 C CA . LEU D 1 24 ? 89.011 55.188 71.973 1.00 39.99 24 LEU D CA 1
ATOM 2946 C C . LEU D 1 24 ? 89.901 53.977 72.217 1.00 41.67 24 LEU D C 1
ATOM 2947 O O . LEU D 1 24 ? 90.090 53.153 71.323 1.00 35.20 24 LEU D O 1
ATOM 2952 N N . LEU D 1 25 ? 90.432 53.863 73.430 1.00 42.92 25 LEU D N 1
ATOM 2953 C CA . LEU D 1 25 ? 91.316 52.752 73.757 1.00 42.86 25 LEU D CA 1
ATOM 2954 C C . LEU D 1 25 ? 90.764 51.374 73.405 1.00 40.31 25 LEU D C 1
ATOM 2955 O O . LEU D 1 25 ? 91.377 50.636 72.634 1.00 37.50 25 LEU D O 1
ATOM 2960 N N . HIS D 1 26 ? 89.606 51.026 73.950 1.00 41.05 26 HIS D N 1
ATOM 2961 C CA . HIS D 1 26 ? 89.018 49.719 73.678 1.00 44.38 26 HIS D CA 1
ATOM 2962 C C . HIS D 1 26 ? 88.933 49.392 72.178 1.00 47.28 26 HIS D C 1
ATOM 2963 O O . HIS D 1 26 ? 89.229 48.263 71.774 1.00 46.21 26 HIS D O 1
ATOM 2970 N N . GLU D 1 27 ? 88.540 50.370 71.358 1.00 42.04 27 GLU D N 1
ATOM 2971 C CA . GLU D 1 27 ? 88.438 50.154 69.915 1.00 32.95 27 GLU D CA 1
ATOM 2972 C C . GLU D 1 27 ? 89.805 49.985 69.254 1.00 35.56 27 GLU D C 1
ATOM 2973 O O . GLU D 1 27 ? 89.952 49.212 68.311 1.00 33.38 27 GLU D O 1
ATOM 2979 N N . ARG D 1 28 ? 90.810 50.705 69.737 1.00 34.86 28 ARG D N 1
ATOM 2980 C CA . ARG D 1 28 ? 92.136 50.575 69.149 1.00 36.24 28 ARG D CA 1
ATOM 2981 C C . ARG D 1 28 ? 92.712 49.216 69.511 1.00 33.20 28 ARG D C 1
ATOM 2982 O O . ARG D 1 28 ? 93.453 48.617 68.732 1.00 36.18 28 ARG D O 1
ATOM 2990 N N . GLU D 1 29 ? 92.339 48.727 70.691 1.00 35.14 29 GLU D N 1
ATOM 2991 C CA . GLU D 1 29 ? 92.809 47.441 71.196 1.00 39.01 29 GLU D CA 1
ATOM 2992 C C . GLU D 1 29 ? 92.161 46.247 70.513 1.00 46.36 29 GLU D C 1
ATOM 2993 O O . GLU D 1 29 ? 92.769 45.183 70.402 1.00 50.79 29 GLU D O 1
ATOM 2999 N N . GLU D 1 30 ? 90.927 46.414 70.054 1.00 40.63 30 GLU D N 1
ATOM 3000 C CA . GLU D 1 30 ? 90.254 45.317 69.380 1.00 37.51 30 GLU D CA 1
ATOM 3001 C C . GLU D 1 30 ? 90.553 45.334 67.890 1.00 35.35 30 GLU D C 1
ATOM 3002 O O . GLU D 1 30 ? 90.281 44.356 67.173 1.00 40.56 30 GLU D O 1
ATOM 3008 N N . LEU D 1 31 ? 91.148 46.427 67.428 1.00 39.83 31 LEU D N 1
ATOM 3009 C CA . LEU D 1 31 ? 91.492 46.569 66.020 1.00 43.31 31 LEU D CA 1
ATOM 3010 C C . LEU D 1 31 ? 92.971 46.238 65.803 1.00 42.30 31 LEU D C 1
ATOM 3011 O O . LEU D 1 31 ? 93.391 45.893 64.697 1.00 46.17 31 LEU D O 1
ATOM 3016 N N . ALA D 1 32 ? 93.749 46.339 66.876 1.00 42.57 32 ALA D N 1
ATOM 3017 C CA . ALA D 1 32 ? 95.187 46.087 66.841 1.00 45.73 32 ALA D CA 1
ATOM 3018 C C . ALA D 1 32 ? 95.658 44.811 66.138 1.00 41.80 32 ALA D C 1
ATOM 3019 O O . ALA D 1 32 ? 96.512 44.870 65.260 1.00 50.95 32 ALA D O 1
ATOM 3021 N N . PRO D 1 33 ? 95.117 43.645 66.515 1.00 41.03 33 PRO D N 1
ATOM 3022 C CA . PRO D 1 33 ? 95.526 42.379 65.896 1.00 45.09 33 PRO D CA 1
ATOM 3023 C C . PRO D 1 33 ? 95.220 42.132 64.407 1.00 46.09 33 PRO D C 1
ATOM 3024 O O . PRO D 1 33 ? 95.664 41.129 63.848 1.00 43.35 33 PRO D O 1
ATOM 3028 N N . VAL D 1 34 ? 94.485 43.032 63.756 1.00 51.28 34 VAL D N 1
ATOM 3029 C CA . VAL D 1 34 ? 94.166 42.836 62.340 1.00 47.10 34 VAL D CA 1
ATOM 3030 C C . VAL D 1 34 ? 94.671 43.928 61.399 1.00 49.45 34 VAL D C 1
ATOM 3031 O O . VAL D 1 34 ? 94.750 43.712 60.188 1.00 47.92 34 VAL D O 1
ATOM 3035 N N . LEU D 1 35 ? 95.017 45.092 61.939 1.00 48.56 35 LEU D N 1
ATOM 3036 C CA . LEU D 1 35 ? 95.494 46.183 61.091 1.00 56.94 35 LEU D CA 1
ATOM 3037 C C . LEU D 1 35 ? 96.578 45.751 60.111 1.00 56.48 35 LEU D C 1
ATOM 3038 O O . LEU D 1 35 ? 96.622 46.232 58.977 1.00 61.47 35 LEU D O 1
ATOM 3043 N N . GLY D 1 36 ? 97.450 44.845 60.541 1.00 57.46 36 GLY D N 1
ATOM 3044 C CA . GLY D 1 36 ? 98.505 44.377 59.658 1.00 54.04 36 GLY D CA 1
ATOM 3045 C C . GLY D 1 36 ? 97.975 43.653 58.431 1.00 57.03 36 GLY D C 1
ATOM 3046 O O . GLY D 1 36 ? 98.433 43.892 57.314 1.00 59.34 36 GLY D O 1
ATOM 3047 N N . GLN D 1 37 ? 96.993 42.782 58.646 1.00 54.25 37 GLN D N 1
ATOM 3048 C CA . GLN D 1 37 ? 96.379 41.987 57.584 1.00 48.74 37 GLN D CA 1
ATOM 3049 C C . GLN D 1 37 ? 95.265 42.700 56.814 1.00 51.38 37 GLN D C 1
ATOM 3050 O O . GLN D 1 37 ? 95.029 42.395 55.648 1.00 49.21 37 GLN D O 1
ATOM 3056 N N . ARG D 1 38 ? 94.581 43.642 57.460 1.00 52.14 38 ARG D N 1
ATOM 3057 C CA . ARG D 1 38 ? 93.465 44.351 56.825 1.00 44.54 38 ARG D CA 1
ATOM 3058 C C . ARG D 1 38 ? 93.799 45.801 56.497 1.00 42.26 38 ARG D C 1
ATOM 3059 O O . ARG D 1 38 ? 93.367 46.719 57.190 1.00 38.90 38 ARG D O 1
ATOM 3067 N N . PRO D 1 39 ? 94.562 46.026 55.420 1.00 45.70 39 PRO D N 1
ATOM 3068 C CA . PRO D 1 39 ? 94.948 47.378 55.013 1.00 47.46 39 PRO D CA 1
ATOM 3069 C C . PRO D 1 39 ? 93.808 48.398 55.021 1.00 51.52 39 PRO D C 1
ATOM 3070 O O . PRO D 1 39 ? 93.925 49.455 55.646 1.00 53.30 39 PRO D O 1
ATOM 3074 N N . GLU D 1 40 ? 92.711 48.084 54.332 1.00 45.84 40 GLU D N 1
ATOM 3075 C CA . GLU D 1 40 ? 91.590 49.013 54.261 1.00 41.77 40 GLU D CA 1
ATOM 3076 C C . GLU D 1 40 ? 91.111 49.471 55.638 1.00 36.58 40 GLU D C 1
ATOM 3077 O O . GLU D 1 40 ? 90.791 50.646 55.819 1.00 38.30 40 GLU D O 1
ATOM 3083 N N . LEU D 1 41 ? 91.068 48.558 56.605 1.00 28.39 41 LEU D N 1
ATOM 3084 C CA . LEU D 1 41 ? 90.639 48.923 57.950 1.00 31.38 41 LEU D CA 1
ATOM 3085 C C . LEU D 1 41 ? 91.593 49.965 58.532 1.00 35.24 41 LEU D C 1
ATOM 3086 O O . LEU D 1 41 ? 91.177 50.848 59.289 1.00 36.08 41 LEU D O 1
ATOM 3091 N N . LYS D 1 42 ? 92.870 49.870 58.171 1.00 33.27 42 LYS D N 1
ATOM 3092 C CA . LYS D 1 42 ? 93.850 50.828 58.647 1.00 33.03 42 LYS D CA 1
ATOM 3093 C C . LYS D 1 42 ? 93.524 52.150 57.976 1.00 30.37 42 LYS D C 1
ATOM 3094 O O . LYS D 1 42 ? 93.570 53.207 58.601 1.00 30.54 42 LYS D O 1
ATOM 3100 N N . ARG D 1 43 ? 93.183 52.080 56.696 1.00 26.25 43 ARG D N 1
ATOM 3101 C CA . ARG D 1 43 ? 92.851 53.273 55.934 1.00 29.46 43 ARG D CA 1
ATOM 3102 C C . ARG D 1 43 ? 91.601 53.936 56.516 1.00 28.69 43 ARG D C 1
ATOM 3103 O O . ARG D 1 43 ? 91.561 55.156 56.688 1.00 28.08 43 ARG D O 1
ATOM 3111 N N . LEU D 1 44 ? 90.595 53.124 56.831 1.00 24.92 44 LEU D N 1
ATOM 3112 C CA . LEU D 1 44 ? 89.350 53.625 57.405 1.00 25.61 44 LEU D CA 1
ATOM 3113 C C . LEU D 1 44 ? 89.636 54.361 58.716 1.00 22.81 44 LEU D C 1
ATOM 3114 O O . LEU D 1 44 ? 89.344 55.550 58.852 1.00 27.52 44 LEU D O 1
ATOM 3119 N N . ALA D 1 45 ? 90.224 53.657 59.677 1.00 22.02 45 ALA D N 1
ATOM 3120 C CA . ALA D 1 45 ? 90.550 54.250 60.971 1.00 25.09 45 ALA D CA 1
ATOM 3121 C C . ALA D 1 45 ? 91.402 55.517 60.870 1.00 27.24 45 ALA D C 1
ATOM 3122 O O . ALA D 1 45 ? 91.323 56.387 61.734 1.00 26.17 45 ALA D O 1
ATOM 3124 N N . GLU D 1 46 ? 92.205 55.626 59.815 1.00 29.10 46 GLU D N 1
ATOM 3125 C CA . GLU D 1 46 ? 93.077 56.787 59.636 1.00 34.53 46 GLU D CA 1
ATOM 3126 C C . GLU D 1 46 ? 92.565 57.856 58.663 1.00 32.25 46 GLU D C 1
ATOM 3127 O O . GLU D 1 46 ? 93.157 58.923 58.545 1.00 24.07 46 GLU D O 1
ATOM 3133 N N . ALA D 1 47 ? 91.468 57.576 57.969 1.00 32.99 47 ALA D N 1
ATOM 3134 C CA . ALA D 1 47 ? 90.913 58.545 57.031 1.00 24.40 47 ALA D CA 1
ATOM 3135 C C . ALA D 1 47 ? 90.689 59.893 57.727 1.00 29.51 47 ALA D C 1
ATOM 3136 O O . ALA D 1 47 ? 90.076 59.960 58.797 1.00 26.94 47 ALA D O 1
ATOM 3138 N N . LYS D 1 48 ? 91.186 60.965 57.114 1.00 26.26 48 LYS D N 1
ATOM 3139 C CA . LYS D 1 48 ? 91.052 62.304 57.686 1.00 34.10 48 LYS D CA 1
ATOM 3140 C C . LYS D 1 48 ? 90.031 63.186 56.970 1.00 34.43 48 LYS D C 1
ATOM 3141 O O . LYS D 1 48 ? 89.754 64.298 57.412 1.00 36.52 48 LYS D O 1
ATOM 3147 N N . THR D 1 49 ? 89.475 62.692 55.866 1.00 27.57 49 THR D N 1
ATOM 3148 C CA . THR D 1 49 ? 88.475 63.443 55.113 1.00 30.21 49 THR D CA 1
ATOM 3149 C C . THR D 1 49 ? 87.241 62.572 54.897 1.00 22.85 49 THR D C 1
ATOM 3150 O O . THR D 1 49 ? 87.292 61.356 55.064 1.00 22.82 49 THR D O 1
ATOM 3154 N N . LEU D 1 50 ? 86.126 63.189 54.529 1.00 28.97 50 LEU D N 1
ATOM 3155 C CA . LEU D 1 50 ? 84.907 62.424 54.323 1.00 26.94 50 LEU D CA 1
ATOM 3156 C C . LEU D 1 50 ? 84.975 61.480 53.119 1.00 23.92 50 LEU D C 1
ATOM 3157 O O . LEU D 1 50 ? 84.458 60.367 53.169 1.00 27.79 50 LEU D O 1
ATOM 3162 N N . PRO D 1 51 ? 85.622 61.905 52.026 1.00 24.65 51 PRO D N 1
ATOM 3163 C CA . PRO D 1 51 ? 85.708 61.024 50.858 1.00 17.75 51 PRO D CA 1
ATOM 3164 C C . PRO D 1 51 ? 86.561 59.795 51.128 1.00 25.42 51 PRO D C 1
ATOM 3165 O O . PRO D 1 51 ? 86.216 58.686 50.704 1.00 26.31 51 PRO D O 1
ATOM 3169 N N . ALA D 1 52 ? 87.677 59.995 51.826 1.00 20.59 52 ALA D N 1
ATOM 3170 C CA . ALA D 1 52 ? 88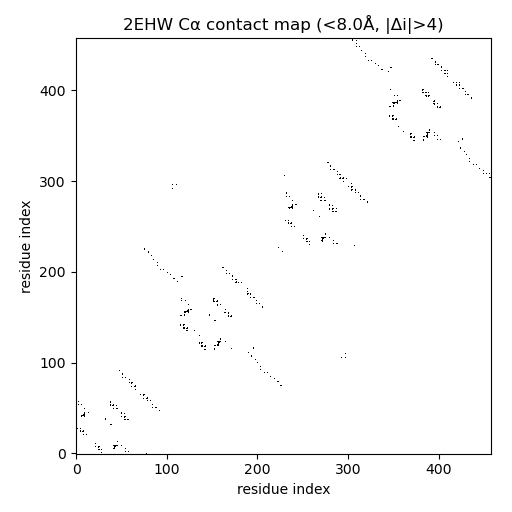.575 58.894 52.158 1.00 25.37 52 ALA D CA 1
ATOM 3171 C C . ALA D 1 52 ? 87.869 57.943 53.115 1.00 28.91 52 ALA D C 1
ATOM 3172 O O . ALA D 1 52 ? 88.037 56.729 53.046 1.00 35.17 52 ALA D O 1
ATOM 3174 N N . LEU D 1 53 ? 87.076 58.507 54.014 1.00 24.50 53 LEU D N 1
ATOM 3175 C CA . LEU D 1 53 ? 86.338 57.702 54.968 1.00 20.87 53 LEU D CA 1
ATOM 3176 C C . LEU D 1 53 ? 85.341 56.845 54.178 1.00 23.08 53 LEU D C 1
ATOM 3177 O O . LEU D 1 53 ? 85.213 55.649 54.426 1.00 20.10 53 LEU D O 1
ATOM 3182 N N . GLU D 1 54 ? 84.657 57.444 53.206 1.00 14.71 54 GLU D N 1
ATOM 3183 C CA . GLU D 1 54 ? 83.701 56.680 52.407 1.00 24.66 54 GLU D CA 1
ATOM 3184 C C . GLU D 1 54 ? 84.378 55.589 51.593 1.00 24.86 54 GLU D C 1
ATOM 3185 O O . GLU D 1 54 ? 83.942 54.444 51.605 1.00 30.77 54 GLU D O 1
ATOM 3191 N N . GLU D 1 55 ? 85.446 55.940 50.884 1.00 28.87 55 GLU D N 1
ATOM 3192 C CA . GLU D 1 55 ? 86.146 54.958 50.081 1.00 19.83 55 GLU D CA 1
ATOM 3193 C C . GLU D 1 55 ? 86.658 53.783 50.914 1.00 21.61 55 GLU D C 1
ATOM 3194 O O . GLU D 1 55 ? 86.516 52.628 50.518 1.00 21.03 55 GLU D O 1
ATOM 3200 N N . ALA D 1 56 ? 87.254 54.064 52.066 1.00 20.71 56 ALA D N 1
ATOM 3201 C CA . ALA D 1 56 ? 87.752 52.982 52.901 1.00 21.82 56 ALA D CA 1
ATOM 3202 C C . ALA D 1 56 ? 86.584 52.109 53.374 1.00 25.69 56 ALA D C 1
ATOM 3203 O O . ALA D 1 56 ? 86.652 50.874 53.310 1.00 19.02 56 ALA D O 1
ATOM 3205 N N . LEU D 1 57 ? 85.502 52.742 53.828 1.00 25.80 57 LEU D N 1
ATOM 3206 C CA . LEU D 1 57 ? 84.358 51.973 54.298 1.00 28.25 57 LEU D CA 1
ATOM 3207 C C . LEU D 1 57 ? 83.787 51.093 53.188 1.00 28.37 57 LEU D C 1
ATOM 3208 O O . LEU D 1 57 ? 83.439 49.937 53.436 1.00 22.92 57 LEU D O 1
ATOM 3213 N N . ARG D 1 58 ? 83.701 51.627 51.972 1.00 20.66 58 ARG D N 1
ATOM 3214 C CA . ARG D 1 58 ? 83.177 50.855 50.840 1.00 28.19 58 ARG D CA 1
ATOM 3215 C C . ARG D 1 58 ? 84.021 49.598 50.645 1.00 28.89 58 ARG D C 1
ATOM 3216 O O . ARG D 1 58 ? 83.500 48.490 50.505 1.00 27.66 58 ARG D O 1
ATOM 3224 N N . GLU D 1 59 ? 85.334 49.792 50.630 1.00 33.89 59 GLU D N 1
ATOM 3225 C CA . GLU D 1 59 ? 86.291 48.707 50.478 1.00 28.96 59 GLU D CA 1
ATOM 3226 C C . GLU D 1 59 ? 86.133 47.671 51.609 1.00 26.62 59 GLU D C 1
ATOM 3227 O O . GLU D 1 59 ? 86.230 46.464 51.382 1.00 27.05 59 GLU D O 1
ATOM 3233 N N . ALA D 1 60 ? 85.870 48.123 52.827 1.00 22.04 60 ALA D N 1
ATOM 3234 C CA . ALA D 1 60 ? 85.700 47.166 53.919 1.00 21.38 60 ALA D CA 1
ATOM 3235 C C . ALA D 1 60 ? 84.406 46.383 53.753 1.00 19.11 60 ALA D C 1
ATOM 3236 O O . ALA D 1 60 ? 84.326 45.212 54.108 1.00 24.91 60 ALA D O 1
ATOM 3238 N N . LEU D 1 61 ? 83.380 47.036 53.225 1.00 21.90 61 LEU D N 1
ATOM 3239 C CA . LEU D 1 61 ? 82.108 46.362 53.019 1.00 24.59 61 LEU D CA 1
ATOM 3240 C C . LEU D 1 61 ? 82.219 45.286 51.943 1.00 22.13 61 LEU D C 1
ATOM 3241 O O . LEU D 1 61 ? 81.543 44.264 52.017 1.00 24.93 61 LEU D O 1
ATOM 3246 N N . LEU D 1 62 ? 83.070 45.514 50.948 1.00 20.79 62 LEU D N 1
ATOM 3247 C CA . LEU D 1 62 ? 83.253 44.533 49.886 1.00 25.66 62 LEU D CA 1
ATOM 3248 C C . LEU D 1 62 ? 83.894 43.287 50.478 1.00 30.03 62 LEU D C 1
ATOM 3249 O O . LEU D 1 62 ? 83.439 42.165 50.235 1.00 31.48 62 LEU D O 1
ATOM 3254 N N . HIS D 1 63 ? 84.943 43.495 51.271 1.00 32.72 63 HIS D N 1
ATOM 3255 C CA . HIS D 1 63 ? 85.650 42.399 51.922 1.00 31.28 63 HIS D CA 1
ATOM 3256 C C . HIS D 1 63 ? 84.695 41.641 52.841 1.00 34.30 63 HIS D C 1
ATOM 3257 O O . HIS D 1 63 ? 84.649 40.406 52.832 1.00 34.19 63 HIS D O 1
ATOM 3264 N N . LEU D 1 64 ? 83.923 42.387 53.623 1.00 22.88 64 LEU D N 1
ATOM 3265 C CA . LEU D 1 64 ? 82.975 41.780 54.539 1.00 20.85 64 LEU D CA 1
ATOM 3266 C C . LEU D 1 64 ? 81.903 40.981 53.805 1.00 22.31 64 LEU D C 1
ATOM 3267 O O . LEU D 1 64 ? 81.505 39.908 54.260 1.00 27.38 64 LEU D O 1
ATOM 3272 N N . GLU D 1 65 ? 81.430 41.489 52.671 1.00 28.03 65 GLU D N 1
ATOM 3273 C CA . GLU D 1 65 ? 80.408 40.760 51.929 1.00 32.00 65 GLU D CA 1
ATOM 3274 C C . GLU D 1 65 ? 80.977 39.459 51.372 1.00 27.58 65 GLU D C 1
ATOM 3275 O O . GLU D 1 65 ? 80.293 38.445 51.315 1.00 29.05 65 GLU D O 1
ATOM 3281 N N . GLU D 1 66 ? 82.237 39.492 50.957 1.00 37.41 66 GLU D N 1
ATOM 3282 C CA . GLU D 1 66 ? 82.865 38.292 50.442 1.00 36.85 66 GLU D CA 1
ATOM 3283 C C . GLU D 1 66 ? 82.968 37.255 51.571 1.00 36.67 66 GLU D C 1
ATOM 3284 O O . GLU D 1 66 ? 82.760 36.066 51.349 1.00 38.30 66 GLU D O 1
ATOM 3290 N N . ARG D 1 67 ? 83.265 37.709 52.786 1.00 34.62 67 ARG D N 1
ATOM 3291 C CA . ARG D 1 67 ? 83.379 36.797 53.925 1.00 32.54 67 ARG D CA 1
ATOM 3292 C C . ARG D 1 67 ? 82.033 36.164 54.211 1.00 30.42 67 ARG D C 1
ATOM 3293 O O . ARG D 1 67 ? 81.934 34.965 54.438 1.00 36.70 67 ARG D O 1
ATOM 3301 N N . ALA D 1 68 ? 80.992 36.983 54.212 1.00 34.04 68 ALA D N 1
ATOM 3302 C CA . ALA D 1 68 ? 79.656 36.486 54.460 1.00 27.89 68 ALA D CA 1
ATOM 3303 C C . ALA D 1 68 ? 79.273 35.485 53.377 1.00 33.98 68 ALA D C 1
ATOM 3304 O O . ALA D 1 68 ? 78.585 34.503 53.654 1.00 37.61 68 ALA D O 1
ATOM 3306 N N . ALA D 1 69 ? 79.718 35.727 52.146 1.00 34.25 69 ALA D N 1
ATOM 3307 C CA . ALA D 1 69 ? 79.402 34.821 51.044 1.00 33.61 69 ALA D CA 1
ATOM 3308 C C . ALA D 1 69 ? 80.101 33.478 51.232 1.00 37.20 69 ALA D C 1
ATOM 3309 O O . ALA D 1 69 ? 79.518 32.420 50.984 1.00 40.41 69 ALA D O 1
ATOM 3311 N N . GLN D 1 70 ? 81.348 33.532 51.689 1.00 41.57 70 GLN D N 1
ATOM 3312 C CA . GLN D 1 70 ? 82.152 32.337 51.908 1.00 39.07 70 GLN D CA 1
ATOM 3313 C C . GLN D 1 70 ? 81.645 31.491 53.068 1.00 39.62 70 GLN D C 1
ATOM 3314 O O . GLN D 1 70 ? 81.859 30.280 53.101 1.00 38.09 70 GLN D O 1
ATOM 3320 N N . GLU D 1 71 ? 80.965 32.127 54.012 1.00 32.28 71 GLU D N 1
ATOM 3321 C CA . GLU D 1 71 ? 80.449 31.424 55.177 1.00 35.81 71 GLU D CA 1
ATOM 3322 C C . GLU D 1 71 ? 78.967 31.701 55.438 1.00 32.02 71 GLU D C 1
ATOM 3323 O O . GLU D 1 71 ? 78.605 32.389 56.392 1.00 36.76 71 GLU D O 1
ATOM 3329 N N . PRO D 1 72 ? 78.088 31.155 54.589 1.00 38.09 72 PRO D N 1
ATOM 3330 C CA . PRO D 1 72 ? 76.637 31.344 54.726 1.00 34.92 72 PRO D CA 1
ATOM 3331 C C . PRO D 1 72 ? 76.108 30.886 56.093 1.00 42.23 72 PRO D C 1
ATOM 3332 O O . PRO D 1 72 ? 75.219 31.512 56.671 1.00 37.96 72 PRO D O 1
ATOM 3336 N N . GLU D 1 73 ? 76.674 29.794 56.599 1.00 46.82 73 GLU D N 1
ATOM 3337 C CA . GLU D 1 73 ? 76.273 29.208 57.877 1.00 45.41 73 GLU D CA 1
ATOM 3338 C C . GLU D 1 73 ? 76.435 30.097 59.107 1.00 49.15 73 GLU D C 1
ATOM 3339 O O . GLU D 1 73 ? 76.006 29.723 60.200 1.00 45.97 73 GLU D O 1
ATOM 3345 N N . GLU D 1 74 ? 77.055 31.259 58.940 1.00 43.10 74 GLU D N 1
ATOM 3346 C CA . GLU D 1 74 ? 77.281 32.160 60.061 1.00 41.02 74 GLU D CA 1
ATOM 3347 C C . GLU D 1 74 ? 76.437 33.434 59.963 1.00 39.21 74 GLU D C 1
ATOM 3348 O O . GLU D 1 74 ? 76.791 34.367 59.248 1.00 39.52 74 GLU D O 1
ATOM 3354 N N . PRO D 1 75 ? 75.316 33.495 60.695 1.00 36.16 75 PRO D N 1
ATOM 3355 C CA . PRO D 1 75 ? 74.466 34.685 60.640 1.00 32.41 75 PRO D CA 1
ATOM 3356 C C . PRO D 1 75 ? 75.159 35.976 61.061 1.00 31.11 75 PRO D C 1
ATOM 3357 O O . PRO D 1 75 ? 74.795 37.054 60.608 1.00 34.81 75 PRO D O 1
ATOM 3361 N N . TYR D 1 76 ? 76.160 35.856 61.926 1.00 40.14 76 TYR D N 1
ATOM 3362 C CA . TYR D 1 76 ? 76.896 37.013 62.423 1.00 29.19 76 TYR D CA 1
ATOM 3363 C C . TYR D 1 76 ? 77.452 37.917 61.324 1.00 33.86 76 TYR D C 1
ATOM 3364 O O . TYR D 1 76 ? 77.430 39.145 61.468 1.00 31.34 76 TYR D O 1
ATOM 3373 N N . TRP D 1 77 ? 77.959 37.323 60.241 1.00 31.12 77 TRP D N 1
ATOM 3374 C CA . TRP D 1 77 ? 78.525 38.107 59.138 1.00 26.57 77 TRP D CA 1
ATOM 3375 C C . TRP D 1 77 ? 77.446 38.918 58.426 1.00 28.82 77 TRP D C 1
ATOM 3376 O O . TRP D 1 77 ? 77.683 40.048 58.007 1.00 25.95 77 TRP D O 1
ATOM 3387 N N . ARG D 1 78 ? 76.262 38.337 58.281 1.00 28.11 78 ARG D N 1
ATOM 3388 C CA . ARG D 1 78 ? 75.171 39.028 57.603 1.00 27.24 78 ARG D CA 1
ATOM 3389 C C . ARG D 1 78 ? 74.559 40.060 58.547 1.00 27.72 78 ARG D C 1
ATOM 3390 O O . ARG D 1 78 ? 74.056 41.096 58.110 1.00 28.99 78 ARG D O 1
ATOM 3398 N N . GLY D 1 79 ? 74.628 39.791 59.846 1.00 26.68 79 GLY D N 1
ATOM 3399 C CA . GLY D 1 79 ? 74.100 40.744 60.805 1.00 33.30 79 GLY D CA 1
ATOM 3400 C C . GLY D 1 79 ? 75.035 41.940 60.835 1.00 33.56 79 GLY D C 1
ATOM 3401 O O . GLY D 1 79 ? 74.601 43.092 60.950 1.00 26.14 79 GLY D O 1
ATOM 3402 N N . LEU D 1 80 ? 76.329 41.659 60.713 1.00 22.74 80 LEU D N 1
ATOM 3403 C CA . LEU D 1 80 ? 77.346 42.705 60.728 1.00 24.69 80 LEU D CA 1
ATOM 3404 C C . LEU D 1 80 ? 77.331 43.481 59.414 1.00 25.49 80 LEU D C 1
ATOM 3405 O O . LEU D 1 80 ? 77.683 44.661 59.366 1.00 23.51 80 LEU D O 1
ATOM 3410 N N . LEU D 1 81 ? 76.914 42.809 58.348 1.00 17.17 81 LEU D N 1
ATOM 3411 C CA . LEU D 1 81 ? 76.839 43.433 57.042 1.00 22.37 81 LEU D CA 1
ATOM 3412 C C . LEU D 1 81 ? 75.729 44.488 57.072 1.00 24.13 81 LEU D C 1
ATOM 3413 O O . LEU D 1 81 ? 75.944 45.623 56.657 1.00 20.24 81 LEU D O 1
ATOM 3418 N N . LEU D 1 82 ? 74.555 44.123 57.585 1.00 20.06 82 LEU D N 1
ATOM 3419 C CA . LEU D 1 82 ? 73.449 45.072 57.690 1.00 26.38 82 LEU D CA 1
ATOM 3420 C C . LEU D 1 82 ? 73.834 46.294 58.523 1.00 24.83 82 LEU D C 1
ATOM 3421 O O . LEU D 1 82 ? 73.591 47.422 58.125 1.00 33.21 82 LEU D O 1
ATOM 3426 N N . ALA D 1 83 ? 74.427 46.062 59.688 1.00 29.31 83 ALA D N 1
ATOM 3427 C CA . ALA D 1 83 ? 74.818 47.156 60.567 1.00 28.02 83 ALA D CA 1
ATOM 3428 C C . ALA D 1 83 ? 75.771 48.146 59.886 1.00 36.06 83 ALA D C 1
ATOM 3429 O O . ALA D 1 83 ? 75.508 49.352 59.836 1.00 37.89 83 ALA D O 1
ATOM 3431 N N . VAL D 1 84 ? 76.873 47.639 59.349 1.00 27.20 84 VAL D N 1
ATOM 3432 C CA . VAL D 1 84 ? 77.839 48.506 58.708 1.00 20.13 84 VAL D CA 1
ATOM 3433 C C . VAL D 1 84 ? 77.241 49.232 57.503 1.00 18.08 84 VAL D C 1
ATOM 3434 O O . VAL D 1 84 ? 77.471 50.429 57.329 1.00 20.02 84 VAL D O 1
ATOM 3438 N N . GLU D 1 85 ? 76.454 48.532 56.688 1.00 24.10 85 GLU D N 1
ATOM 3439 C CA . GLU D 1 85 ? 75.840 49.174 55.523 1.00 20.61 85 GLU D CA 1
ATOM 3440 C C . GLU D 1 85 ? 74.884 50.270 55.980 1.00 21.98 85 GLU D C 1
ATOM 3441 O O . GLU D 1 85 ? 74.748 51.295 55.324 1.00 20.48 85 GLU D O 1
ATOM 3447 N N . ALA D 1 86 ? 74.222 50.054 57.110 1.00 22.58 86 ALA D N 1
ATOM 3448 C CA . ALA D 1 86 ? 73.312 51.063 57.634 1.00 20.46 86 ALA D CA 1
ATOM 3449 C C . ALA D 1 86 ? 74.142 52.281 58.035 1.00 24.06 86 ALA D C 1
ATOM 3450 O O . ALA D 1 86 ? 73.732 53.423 57.832 1.00 24.43 86 ALA D O 1
ATOM 3460 N N . GLU D 1 88 ? 76.870 53.118 56.693 1.00 15.75 88 GLU D N 1
ATOM 3461 C CA . GLU D 1 88 ? 77.400 53.700 55.475 1.00 19.35 88 GLU D CA 1
ATOM 3462 C C . GLU D 1 88 ? 76.366 54.680 54.935 1.00 23.75 88 GLU D C 1
ATOM 3463 O O . GLU D 1 88 ? 76.708 55.663 54.267 1.00 22.63 88 GLU D O 1
ATOM 3469 N N . GLY D 1 89 ? 75.098 54.403 55.230 1.00 22.24 89 GLY D N 1
ATOM 3470 C CA . GLY D 1 89 ? 74.036 55.283 54.786 1.00 22.84 89 GLY D CA 1
ATOM 3471 C C . GLY D 1 89 ? 74.101 56.576 55.573 1.00 19.38 89 GLY D C 1
ATOM 3472 O O . GLY D 1 89 ? 73.876 57.660 55.037 1.00 23.56 89 GLY D O 1
ATOM 3473 N N . ARG D 1 90 ? 74.412 56.469 56.856 1.00 17.41 90 ARG D N 1
ATOM 3474 C CA . ARG D 1 90 ? 74.495 57.655 57.684 1.00 19.90 90 ARG D CA 1
ATOM 3475 C C . ARG D 1 90 ? 75.720 58.484 57.325 1.00 24.51 90 ARG D C 1
ATOM 3476 O O . ARG D 1 90 ? 75.687 59.712 57.411 1.00 22.54 90 ARG D O 1
ATOM 3484 N N . LEU D 1 91 ? 76.791 57.815 56.902 1.00 19.37 91 LEU D N 1
ATOM 3485 C CA . LEU D 1 91 ? 78.011 58.531 56.527 1.00 26.37 91 LEU D CA 1
ATOM 3486 C C . LEU D 1 91 ? 77.761 59.340 55.269 1.00 24.74 91 LEU D C 1
ATOM 3487 O O . LEU D 1 91 ? 78.120 60.512 55.207 1.00 28.71 91 LEU D O 1
ATOM 3492 N N . LYS D 1 92 ? 77.129 58.716 54.277 1.00 19.78 92 LYS D N 1
ATOM 3493 C CA . LYS D 1 92 ? 76.822 59.379 53.015 1.00 17.81 92 LYS D CA 1
ATOM 3494 C C . LYS D 1 92 ? 75.945 60.608 53.254 1.00 21.94 92 LYS D C 1
ATOM 3495 O O . LYS D 1 92 ? 76.183 61.671 52.679 1.00 22.36 92 LYS D O 1
ATOM 3501 N N . ALA D 1 93 ? 74.936 60.452 54.111 1.00 21.96 93 ALA D N 1
ATOM 3502 C CA . ALA D 1 93 ? 74.039 61.547 54.446 1.00 21.72 93 ALA D CA 1
ATOM 3503 C C . ALA D 1 93 ? 74.819 62.648 55.176 1.00 24.70 93 ALA D C 1
ATOM 3504 O O . ALA D 1 93 ? 74.500 63.826 55.053 1.00 16.66 93 ALA D O 1
ATOM 3506 N N . LEU D 1 94 ? 75.841 62.267 55.939 1.00 17.66 94 LEU D N 1
ATOM 3507 C CA . LEU D 1 94 ? 76.623 63.272 56.643 1.00 20.19 94 LEU D CA 1
ATOM 3508 C C . LEU D 1 94 ? 77.432 64.046 55.602 1.00 16.45 94 LEU D C 1
ATOM 3509 O O . LEU D 1 94 ? 77.457 65.275 55.624 1.00 22.08 94 LEU D O 1
ATOM 3514 N N . ARG D 1 95 ? 78.074 63.323 54.688 1.00 18.76 95 ARG D N 1
ATOM 3515 C CA . ARG D 1 95 ? 78.866 63.937 53.613 1.00 18.42 95 ARG D CA 1
ATOM 3516 C C . ARG D 1 95 ? 77.952 64.788 52.701 1.00 22.02 95 ARG D C 1
ATOM 3517 O O . ARG D 1 95 ? 78.342 65.868 52.260 1.00 23.54 95 ARG D O 1
ATOM 3525 N N . ALA D 1 96 ? 76.737 64.312 52.428 1.00 18.06 96 ALA D N 1
ATOM 3526 C CA . ALA D 1 96 ? 75.806 65.079 51.585 1.00 17.77 96 ALA D CA 1
ATOM 3527 C C . ALA D 1 96 ? 75.431 66.388 52.303 1.00 19.84 96 ALA D C 1
ATOM 3528 O O . ALA D 1 96 ? 75.132 67.414 51.681 1.00 15.86 96 ALA D O 1
ATOM 3530 N N . GLU D 1 97 ? 75.456 66.333 53.628 1.00 21.91 97 GLU D N 1
ATOM 3531 C CA . GLU D 1 97 ? 75.149 67.482 54.472 1.00 17.51 97 GLU D CA 1
ATOM 3532 C C . GLU D 1 97 ? 76.270 68.512 54.293 1.00 13.07 97 GLU D C 1
ATOM 3533 O O . GLU D 1 97 ? 76.030 69.704 54.123 1.00 14.46 97 GLU D O 1
ATOM 3539 N N . ALA D 1 98 ? 77.502 68.028 54.348 1.00 20.07 98 ALA D N 1
ATOM 3540 C CA . ALA D 1 98 ? 78.675 68.864 54.166 1.00 15.51 98 ALA D CA 1
ATOM 3541 C C . ALA D 1 98 ? 78.668 69.482 52.770 1.00 18.00 98 ALA D C 1
ATOM 3542 O O . ALA D 1 98 ? 78.856 70.693 52.621 1.00 23.38 98 ALA D O 1
ATOM 3544 N N . GLU D 1 99 ? 78.441 68.657 51.749 1.00 21.11 99 GLU D N 1
ATOM 3545 C CA . GLU D 1 99 ? 78.407 69.139 50.364 1.00 22.95 99 GLU D CA 1
ATOM 3546 C C . GLU D 1 99 ? 77.422 70.305 50.188 1.00 24.44 99 GLU D C 1
ATOM 3547 O O . GLU D 1 99 ? 77.744 71.312 49.555 1.00 26.33 99 GLU D O 1
ATOM 3553 N N . ALA D 1 100 ? 76.218 70.156 50.734 1.00 21.82 100 ALA D N 1
ATOM 3554 C CA . ALA D 1 100 ? 75.200 71.194 50.624 1.00 22.59 100 ALA D CA 1
ATOM 3555 C C . ALA D 1 100 ? 75.622 72.460 51.364 1.00 16.10 100 ALA D C 1
ATOM 3556 O O . ALA D 1 100 ? 75.485 73.563 50.845 1.00 21.28 100 ALA D O 1
ATOM 3558 N N . LEU D 1 101 ? 76.120 72.312 52.587 1.00 22.60 101 LEU D N 1
ATOM 3559 C CA . LEU D 1 101 ? 76.569 73.486 53.326 1.00 21.31 101 LEU D CA 1
ATOM 3560 C C . LEU D 1 101 ? 77.657 74.151 52.473 1.00 21.20 101 LEU D C 1
ATOM 3561 O O . LEU D 1 101 ? 77.669 75.366 52.305 1.00 22.69 101 LEU D O 1
ATOM 3566 N N . TYR D 1 102 ? 78.538 73.332 51.902 1.00 23.46 102 TYR D N 1
ATOM 3567 C CA . TYR D 1 102 ? 79.612 73.814 51.039 1.00 20.34 102 TYR D CA 1
ATOM 3568 C C . TYR D 1 102 ? 79.076 74.625 49.869 1.00 24.34 102 TYR D C 1
ATOM 3569 O O . TYR D 1 102 ? 79.641 75.662 49.513 1.00 22.84 102 TYR D O 1
ATOM 3578 N N . GLN D 1 103 ? 77.990 74.155 49.265 1.00 20.53 103 GLN D N 1
ATOM 3579 C CA . GLN D 1 103 ? 77.424 74.861 48.127 1.00 27.39 103 GLN D CA 1
ATOM 3580 C C . GLN D 1 103 ? 76.679 76.130 48.505 1.00 27.22 103 GLN D C 1
ATOM 3581 O O . GLN D 1 103 ? 76.800 77.153 47.820 1.00 20.84 103 GLN D O 1
ATOM 3587 N N . ASP D 1 104 ? 75.909 76.069 49.587 1.00 18.85 104 ASP D N 1
ATOM 3588 C CA . ASP D 1 104 ? 75.137 77.229 50.005 1.00 23.03 104 ASP D CA 1
ATOM 3589 C C . ASP D 1 104 ? 76.008 78.381 50.511 1.00 24.83 104 ASP D C 1
ATOM 3590 O O . ASP D 1 104 ? 75.558 79.534 50.546 1.00 28.38 104 ASP D O 1
ATOM 3595 N N . LEU D 1 105 ? 77.249 78.077 50.888 1.00 21.10 105 LEU D N 1
ATOM 3596 C CA . LEU D 1 105 ? 78.173 79.109 51.361 1.00 21.64 105 LEU D CA 1
ATOM 3597 C C . LEU D 1 105 ? 78.515 80.025 50.194 1.00 25.10 105 LEU D C 1
ATOM 3598 O O . LEU D 1 105 ? 78.637 81.243 50.352 1.00 26.94 105 LEU D O 1
ATOM 3603 N N . ASP D 1 106 ? 78.700 79.422 49.025 1.00 27.23 106 ASP D N 1
ATOM 3604 C CA . ASP D 1 106 ? 79.023 80.176 47.822 1.00 29.95 106 ASP 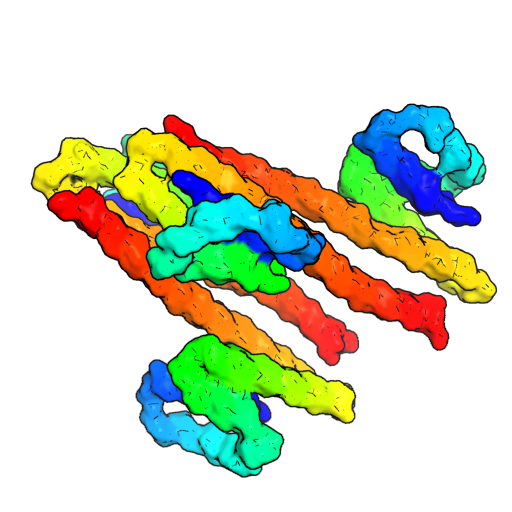D CA 1
ATOM 3605 C C . ASP D 1 106 ? 77.775 80.943 47.377 1.00 25.58 106 ASP D C 1
ATOM 3606 O O . ASP D 1 106 ? 77.853 82.108 46.986 1.00 25.99 106 ASP D O 1
ATOM 3611 N N . ALA D 1 107 ? 76.618 80.293 47.456 1.00 21.05 107 ALA D N 1
ATOM 3612 C CA . ALA D 1 107 ? 75.370 80.938 47.073 1.00 18.47 107 ALA D CA 1
ATOM 3613 C C . ALA D 1 107 ? 75.084 82.113 48.018 1.00 29.38 107 ALA D C 1
ATOM 3614 O O . ALA D 1 107 ? 74.649 83.185 47.581 1.00 23.54 107 ALA D O 1
ATOM 3616 N N . LEU D 1 108 ? 75.330 81.915 49.314 1.00 31.24 108 LEU D N 1
ATOM 3617 C CA . LEU D 1 108 ? 75.118 82.986 50.289 1.00 26.90 108 LEU D CA 1
ATOM 3618 C C . LEU D 1 108 ? 76.054 84.146 49.971 1.00 20.22 108 LEU D C 1
ATOM 3619 O O . LEU D 1 108 ? 75.729 85.307 50.215 1.00 31.26 108 LEU D O 1
ATOM 3624 N N . HIS D 1 109 ? 77.227 83.827 49.432 1.00 29.81 109 HIS D N 1
ATOM 3625 C CA . HIS D 1 109 ? 78.195 84.854 49.045 1.00 31.18 109 HIS D CA 1
ATOM 3626 C C . HIS D 1 109 ? 77.567 85.765 47.991 1.00 26.62 109 HIS D C 1
ATOM 3627 O O . HIS D 1 109 ? 77.637 86.991 48.086 1.00 33.83 109 HIS D O 1
ATOM 3634 N N . GLY D 1 110 ? 76.951 85.158 46.985 1.00 22.91 110 GLY D N 1
ATOM 3635 C CA . GLY D 1 110 ? 76.313 85.936 45.941 1.00 27.04 110 GLY D CA 1
ATOM 3636 C C . GLY D 1 110 ? 75.178 86.801 46.469 1.00 28.22 110 GLY D C 1
ATOM 3637 O O . GLY D 1 110 ? 75.068 87.972 46.110 1.00 29.48 110 GLY D O 1
ATOM 3638 N N . ARG D 1 111 ? 74.334 86.228 47.323 1.00 23.78 111 ARG D N 1
ATOM 3639 C CA . ARG D 1 111 ? 73.205 86.959 47.888 1.00 26.71 111 ARG D CA 1
ATOM 3640 C C . ARG D 1 111 ? 73.634 88.157 48.730 1.00 28.66 111 ARG D C 1
ATOM 3641 O O . ARG D 1 111 ? 73.037 89.228 48.651 1.00 27.31 111 ARG D O 1
ATOM 3649 N N . LEU D 1 112 ? 74.673 87.971 49.530 1.00 25.39 112 LEU D N 1
ATOM 3650 C CA . LEU D 1 112 ? 75.170 89.036 50.381 1.00 32.02 112 LEU D CA 1
ATOM 3651 C C . LEU D 1 112 ? 75.624 90.228 49.538 1.00 37.80 112 LEU D C 1
ATOM 3652 O O . LEU D 1 112 ? 75.262 91.375 49.817 1.00 36.24 112 LEU D O 1
ATOM 3657 N N . HIS D 1 113 ? 76.411 89.944 48.506 1.00 39.97 113 HIS D N 1
ATOM 3658 C CA . HIS D 1 113 ? 76.925 90.974 47.610 1.00 42.94 113 HIS D CA 1
ATOM 3659 C C . HIS D 1 113 ? 75.807 91.691 46.854 1.00 44.85 113 HIS D C 1
ATOM 3660 O O . HIS D 1 113 ? 75.879 92.894 46.605 1.00 46.01 113 HIS D O 1
ATOM 3667 N N . ARG D 1 114 ? 74.773 90.943 46.502 1.00 37.31 114 ARG D N 1
ATOM 3668 C CA . ARG D 1 114 ? 73.654 91.499 45.762 1.00 43.32 114 ARG D CA 1
ATOM 3669 C C . ARG D 1 114 ? 72.657 92.266 46.637 1.00 40.42 114 ARG D C 1
ATOM 3670 O O . ARG D 1 114 ? 71.983 93.175 46.163 1.00 42.28 114 ARG D O 1
ATOM 3678 N N . LEU D 1 115 ? 72.585 91.916 47.916 1.00 37.84 115 LEU D N 1
ATOM 3679 C CA . LEU D 1 115 ? 71.664 92.568 48.846 1.00 39.18 115 LEU D CA 1
ATOM 3680 C C . LEU D 1 115 ? 72.333 93.717 49.615 1.00 40.27 115 LEU D C 1
ATOM 3681 O O . LEU D 1 115 ? 71.671 94.668 50.023 1.00 44.12 115 LEU D O 1
ATOM 3686 N N . PHE D 1 116 ? 73.641 93.609 49.822 1.00 44.66 116 PHE D N 1
ATOM 3687 C CA . PHE D 1 116 ? 74.407 94.627 50.521 1.00 39.87 116 PHE D CA 1
ATOM 3688 C C . PHE D 1 116 ? 75.621 94.969 49.672 1.00 43.88 116 PHE D C 1
ATOM 3689 O O . PHE D 1 116 ? 76.745 94.614 50.029 1.00 45.19 116 PHE D O 1
ATOM 3697 N N . PRO D 1 117 ? 75.406 95.647 48.534 1.00 47.89 117 PRO D N 1
ATOM 3698 C CA . PRO D 1 117 ? 76.464 96.049 47.609 1.00 47.91 117 PRO D CA 1
ATOM 3699 C C . PRO D 1 117 ? 77.730 96.502 48.312 1.00 53.00 117 PRO D C 1
ATOM 3700 O O . PRO D 1 117 ? 78.102 97.683 48.121 1.00 64.20 117 PRO D O 1
#

Sequence (458 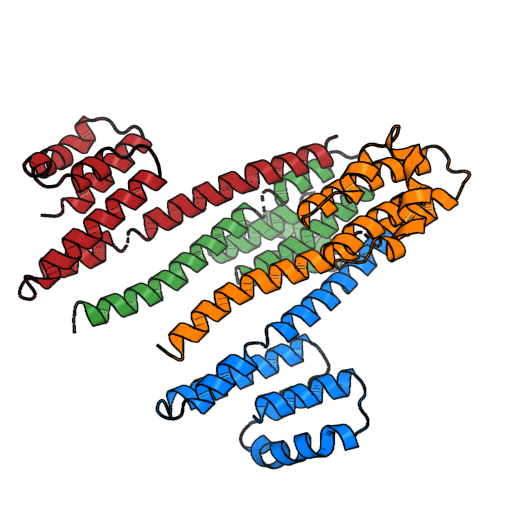aa):
CHELSALRIAIGELLEKEAHDLLHEREELAPVLGQRPELKRLAEAKTLPALEEALREALLHLEERAAQEPEEPYWRGLLLAVEAEGRLKALRAEAEALYQDLDALHGRLHRLFPCHELSALRIAIGELLEKEAHDLLHEREELAPVLGQRPELKRLAEAKTLPALEEALREALLHLEERAAQEPEEPYWRGLLLAVEAEGRLKALRAEAEALYQDLDALHGRLHRLFPACHELSALRIAIGELLEKEAHDLLHEREELAPVLGQRPELKRLAEAKTLPALEEALREALLHLEERAAQEPEEPYWRGLLLAVEAEGRLKALRAEAEALYQDLDALHGRLHRLFPACHELSALRIAIGELLEKEAHDLLHEREELAPVLGQRPELKRLAEAKTLPALEEALREALLHLEERAAQEPEEPYWRGLLLAVEAEGRLKALRAEAEALYQDLDALHGRLHRLFP

Secondary structure (DSSP, 8-state):
-HHHHHHHHHHHHHTT--GGGGHHHHHHHTTTTTT-HHHHHHHH--SHHHHHHHHHHHHHHHHHHHHH-TT-HHHHHHHHHHH--HHHHHHHHHHHHHHHHHHHHHHHHHHH--/-HHHHHHHHHHHHHTT--GGGGHHHHHTTSGGGTT-HHHHHHHH--SHHHHHHHHHHHHHHHHHHHHH-TT-HHHHHHHHHHH--HHHHHHHHHHHHHHHHHHHHHHHHHHH--/--HHHHHHHHHHHHHTT--TTTSHHHHHHHTTTTTT-HHHHHHHT--SHHHHHHHHHHHHHHHHHHHHHSTT-HHHHHHHHHHH--HHHHHHHHHHHHHHHHHHHHHHHHHHH--/--HHHHHHHHHHHHHTT--GGGSHHHHHHHTTTTTT-HHHHHHHH--SHHHHHHHHHHHHHHHHHHHHH-TT-HHHHHHHHHHH--HHHHHHHHHHHHHHHHHHHHHHHHHHH--